Protein AF-0000000072967876 (afdb_homodimer)

Nearest PDB structures (foldseek):
  9b9z-assembly1_R  TM=3.462E-01  e=1.474E+00  Homo sapiens
  6ibb-assembly2_C  TM=2.565E-01  e=5.137E-01  Rattus norvegicus
  6z0c-assembly4_D  TM=2.470E-01  e=6.851E+00  Escherichia coli
  4nqi-assembly2_D  TM=2.272E-01  e=7.480E+00  Dictyostelium discoideum
  9b9z-assembly1_R  TM=3.464E-01  e=8.650E-01  Homo sapiens

Structure (mmCIF, N/CA/C/O backbone):
data_AF-0000000072967876-model_v1
#
loop_
_entity.id
_entity.type
_entity.pdbx_description
1 polymer 'Peroxisomal membrane protein 11B-like Protein'
#
loop_
_atom_site.group_PDB
_atom_site.id
_atom_site.type_symbol
_atom_site.label_atom_id
_atom_site.label_alt_id
_atom_site.label_comp_id
_atom_site.label_asym_id
_atom_site.label_entity_id
_atom_site.label_seq_id
_atom_site.pdbx_PDB_ins_code
_atom_site.Cartn_x
_atom_site.Cartn_y
_atom_site.Cartn_z
_atom_site.occupancy
_atom_site.B_iso_or_equiv
_atom_site.auth_seq_id
_atom_site.auth_comp_id
_atom_site.auth_asym_id
_atom_site.auth_atom_id
_atom_site.pdbx_PDB_model_num
ATOM 1 N N . MET A 1 1 ? 13.227 -6.695 13.023 1 76.62 1 MET A N 1
ATOM 2 C CA . MET A 1 1 ? 12.547 -5.414 12.883 1 76.62 1 MET A CA 1
ATOM 3 C C . MET A 1 1 ? 12.898 -4.742 11.562 1 76.62 1 MET A C 1
ATOM 5 O O . MET A 1 1 ? 12.016 -4.242 10.859 1 76.62 1 MET A O 1
ATOM 9 N N . ASP A 1 2 ? 14.023 -5.027 11.031 1 84.25 2 ASP A N 1
ATOM 10 C CA . ASP A 1 2 ? 14.453 -4.43 9.773 1 84.25 2 ASP A CA 1
ATOM 11 C C . ASP A 1 2 ? 13.719 -5.055 8.594 1 84.25 2 ASP A C 1
ATOM 13 O O . ASP A 1 2 ? 13.289 -4.348 7.676 1 84.25 2 ASP A O 1
ATOM 17 N N . THR A 1 3 ? 13.492 -6.344 8.734 1 85.06 3 THR A N 1
ATOM 18 C CA . THR A 1 3 ? 12.781 -7.031 7.66 1 85.06 3 THR A CA 1
ATOM 19 C C . THR A 1 3 ? 11.328 -6.59 7.602 1 85.06 3 THR A C 1
ATOM 21 O O . THR A 1 3 ? 10.781 -6.367 6.52 1 85.06 3 THR A O 1
ATOM 24 N N . TRP A 1 4 ? 10.812 -6.449 8.766 1 86.5 4 TRP A N 1
ATOM 25 C CA . TRP A 1 4 ? 9.422 -6.02 8.859 1 86.5 4 TRP A CA 1
ATOM 26 C C . TRP A 1 4 ? 9.25 -4.621 8.281 1 86.5 4 TRP A C 1
ATOM 28 O O . TRP A 1 4 ? 8.328 -4.375 7.496 1 86.5 4 TRP A O 1
ATOM 38 N N . VAL A 1 5 ? 10.133 -3.768 8.648 1 86.62 5 VAL A N 1
ATOM 39 C CA . VAL A 1 5 ? 10.078 -2.383 8.188 1 86.62 5 VAL A CA 1
ATOM 40 C C . VAL A 1 5 ? 10.25 -2.332 6.672 1 86.62 5 VAL A C 1
ATOM 42 O O . VAL A 1 5 ? 9.562 -1.567 5.988 1 86.62 5 VAL A O 1
ATOM 45 N N . LYS A 1 6 ? 11.047 -3.168 6.199 1 87.88 6 LYS A N 1
ATOM 46 C CA . LYS A 1 6 ? 11.281 -3.223 4.758 1 87.88 6 LYS A CA 1
ATOM 47 C C . LYS A 1 6 ? 10.047 -3.719 4.016 1 87.88 6 LYS A C 1
ATOM 49 O O . LYS A 1 6 ? 9.617 -3.107 3.035 1 87.88 6 LYS A O 1
ATOM 54 N N . LEU A 1 7 ? 9.477 -4.781 4.539 1 90 7 LEU A N 1
ATOM 55 C CA . LEU A 1 7 ? 8.297 -5.359 3.896 1 90 7 LEU A CA 1
ATOM 56 C C . LEU A 1 7 ? 7.121 -4.391 3.939 1 90 7 LEU A C 1
ATOM 58 O O . LEU A 1 7 ? 6.406 -4.23 2.947 1 90 7 LEU A O 1
ATOM 62 N N . ASN A 1 8 ? 7.066 -3.688 5.004 1 90.31 8 ASN A N 1
ATOM 63 C CA . ASN A 1 8 ? 5.961 -2.752 5.191 1 90.31 8 ASN A CA 1
ATOM 64 C C . ASN A 1 8 ? 6.141 -1.495 4.344 1 90.31 8 ASN A C 1
ATOM 66 O O . ASN A 1 8 ? 5.18 -0.766 4.098 1 90.31 8 ASN A O 1
ATOM 70 N N . GLY A 1 9 ? 7.336 -1.269 3.949 1 92.25 9 GLY A N 1
ATOM 71 C CA . GLY A 1 9 ? 7.621 -0.072 3.174 1 92.25 9 GLY A CA 1
ATOM 72 C C . GLY A 1 9 ? 7.445 -0.273 1.681 1 92.25 9 GLY A C 1
ATOM 73 O O . GLY A 1 9 ? 7.445 0.693 0.915 1 92.25 9 GLY A O 1
ATOM 74 N N . GLN A 1 10 ? 7.141 -1.52 1.328 1 94.19 10 GLN A N 1
ATOM 75 C CA . GLN A 1 10 ? 6.977 -1.86 -0.081 1 94.19 10 GLN A CA 1
ATOM 76 C C . GLN A 1 10 ? 5.539 -2.277 -0.382 1 94.19 10 GLN A C 1
ATOM 78 O O . GLN A 1 10 ? 4.914 -2.984 0.411 1 94.19 10 GLN A O 1
ATOM 83 N N . THR A 1 11 ? 5.07 -1.837 -1.516 1 95.44 11 THR A N 1
ATOM 84 C CA . THR A 1 11 ? 3.721 -2.211 -1.925 1 95.44 11 THR A CA 1
ATOM 85 C C . THR A 1 11 ? 3.613 -3.719 -2.123 1 95.44 11 THR A C 1
ATOM 87 O O . THR A 1 11 ? 2.602 -4.328 -1.77 1 95.44 11 THR A O 1
ATOM 90 N N . ALA A 1 12 ? 4.664 -4.324 -2.668 1 94.56 12 ALA A N 1
ATOM 91 C CA . ALA A 1 12 ? 4.668 -5.77 -2.879 1 94.56 12 ALA A CA 1
ATOM 92 C C . ALA A 1 12 ? 4.594 -6.516 -1.552 1 94.56 12 ALA A C 1
ATOM 94 O O . ALA A 1 12 ? 3.912 -7.539 -1.445 1 94.56 12 ALA A O 1
ATOM 95 N N . GLY A 1 13 ? 5.34 -6.023 -0.625 1 95.19 13 GLY A N 1
ATOM 96 C CA . GLY A 1 13 ? 5.293 -6.637 0.693 1 95.19 13 GLY A CA 1
ATOM 97 C C . GLY A 1 13 ? 3.924 -6.562 1.339 1 95.19 13 GLY A C 1
ATOM 98 O O . GLY A 1 13 ? 3.43 -7.555 1.879 1 95.19 13 GLY A O 1
ATOM 99 N N . ARG A 1 14 ? 3.338 -5.398 1.219 1 96.25 14 ARG A N 1
ATOM 100 C CA . ARG A 1 14 ? 1.995 -5.215 1.76 1 96.25 14 ARG A CA 1
ATOM 101 C C . ARG A 1 14 ? 0.988 -6.109 1.046 1 96.25 14 ARG A C 1
ATOM 103 O O . ARG A 1 14 ? 0.096 -6.676 1.681 1 96.25 14 ARG A O 1
ATOM 110 N N . ASP A 1 15 ? 1.128 -6.203 -0.152 1 96.88 15 ASP A N 1
ATOM 111 C CA . ASP A 1 15 ? 0.212 -7.016 -0.946 1 96.88 15 ASP A CA 1
ATOM 112 C C . ASP A 1 15 ? 0.293 -8.484 -0.544 1 96.88 15 ASP A C 1
ATOM 114 O O . ASP A 1 15 ? -0.734 -9.141 -0.342 1 96.88 15 ASP A O 1
ATOM 118 N N . LYS A 1 16 ? 1.521 -9 -0.387 1 97 16 LYS A N 1
ATOM 119 C CA . LYS A 1 16 ? 1.689 -10.414 -0.061 1 97 16 LYS A CA 1
ATOM 120 C C . LYS A 1 16 ? 1.236 -10.711 1.366 1 97 16 LYS A C 1
ATOM 122 O O . LYS A 1 16 ? 0.712 -11.789 1.648 1 97 16 LYS A O 1
ATOM 127 N N . THR A 1 17 ? 1.464 -9.805 2.215 1 96.69 17 THR A N 1
ATOM 128 C CA . THR A 1 17 ? 0.994 -9.969 3.586 1 96.69 17 THR A CA 1
ATOM 129 C C . THR A 1 17 ? -0.531 -9.977 3.639 1 96.69 17 THR A C 1
ATOM 131 O O . THR A 1 17 ? -1.13 -10.805 4.32 1 96.69 17 THR A O 1
ATOM 134 N N . ALA A 1 18 ? -1.072 -9.039 2.939 1 97.38 18 ALA A N 1
ATOM 135 C CA . ALA A 1 18 ? -2.531 -8.977 2.883 1 97.38 18 ALA A CA 1
ATOM 136 C C . ALA A 1 18 ? -3.105 -10.25 2.266 1 97.38 18 ALA A C 1
ATOM 138 O O . ALA A 1 18 ? -4.145 -10.75 2.705 1 97.38 18 ALA A O 1
ATOM 139 N N . ARG A 1 19 ? -2.426 -10.703 1.256 1 98.31 19 ARG A N 1
ATOM 140 C CA . ARG A 1 19 ? -2.855 -11.938 0.615 1 98.31 19 ARG A CA 1
ATOM 141 C C . ARG A 1 19 ? -2.822 -13.102 1.598 1 98.31 19 ARG A C 1
ATOM 143 O O . ARG A 1 19 ? -3.754 -13.914 1.644 1 98.31 19 ARG A O 1
ATOM 150 N N . LEU A 1 20 ? -1.812 -13.195 2.311 1 98.12 20 LEU A N 1
ATOM 151 C CA . LEU A 1 20 ? -1.681 -14.25 3.311 1 98.12 20 LEU A CA 1
ATOM 152 C C . LEU A 1 20 ? -2.836 -14.203 4.305 1 98.12 20 LEU A C 1
ATOM 154 O O . LEU A 1 20 ? -3.455 -15.234 4.59 1 98.12 20 LEU A O 1
ATOM 158 N N . LEU A 1 21 ? -3.131 -13.047 4.793 1 97.31 21 LEU A N 1
ATOM 159 C CA . LEU A 1 21 ? -4.199 -12.875 5.773 1 97.31 21 LEU A CA 1
ATOM 160 C C . LEU A 1 21 ? -5.562 -13.141 5.145 1 97.31 21 LEU A C 1
ATOM 162 O O . LEU A 1 21 ? -6.465 -13.664 5.801 1 97.31 21 LEU A O 1
ATOM 166 N N . GLN A 1 22 ? -5.691 -12.742 3.934 1 97.94 22 GLN A N 1
ATOM 167 C CA . GLN A 1 22 ? -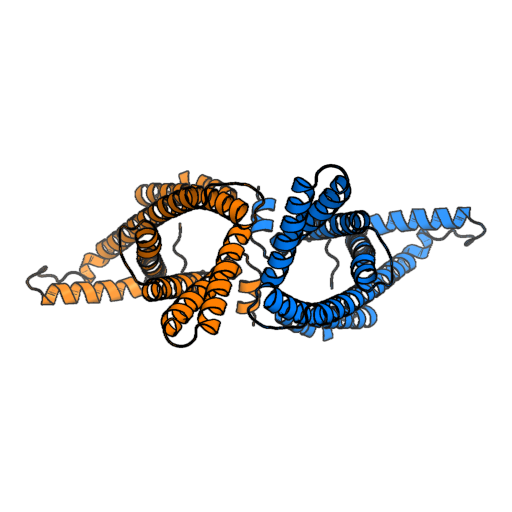6.926 -12.992 3.197 1 97.94 22 GLN A CA 1
ATOM 168 C C . GLN A 1 22 ? -7.234 -14.492 3.137 1 97.94 22 GLN A C 1
ATOM 170 O O . GLN A 1 22 ? -8.344 -14.914 3.465 1 97.94 22 GLN A O 1
ATOM 175 N N . TYR A 1 23 ? -6.266 -15.273 2.77 1 98.56 23 TYR A N 1
ATOM 176 C CA . TYR A 1 23 ? -6.492 -16.703 2.594 1 98.56 23 TYR A CA 1
ATOM 177 C C . TYR A 1 23 ? -6.566 -17.422 3.939 1 98.56 23 TYR A C 1
ATOM 179 O O . TYR A 1 23 ? -7.285 -18.406 4.086 1 98.56 23 TYR A O 1
ATOM 187 N N . LEU A 1 24 ? -5.832 -16.922 4.895 1 98.19 24 LEU A N 1
ATOM 188 C CA . LEU A 1 24 ? -6.008 -17.438 6.246 1 98.19 24 LEU A CA 1
ATOM 189 C C . LEU A 1 24 ? -7.438 -17.219 6.727 1 98.19 24 LEU A C 1
ATOM 191 O O . LEU A 1 24 ? -8.016 -18.109 7.367 1 98.19 24 LEU A O 1
ATOM 195 N N . SER A 1 25 ? -7.973 -16.078 6.441 1 96.81 25 SER A N 1
ATOM 196 C CA . SER A 1 25 ? -9.359 -15.789 6.801 1 96.81 25 SER A CA 1
ATOM 197 C C . SER A 1 25 ? -10.312 -16.766 6.129 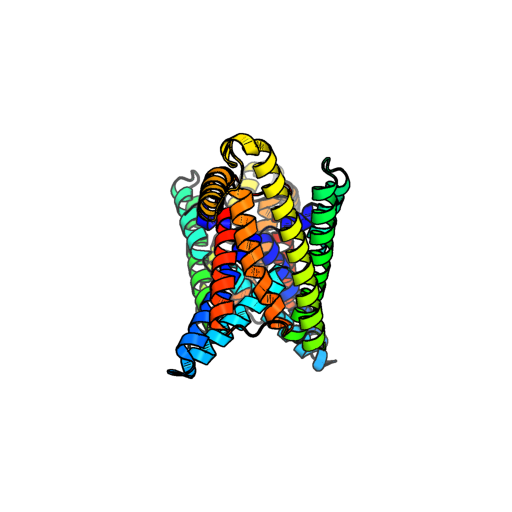1 96.81 25 SER A C 1
ATOM 199 O O . SER A 1 25 ? -11.297 -17.203 6.738 1 96.81 25 SER A O 1
ATOM 201 N N . ARG A 1 26 ? -9.977 -17.094 4.945 1 97.56 26 ARG A N 1
ATOM 202 C CA . ARG A 1 26 ? -10.805 -18.047 4.215 1 97.56 26 ARG A CA 1
ATOM 203 C C . ARG A 1 26 ? -10.781 -19.422 4.879 1 97.56 26 ARG A C 1
ATOM 205 O O . ARG A 1 26 ? -11.812 -20.078 5 1 97.56 26 ARG A O 1
ATOM 212 N N . ILE A 1 27 ? -9.633 -19.859 5.289 1 97.94 27 ILE A N 1
ATOM 213 C CA . ILE A 1 27 ? -9.508 -21.141 5.992 1 97.94 27 ILE A CA 1
ATOM 214 C C . ILE A 1 27 ? -10.344 -21.109 7.27 1 97.94 27 ILE A C 1
ATOM 216 O O . ILE A 1 27 ? -11.07 -22.047 7.566 1 97.94 27 ILE A O 1
ATOM 220 N N . LEU A 1 28 ? -10.305 -19.984 7.926 1 96.19 28 LEU A N 1
ATOM 221 C CA . LEU A 1 28 ? -10.93 -19.875 9.234 1 96.19 28 LEU A CA 1
ATOM 222 C C . LEU A 1 28 ? -12.453 -19.859 9.117 1 96.19 28 LEU A C 1
ATOM 224 O O . LEU A 1 28 ? -13.141 -20.547 9.875 1 96.19 28 LEU A O 1
ATOM 228 N N . TRP A 1 29 ? -12.984 -19.016 8.148 1 95.25 29 TRP A N 1
ATOM 229 C CA . TRP A 1 29 ? -14.445 -19 8.078 1 95.25 29 TRP A CA 1
ATOM 230 C C . TRP A 1 29 ? -14.984 -20.328 7.566 1 95.25 29 TRP A C 1
ATOM 232 O O . TRP A 1 29 ? -16.094 -20.734 7.938 1 95.25 29 TRP A O 1
ATOM 242 N N . HIS A 1 30 ? -14.211 -21.078 6.754 1 96.38 30 HIS A N 1
ATOM 243 C CA . HIS A 1 30 ? -14.633 -22.406 6.32 1 96.38 30 HIS A CA 1
ATOM 244 C C . HIS A 1 30 ? -14.648 -23.391 7.492 1 96.38 30 HIS A C 1
ATOM 246 O O . HIS A 1 30 ? -15.562 -24.203 7.602 1 96.38 30 HIS A O 1
ATOM 252 N N . ARG A 1 31 ? -13.633 -23.297 8.297 1 95.06 31 ARG A N 1
ATOM 253 C CA . ARG A 1 31 ? -13.523 -24.188 9.445 1 95.06 31 ARG A CA 1
ATOM 254 C C . ARG A 1 31 ? -14.648 -23.938 10.445 1 95.06 31 ARG A C 1
ATOM 256 O O . ARG A 1 31 ? -15.133 -24.859 11.102 1 95.06 31 ARG A O 1
ATOM 263 N N . LEU A 1 32 ? -15.094 -22.734 10.555 1 93.94 32 LEU A N 1
ATOM 264 C CA . LEU A 1 32 ? -16.062 -22.344 11.562 1 93.94 32 LEU A CA 1
ATOM 265 C C . LEU A 1 32 ? -17.484 -22.344 10.992 1 93.94 32 LEU A C 1
ATOM 267 O O . LEU A 1 32 ? -18.438 -21.984 11.688 1 93.94 32 LEU A O 1
ATOM 271 N N . GLN A 1 33 ? -17.594 -22.672 9.797 1 89.75 33 GLN A N 1
ATOM 272 C CA . GLN A 1 33 ? -18.844 -22.5 9.055 1 89.75 33 GLN A CA 1
ATOM 273 C C . GLN A 1 33 ? -19.984 -23.234 9.727 1 89.75 33 GLN A C 1
ATOM 275 O O . GLN A 1 33 ? -21.156 -22.844 9.617 1 89.75 33 GLN A O 1
ATOM 280 N N . HIS A 1 34 ? -19.672 -24.266 10.562 1 89.56 34 HIS A N 1
ATOM 281 C CA . HIS A 1 34 ? -20.766 -25.031 11.172 1 89.56 34 HIS A CA 1
ATOM 282 C C . HIS A 1 34 ? -20.844 -24.766 12.672 1 89.56 34 HIS A C 1
ATOM 284 O O . HIS A 1 34 ? -21.719 -25.312 13.352 1 89.56 34 HIS A O 1
ATOM 290 N N . SER A 1 35 ? -20.125 -23.922 13.172 1 87.75 35 SER A N 1
ATOM 291 C CA . SER A 1 35 ? -20.094 -23.781 14.625 1 87.75 35 SER A CA 1
ATOM 292 C C . SER A 1 35 ? -20.562 -22.406 15.062 1 87.75 35 SER A C 1
ATOM 294 O O . SER A 1 35 ? -21.312 -22.281 16.031 1 87.75 35 SER A O 1
ATOM 296 N N . ASN A 1 36 ? -20.031 -21.406 14.461 1 86.12 36 ASN A N 1
ATOM 297 C CA . ASN A 1 36 ? -20.281 -20.031 14.906 1 86.12 36 ASN A CA 1
ATOM 298 C C . ASN A 1 36 ? -20.547 -19.094 13.734 1 86.12 36 ASN A C 1
ATOM 300 O O . ASN A 1 36 ? -19.609 -18.609 13.102 1 86.12 36 ASN A O 1
ATOM 304 N N . LYS A 1 37 ? -21.75 -18.703 13.602 1 86.06 37 LYS A N 1
ATOM 305 C CA . LYS A 1 37 ? -22.172 -17.906 12.461 1 86.06 37 LYS A CA 1
ATOM 306 C C . LYS A 1 37 ? -21.562 -16.5 12.516 1 86.06 37 LYS A C 1
ATOM 308 O O . LYS A 1 37 ? -21.156 -15.961 11.484 1 86.06 37 LYS A O 1
ATOM 313 N N . ASP A 1 38 ? -21.484 -15.953 13.664 1 84.75 38 ASP A N 1
ATOM 314 C CA . ASP A 1 38 ? -20.969 -14.602 13.828 1 84.75 38 ASP A CA 1
ATOM 315 C C . ASP A 1 38 ? -19.484 -14.531 13.438 1 84.75 38 ASP A C 1
ATOM 317 O O . ASP A 1 38 ? -19.062 -13.602 12.734 1 84.75 38 ASP A O 1
ATOM 321 N N . GLN A 1 39 ? -18.828 -15.477 13.828 1 87.81 39 GLN A N 1
ATOM 322 C CA . GLN A 1 39 ? -17.406 -15.516 13.5 1 87.81 39 GLN A CA 1
ATOM 323 C C . GLN A 1 39 ? -17.188 -15.758 12.008 1 87.81 39 GLN A C 1
ATOM 325 O O . GLN A 1 39 ? -16.266 -15.219 11.414 1 87.81 39 GLN A O 1
ATOM 330 N N . VAL A 1 40 ? -18.031 -16.531 11.469 1 92.88 40 VAL A N 1
ATOM 331 C CA . VAL A 1 40 ? -17.953 -16.812 10.039 1 92.88 40 VAL A CA 1
ATOM 332 C C . VAL A 1 40 ? -18.109 -15.523 9.242 1 92.88 40 VAL A C 1
ATOM 334 O O . VAL A 1 40 ? -17.312 -15.227 8.359 1 92.88 40 VAL A O 1
ATOM 337 N N . ASN A 1 41 ? -19.078 -14.727 9.594 1 91.56 41 ASN A N 1
ATOM 338 C CA . ASN A 1 41 ? -19.328 -13.477 8.891 1 91.56 41 ASN A CA 1
ATOM 339 C C . ASN A 1 41 ? -18.172 -12.492 9.078 1 91.56 41 ASN A C 1
ATOM 341 O O . ASN A 1 41 ? -17.812 -11.766 8.148 1 91.56 41 ASN A O 1
ATOM 345 N N . ALA A 1 42 ? -17.594 -12.539 10.227 1 90.31 42 ALA A N 1
ATOM 346 C CA . ALA A 1 42 ? -16.469 -11.648 10.508 1 90.31 42 ALA A CA 1
ATOM 347 C C . ALA A 1 42 ? -15.266 -11.992 9.633 1 90.31 42 ALA A C 1
ATOM 349 O O . ALA A 1 42 ? -14.648 -11.102 9.039 1 90.31 42 ALA A O 1
ATOM 350 N N . PHE A 1 43 ? -15.039 -13.258 9.516 1 94.19 43 PHE A N 1
ATOM 351 C CA . PHE A 1 43 ? -13.875 -13.68 8.734 1 94.19 43 PHE A CA 1
ATOM 352 C C . PHE A 1 43 ? -14.148 -13.539 7.242 1 94.19 43 PHE A C 1
ATOM 354 O O . PHE A 1 43 ? -13.234 -13.242 6.469 1 94.19 43 PHE A O 1
ATOM 361 N N . LYS A 1 44 ? -15.352 -13.695 6.801 1 94.56 44 LYS A N 1
ATOM 362 C CA . LYS A 1 44 ? -15.711 -13.445 5.41 1 94.56 44 LYS A CA 1
ATOM 363 C C . LYS A 1 44 ? -15.547 -11.969 5.051 1 94.56 44 LYS A C 1
ATOM 365 O O . LYS A 1 44 ? -15.062 -11.641 3.973 1 94.56 44 LYS A O 1
ATOM 370 N N . ASN A 1 45 ? -15.953 -11.219 5.988 1 93.06 45 ASN A N 1
ATOM 371 C CA . ASN A 1 45 ? -15.805 -9.781 5.777 1 93.06 45 ASN A CA 1
ATOM 372 C C . ASN A 1 45 ? -14.336 -9.375 5.73 1 93.06 45 ASN A C 1
ATOM 374 O O . ASN A 1 45 ? -13.945 -8.523 4.93 1 93.06 45 ASN A O 1
ATOM 378 N N . LEU A 1 46 ? -13.609 -9.961 6.594 1 94.06 46 LEU A N 1
ATOM 379 C CA . LEU A 1 46 ? -12.172 -9.68 6.594 1 94.06 46 LEU A CA 1
ATOM 380 C C . 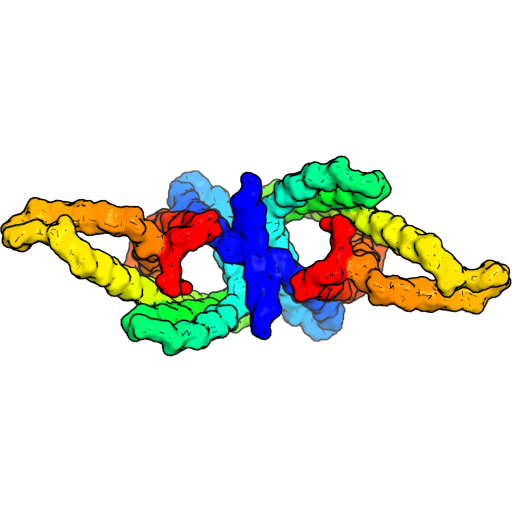LEU A 1 46 ? -11.539 -10.109 5.277 1 94.06 46 LEU A C 1
ATOM 382 O O . LEU A 1 46 ? -10.719 -9.375 4.711 1 94.06 46 LEU A O 1
ATOM 386 N N . GLU A 1 47 ? -11.891 -11.242 4.824 1 96.12 47 GLU A N 1
ATOM 387 C CA . GLU A 1 47 ? -11.406 -11.711 3.531 1 96.12 47 GLU A CA 1
ATOM 388 C C . GLU A 1 47 ? -11.781 -10.742 2.416 1 96.12 47 GLU A C 1
ATOM 390 O O . GLU A 1 47 ? -10.945 -10.406 1.571 1 96.12 47 GLU A O 1
ATOM 395 N N . PHE A 1 48 ? -12.977 -10.281 2.492 1 93.31 48 PHE A N 1
ATOM 396 C CA . PHE A 1 48 ? -13.477 -9.359 1.481 1 93.31 48 PHE A CA 1
ATOM 397 C C . PHE A 1 48 ? -12.719 -8.039 1.533 1 93.31 48 PHE A C 1
ATOM 399 O O . PHE A 1 48 ? -12.32 -7.504 0.496 1 93.31 48 PHE A O 1
ATOM 406 N N . GLN A 1 49 ? -12.484 -7.523 2.707 1 92.88 49 GLN A N 1
ATOM 407 C CA . GLN A 1 49 ? -11.781 -6.258 2.881 1 92.88 49 GLN A CA 1
ATOM 408 C C . GLN A 1 49 ? -10.336 -6.363 2.393 1 92.88 49 GLN A C 1
ATOM 410 O O . GLN A 1 49 ? -9.828 -5.441 1.754 1 92.88 49 GLN A O 1
ATOM 415 N N . LEU A 1 50 ? -9.758 -7.469 2.68 1 96.19 50 LEU A N 1
ATOM 416 C CA . LEU A 1 50 ? -8.367 -7.652 2.291 1 96.19 50 LEU A CA 1
ATOM 417 C C . LEU A 1 50 ? -8.242 -7.828 0.782 1 96.19 50 LEU A C 1
ATOM 419 O O . LEU A 1 50 ? -7.301 -7.32 0.168 1 96.19 50 LEU A O 1
ATOM 423 N N . SER A 1 51 ? -9.156 -8.547 0.186 1 95.88 51 SER A N 1
ATOM 424 C CA . SER A 1 51 ? -9.172 -8.703 -1.266 1 95.88 51 SER A CA 1
ATOM 425 C C . SER A 1 51 ? -9.375 -7.355 -1.958 1 95.88 51 SER A C 1
ATOM 427 O O . SER A 1 51 ? -8.703 -7.055 -2.947 1 95.88 51 SER A O 1
ATOM 429 N N . THR A 1 52 ? -10.281 -6.562 -1.399 1 93.75 52 THR A N 1
ATOM 430 C CA . THR A 1 52 ? -10.547 -5.234 -1.94 1 93.75 52 THR A CA 1
ATOM 431 C C . THR A 1 52 ? -9.328 -4.328 -1.77 1 93.75 52 THR A C 1
ATOM 433 O O . THR A 1 52 ? -8.977 -3.572 -2.678 1 93.75 52 THR A O 1
ATOM 436 N N . PHE A 1 53 ? -8.781 -4.461 -0.639 1 95.94 53 PHE A N 1
ATOM 437 C CA . PHE A 1 53 ? -7.57 -3.705 -0.347 1 95.94 53 PHE A CA 1
ATOM 438 C C . PHE A 1 53 ? -6.488 -4 -1.38 1 95.94 53 PHE A C 1
ATOM 440 O O . PHE A 1 53 ? -5.871 -3.078 -1.921 1 95.94 53 PHE A O 1
ATOM 447 N N . ARG A 1 54 ? -6.246 -5.195 -1.638 1 96.75 54 ARG A N 1
ATOM 448 C CA . ARG A 1 54 ? -5.219 -5.609 -2.588 1 96.75 54 ARG A CA 1
ATOM 449 C C . ARG A 1 54 ? -5.512 -5.062 -3.982 1 96.75 54 ARG A C 1
ATOM 451 O O . ARG A 1 54 ? -4.598 -4.648 -4.695 1 96.75 54 ARG A O 1
ATOM 458 N N . LYS A 1 55 ? -6.727 -5.047 -4.398 1 95.88 55 LYS A N 1
ATOM 459 C CA . LYS A 1 55 ? -7.098 -4.539 -5.715 1 95.88 55 LYS A CA 1
ATOM 460 C C . LYS A 1 55 ? -6.746 -3.059 -5.848 1 95.88 55 LYS A C 1
ATOM 462 O O . LYS A 1 55 ? -6.223 -2.633 -6.879 1 95.88 55 LYS A O 1
ATOM 467 N N . LEU A 1 56 ? -7.02 -2.391 -4.777 1 95 56 LEU A N 1
ATOM 468 C CA . LEU A 1 56 ? -6.695 -0.969 -4.809 1 95 56 LEU A CA 1
ATOM 469 C C . LEU A 1 56 ? -5.188 -0.754 -4.738 1 95 56 LEU A C 1
ATOM 471 O O . LEU A 1 56 ? -4.652 0.146 -5.391 1 95 56 LEU A O 1
ATOM 475 N N . LEU A 1 57 ? -4.582 -1.534 -3.963 1 96.19 57 LEU A N 1
ATOM 476 C CA . LEU A 1 57 ? -3.135 -1.455 -3.814 1 96.19 57 LEU A CA 1
ATOM 477 C C . LEU A 1 57 ? -2.436 -1.684 -5.152 1 96.19 57 LEU A C 1
ATOM 479 O O . LEU A 1 57 ? -1.366 -1.124 -5.402 1 96.19 57 LEU A O 1
ATOM 483 N N . ARG A 1 58 ? -3.047 -2.428 -6.016 1 95.81 58 ARG A N 1
ATOM 484 C CA . ARG A 1 58 ? -2.428 -2.779 -7.289 1 95.81 58 ARG A CA 1
ATOM 485 C C . ARG A 1 58 ? -2.957 -1.9 -8.414 1 95.81 58 ARG A C 1
ATOM 487 O O . ARG A 1 58 ? -2.633 -2.119 -9.586 1 95.81 58 ARG A O 1
ATOM 494 N N . PHE A 1 59 ? -3.729 -0.959 -8.062 1 94.19 59 PHE A N 1
ATOM 495 C CA . PHE A 1 59 ? -4.289 -0.095 -9.094 1 94.19 59 PHE A CA 1
ATOM 496 C C . PHE A 1 59 ? -3.18 0.604 -9.867 1 94.19 59 PHE A C 1
ATOM 498 O O . PHE A 1 59 ? -2.277 1.199 -9.273 1 94.19 59 PHE A O 1
ATOM 505 N N . GLY A 1 60 ? -3.193 0.517 -11.188 1 91.81 60 GLY A N 1
ATOM 506 C CA . GLY A 1 60 ? -2.193 1.134 -12.039 1 91.81 60 GLY A CA 1
ATOM 507 C C . GLY A 1 60 ? -1.009 0.229 -12.32 1 91.81 60 GLY A C 1
ATOM 508 O O . GLY A 1 60 ? -0.191 0.523 -13.195 1 91.81 60 GLY A O 1
ATOM 509 N N . LYS A 1 61 ? -0.911 -0.853 -11.57 1 93.94 61 LYS A N 1
ATOM 510 C CA . LYS A 1 61 ? 0.233 -1.75 -11.711 1 93.94 61 LYS A CA 1
ATOM 511 C C . LYS A 1 61 ? 0.279 -2.373 -13.102 1 93.94 61 LYS A C 1
ATOM 513 O O . LYS A 1 61 ? 1.331 -2.838 -13.547 1 93.94 61 LYS A O 1
ATOM 518 N N . CYS A 1 62 ? -0.884 -2.434 -13.773 1 93.69 62 CYS A N 1
ATOM 519 C CA . CYS A 1 62 ? -0.896 -2.98 -15.125 1 93.69 62 CYS A CA 1
ATOM 520 C C . CYS A 1 62 ? 0.074 -2.227 -16.031 1 93.69 62 CYS A C 1
ATOM 522 O O . CYS A 1 62 ? 0.742 -2.828 -16.875 1 93.69 62 CYS A O 1
ATOM 524 N N . LEU A 1 63 ? 0.217 -0.929 -15.812 1 90.5 63 LEU A N 1
ATOM 525 C CA . LEU A 1 63 ? 1.137 -0.114 -16.594 1 90.5 63 LEU A CA 1
ATOM 526 C C . LEU A 1 63 ? 2.586 -0.447 -16.25 1 90.5 63 LEU A C 1
ATOM 528 O O . LEU A 1 63 ? 3.441 -0.498 -17.141 1 90.5 63 LEU A O 1
ATOM 532 N N . ASP A 1 64 ? 2.787 -0.677 -15.016 1 90.69 64 ASP A N 1
ATOM 533 C CA . ASP A 1 64 ? 4.129 -1.04 -14.57 1 90.69 64 ASP A CA 1
ATOM 534 C C . ASP A 1 64 ? 4.582 -2.354 -15.211 1 90.69 64 ASP A C 1
ATOM 536 O O . ASP A 1 64 ? 5.738 -2.49 -15.609 1 90.69 64 ASP A O 1
ATOM 540 N N . VAL A 1 65 ? 3.674 -3.27 -15.305 1 91.88 65 VAL A N 1
ATOM 541 C CA . VAL A 1 65 ? 3.99 -4.586 -15.844 1 91.88 65 VAL A CA 1
ATOM 542 C C . VAL A 1 65 ? 4.297 -4.477 -17.344 1 91.88 65 VAL A C 1
ATOM 544 O O . VAL A 1 65 ? 5.297 -5.016 -17.812 1 91.88 65 VAL A O 1
ATOM 547 N N . ILE A 1 66 ? 3.523 -3.732 -18.031 1 90.5 66 ILE A N 1
ATOM 548 C CA . ILE A 1 66 ? 3.727 -3.551 -19.453 1 90.5 66 ILE A CA 1
ATOM 549 C C . ILE A 1 66 ? 5.062 -2.854 -19.703 1 90.5 66 ILE A C 1
ATOM 551 O O . ILE A 1 66 ? 5.832 -3.268 -20.578 1 90.5 66 ILE A O 1
ATOM 555 N N . TYR A 1 67 ? 5.309 -1.88 -18.875 1 88.19 67 TYR A N 1
ATOM 556 C CA . TYR A 1 67 ? 6.539 -1.114 -19.031 1 88.19 67 TYR A CA 1
ATOM 557 C C . TYR A 1 67 ? 7.762 -1.998 -18.797 1 88.19 67 TYR A C 1
ATOM 559 O O . TYR A 1 67 ? 8.75 -1.901 -19.531 1 88.19 67 TYR A O 1
ATOM 567 N N . SER A 1 68 ? 7.668 -2.826 -17.859 1 86.88 68 SER A N 1
ATOM 568 C CA . SER A 1 68 ? 8.812 -3.664 -17.516 1 86.88 68 SER A CA 1
ATOM 569 C C . SER A 1 68 ? 8.992 -4.797 -18.516 1 86.88 68 SER A C 1
ATOM 571 O O . SER A 1 68 ? 10.055 -5.406 -18.609 1 86.88 68 SER A O 1
ATOM 573 N N . THR A 1 69 ? 7.918 -5.125 -19.266 1 88.5 69 THR A N 1
ATOM 574 C CA . THR A 1 69 ? 7.965 -6.203 -20.234 1 88.5 69 THR A CA 1
ATOM 575 C C . THR A 1 69 ? 8.773 -5.789 -21.469 1 88.5 69 THR A C 1
ATOM 577 O O . THR A 1 69 ? 9.375 -6.629 -22.141 1 88.5 69 THR A O 1
ATOM 580 N N . VAL A 1 70 ? 8.883 -4.508 -21.703 1 85.56 70 VAL A N 1
ATOM 581 C CA . VAL A 1 70 ? 9.555 -3.988 -22.891 1 85.56 70 VAL A CA 1
ATOM 582 C C . VAL A 1 70 ? 11.039 -4.348 -22.844 1 85.56 70 VAL A C 1
ATOM 584 O O . VAL A 1 70 ? 11.641 -4.676 -23.859 1 85.56 70 VAL A O 1
ATOM 587 N N . ALA A 1 71 ? 11.57 -4.398 -21.688 1 83.19 71 ALA A N 1
ATOM 588 C CA . ALA A 1 71 ? 13 -4.66 -21.516 1 83.19 71 ALA A CA 1
ATOM 589 C C . ALA A 1 71 ? 13.32 -6.137 -21.766 1 83.19 71 ALA A C 1
ATOM 591 O O . ALA A 1 71 ? 14.477 -6.496 -22 1 83.19 71 ALA A O 1
ATOM 592 N N . LEU A 1 72 ? 12.312 -6.941 -21.797 1 84.56 72 LEU A N 1
ATOM 593 C CA . LEU A 1 72 ? 12.539 -8.383 -21.859 1 84.56 72 LEU A CA 1
ATOM 594 C C . LEU A 1 72 ? 12.617 -8.844 -23.312 1 84.56 72 LEU A C 1
ATOM 596 O O . LEU A 1 72 ? 13.039 -9.969 -23.578 1 84.56 72 LEU A O 1
ATOM 600 N N . PHE A 1 73 ? 12.312 -7.973 -24.219 1 85.06 73 PHE A N 1
ATOM 601 C CA . PHE A 1 73 ? 12.289 -8.375 -25.609 1 85.06 73 PHE A CA 1
ATOM 602 C C . PHE A 1 73 ? 13.695 -8.68 -26.109 1 85.06 73 PHE A C 1
ATOM 604 O O . PHE A 1 73 ? 13.867 -9.391 -27.109 1 85.06 73 PHE A O 1
ATOM 611 N N . ASP A 1 74 ? 14.703 -8.32 -25.297 1 82.75 74 ASP A N 1
ATOM 612 C CA . ASP A 1 74 ? 16.078 -8.516 -25.734 1 82.75 74 ASP A CA 1
ATOM 613 C C . ASP A 1 74 ? 16.734 -9.664 -24.969 1 82.75 74 ASP A C 1
ATOM 615 O O . ASP A 1 74 ? 17.953 -9.836 -25.016 1 82.75 74 ASP A O 1
ATOM 619 N N . HIS A 1 75 ? 15.914 -10.422 -24.344 1 79.19 75 HIS A N 1
ATOM 620 C CA . HIS A 1 75 ? 16.5 -11.516 -23.578 1 79.19 75 HIS A CA 1
ATOM 621 C C . HIS A 1 75 ? 17.078 -12.594 -24.484 1 79.19 75 HIS A C 1
ATOM 623 O O . HIS A 1 75 ? 16.516 -12.867 -25.547 1 79.19 75 HIS A O 1
ATOM 629 N N . GLY A 1 76 ? 18.094 -13.18 -24.062 1 80.56 76 GLY A N 1
ATOM 630 C CA . GLY A 1 76 ? 18.875 -14.094 -24.859 1 80.56 76 GLY A CA 1
ATOM 631 C C . GLY A 1 76 ? 18.156 -15.406 -25.141 1 80.56 76 GLY A C 1
ATOM 632 O O . GLY A 1 76 ? 18.078 -15.844 -26.297 1 80.56 76 GLY A O 1
ATOM 633 N N . ASP A 1 77 ? 17.594 -16.062 -24.109 1 87.31 77 ASP A N 1
ATOM 634 C CA . ASP A 1 77 ? 16.922 -17.344 -24.297 1 87.31 77 ASP A CA 1
ATOM 635 C C . ASP A 1 77 ? 15.5 -17.125 -24.844 1 87.31 77 ASP A C 1
ATOM 637 O O . ASP A 1 77 ? 14.648 -16.562 -24.156 1 87.31 77 ASP A O 1
ATOM 641 N N . SER A 1 78 ? 15.25 -17.656 -25.953 1 88.44 78 SER A N 1
ATOM 642 C CA . SER A 1 78 ? 14 -17.406 -26.672 1 88.44 78 SER A CA 1
ATOM 643 C C . SER A 1 78 ? 12.812 -18.016 -25.938 1 88.44 78 SER A C 1
ATOM 645 O O . SER A 1 78 ? 11.75 -17.391 -25.844 1 88.44 78 SER A O 1
ATOM 647 N N . THR A 1 79 ? 12.969 -19.219 -25.453 1 88.75 79 THR A N 1
ATOM 648 C CA . THR A 1 79 ? 11.867 -19.891 -24.75 1 88.75 79 THR A CA 1
ATOM 649 C C . THR A 1 79 ? 11.484 -19.125 -23.484 1 88.75 79 THR A C 1
ATOM 651 O O . THR A 1 79 ? 10.305 -18.875 -23.25 1 88.75 79 THR A O 1
ATOM 654 N N . VAL A 1 80 ? 12.453 -18.719 -22.781 1 89.81 80 VAL A N 1
ATOM 655 C CA . VAL A 1 80 ? 12.227 -17.969 -21.547 1 89.81 80 VAL A CA 1
ATOM 656 C C . VAL A 1 80 ? 11.617 -16.609 -21.891 1 89.81 80 VAL A C 1
ATOM 658 O O . VAL A 1 80 ? 10.641 -16.188 -21.281 1 89.81 80 VAL A O 1
ATOM 661 N N . ARG A 1 81 ? 12.055 -16.047 -22.922 1 92.31 81 ARG A N 1
ATOM 662 C CA . ARG A 1 81 ? 11.586 -14.734 -23.359 1 92.31 81 ARG A CA 1
ATOM 663 C C . ARG A 1 81 ? 10.109 -14.766 -23.719 1 92.31 81 ARG A C 1
ATOM 665 O O . ARG A 1 81 ? 9.32 -13.969 -23.219 1 92.31 81 ARG A O 1
ATOM 672 N N . HIS A 1 82 ? 9.758 -15.75 -24.516 1 93.25 82 HIS A N 1
ATOM 673 C CA . HIS A 1 82 ? 8.383 -15.82 -24.984 1 93.25 82 HIS A CA 1
ATOM 674 C C . HIS A 1 82 ? 7.426 -16.156 -23.844 1 93.25 82 HIS A C 1
ATOM 676 O O . HIS A 1 82 ? 6.34 -15.586 -23.75 1 93.25 82 HIS A O 1
ATOM 682 N N . THR A 1 83 ? 7.828 -17.016 -23 1 94 83 THR A N 1
ATOM 683 C CA . THR A 1 83 ? 6.945 -17.438 -21.906 1 94 83 THR A CA 1
ATOM 684 C C . THR A 1 83 ? 6.758 -16.312 -20.906 1 94 83 THR A C 1
ATOM 686 O O . THR A 1 83 ? 5.637 -16.047 -20.453 1 94 83 THR A O 1
ATOM 689 N N . ILE A 1 84 ? 7.785 -15.594 -20.672 1 93.44 84 ILE A N 1
ATOM 690 C CA . ILE A 1 84 ? 7.711 -14.531 -19.688 1 93.44 84 ILE A CA 1
ATOM 691 C C . ILE A 1 84 ? 6.918 -13.352 -20.234 1 93.44 84 ILE A C 1
ATOM 693 O O . ILE A 1 84 ? 6.109 -12.75 -19.531 1 93.44 84 ILE A O 1
ATOM 697 N N . ILE A 1 85 ? 7.141 -13.07 -21.469 1 94.44 85 ILE A N 1
ATOM 698 C CA . ILE A 1 85 ? 6.43 -11.961 -22.094 1 94.44 85 ILE A CA 1
ATOM 699 C C . ILE A 1 85 ? 4.934 -12.266 -22.125 1 94.44 85 ILE A C 1
ATOM 701 O O . ILE A 1 85 ? 4.113 -11.414 -21.781 1 94.44 85 ILE A O 1
ATOM 705 N N . LEU A 1 86 ? 4.621 -13.477 -22.5 1 95.5 86 LEU A N 1
ATOM 706 C CA . LEU A 1 86 ? 3.217 -13.867 -22.547 1 95.5 86 LEU A CA 1
ATOM 707 C C . LEU A 1 86 ? 2.602 -13.852 -21.156 1 95.5 86 LEU A C 1
ATOM 709 O O . LEU A 1 86 ? 1.454 -13.43 -20.969 1 95.5 86 LEU A O 1
ATOM 713 N N . SER A 1 87 ? 3.338 -14.281 -20.188 1 96.75 87 SER A N 1
ATOM 714 C CA . SER A 1 87 ? 2.865 -14.258 -18.812 1 96.75 87 SER A CA 1
ATOM 715 C C . SER A 1 87 ? 2.594 -12.836 -18.344 1 96.75 87 SER A C 1
ATOM 717 O O . SER A 1 87 ? 1.556 -12.562 -17.734 1 96.75 87 SER A O 1
ATOM 719 N N . ARG A 1 88 ? 3.438 -11.953 -18.672 1 96.19 88 ARG A N 1
ATOM 720 C CA . ARG A 1 88 ? 3.326 -10.57 -18.219 1 96.19 88 ARG A CA 1
ATOM 721 C C . ARG A 1 88 ? 2.168 -9.859 -18.922 1 96.19 88 ARG A C 1
ATOM 723 O O . ARG A 1 88 ? 1.479 -9.047 -18.297 1 96.19 88 ARG A O 1
ATOM 730 N N . ILE A 1 89 ? 1.995 -10.18 -20.156 1 95.81 89 ILE A N 1
ATOM 731 C CA . ILE A 1 89 ? 0.868 -9.602 -20.875 1 95.81 89 ILE A CA 1
ATOM 732 C C . ILE A 1 89 ? -0.443 -10.094 -20.266 1 95.81 89 ILE A C 1
ATOM 734 O O . ILE A 1 89 ? -1.347 -9.297 -20 1 95.81 89 ILE A O 1
ATOM 738 N N . ALA A 1 90 ? -0.477 -11.344 -20.047 1 97.69 90 ALA A N 1
ATOM 739 C CA . ALA A 1 90 ? -1.663 -11.906 -19.422 1 97.69 90 ALA A CA 1
ATOM 740 C C . ALA A 1 90 ? -1.875 -11.312 -18.031 1 97.69 90 ALA A C 1
ATOM 742 O O . ALA A 1 90 ? -3.008 -11.023 -17.641 1 97.69 90 ALA A O 1
ATOM 743 N N . ASN A 1 91 ? -0.838 -11.164 -17.359 1 97.62 91 ASN A N 1
ATOM 744 C CA . ASN A 1 91 ? -0.91 -10.562 -16.031 1 97.62 91 ASN A CA 1
ATOM 745 C C . ASN A 1 91 ? -1.429 -9.133 -16.094 1 97.62 91 ASN A C 1
ATOM 747 O O . ASN A 1 91 ? -2.193 -8.703 -15.219 1 97.62 91 ASN A O 1
ATOM 751 N N . SER A 1 92 ? -0.986 -8.414 -17.094 1 97.12 92 SER A N 1
ATOM 752 C CA . SER A 1 92 ? -1.448 -7.039 -17.25 1 97.12 92 SER A CA 1
ATOM 753 C C . SER A 1 92 ? -2.947 -6.988 -17.531 1 97.12 92 SER A C 1
ATOM 755 O O . SER A 1 92 ? -3.643 -6.102 -17.031 1 97.12 92 SER A O 1
ATOM 757 N N . LEU A 1 93 ? -3.416 -7.902 -18.266 1 97.5 93 LEU A N 1
ATOM 758 C CA . LEU A 1 93 ? -4.844 -7.973 -18.562 1 97.5 93 LEU A CA 1
ATOM 759 C C . LEU A 1 93 ? -5.633 -8.398 -17.328 1 97.5 93 LEU A C 1
ATOM 761 O O . LEU A 1 93 ? -6.734 -7.895 -17.094 1 97.5 93 LEU A O 1
ATOM 765 N N . PHE A 1 94 ? -5.082 -9.281 -16.672 1 98.06 94 PHE A N 1
ATOM 766 C CA . PHE A 1 94 ? -5.66 -9.656 -15.391 1 98.06 94 PHE A CA 1
ATOM 767 C C . PHE A 1 94 ? -5.812 -8.438 -14.484 1 98.06 94 PHE A C 1
ATOM 769 O O . PHE A 1 94 ? -6.887 -8.203 -13.93 1 98.06 94 PHE A O 1
ATOM 776 N N . LEU A 1 95 ? -4.773 -7.684 -14.375 1 97.56 95 LEU A N 1
ATOM 777 C CA . LEU A 1 95 ? -4.773 -6.516 -13.5 1 97.56 95 LEU A CA 1
ATOM 778 C C . LEU A 1 95 ? -5.781 -5.477 -13.984 1 97.56 95 LEU A C 1
ATOM 780 O O . LEU A 1 95 ? -6.449 -4.832 -13.172 1 97.56 95 LEU A O 1
ATOM 784 N N . LEU A 1 96 ? -5.895 -5.332 -15.211 1 96.69 96 LEU A N 1
ATOM 785 C CA . LEU A 1 96 ? -6.871 -4.395 -15.766 1 96.69 96 LEU A CA 1
ATOM 786 C C . LEU A 1 96 ? -8.289 -4.793 -15.367 1 96.69 96 LEU A C 1
ATOM 788 O O . LEU A 1 96 ? -9.086 -3.945 -14.961 1 96.69 96 LEU A O 1
ATOM 792 N N . ALA A 1 97 ? -8.516 -6.059 -15.516 1 97.25 97 ALA A N 1
ATOM 793 C CA . ALA A 1 97 ? -9.828 -6.555 -15.109 1 97.25 97 ALA A CA 1
ATOM 794 C C . ALA A 1 97 ? -10.039 -6.367 -13.609 1 97.25 97 ALA A C 1
ATOM 796 O O . ALA A 1 97 ? -11.148 -6.059 -13.164 1 97.25 97 ALA A O 1
ATOM 797 N N . ASP A 1 98 ? -9.016 -6.547 -12.938 1 95.94 98 ASP A N 1
ATOM 798 C CA . ASP A 1 98 ? -9.062 -6.387 -11.492 1 95.94 98 ASP A CA 1
ATOM 799 C C . ASP A 1 98 ? -9.375 -4.941 -11.109 1 95.94 98 ASP A C 1
ATOM 801 O O . ASP A 1 98 ? -10.047 -4.688 -10.109 1 95.94 98 ASP A O 1
ATOM 805 N N . HIS A 1 99 ? -8.867 -3.959 -11.828 1 95.81 99 HIS A N 1
ATOM 806 C CA . HIS A 1 99 ? -9.188 -2.555 -11.609 1 95.81 99 HIS A CA 1
ATOM 807 C C . HIS A 1 99 ? -10.68 -2.297 -11.781 1 95.81 99 HIS A C 1
ATOM 809 O O . HIS A 1 99 ? -11.297 -1.596 -10.969 1 95.81 99 HIS A O 1
ATOM 815 N N . LEU A 1 100 ? -11.227 -2.896 -12.766 1 95.31 100 LEU A N 1
ATOM 816 C CA . LEU A 1 100 ? -12.648 -2.723 -13.023 1 95.31 100 LEU A CA 1
ATOM 817 C C . LEU A 1 100 ? -13.484 -3.354 -11.914 1 95.31 100 LEU A C 1
ATOM 819 O O . LEU A 1 100 ? -14.5 -2.793 -11.508 1 95.31 100 LEU A O 1
ATOM 823 N N . LEU A 1 101 ? -12.992 -4.449 -11.484 1 95.06 101 LEU A N 1
ATOM 824 C CA . LEU A 1 101 ? -13.688 -5.117 -10.391 1 95.06 101 LEU A CA 1
ATOM 825 C C . LEU A 1 101 ? -13.711 -4.242 -9.141 1 95.06 101 LEU A C 1
ATOM 827 O O . LEU A 1 101 ? -14.719 -4.18 -8.438 1 95.06 101 LEU A O 1
ATOM 831 N N . TRP A 1 102 ? -12.617 -3.605 -8.875 1 94.56 102 TRP A N 1
ATOM 832 C CA . TRP A 1 102 ? -12.578 -2.725 -7.711 1 94.56 102 TRP A CA 1
ATOM 833 C C . TRP A 1 102 ? -13.555 -1.562 -7.871 1 94.56 102 TRP A C 1
ATOM 835 O O . TRP A 1 102 ? -14.25 -1.189 -6.926 1 94.56 102 TRP A O 1
ATOM 845 N N . LEU A 1 103 ? -13.609 -1.003 -9.055 1 91.69 103 LEU A N 1
ATOM 846 C CA . LEU A 1 103 ? -14.508 0.117 -9.312 1 91.69 103 LEU A CA 1
ATOM 847 C C . LEU A 1 103 ? -15.953 -0.276 -9.039 1 91.69 103 LEU A C 1
ATOM 849 O O . LEU A 1 103 ? -16.75 0.543 -8.562 1 91.69 103 LEU A O 1
ATOM 853 N N . GLY A 1 104 ? -16.266 -1.498 -9.312 1 89.88 104 GLY A N 1
ATOM 854 C CA . GLY A 1 104 ? -17.594 -2.01 -9.023 1 89.88 104 GLY A CA 1
ATOM 855 C C . GLY A 1 104 ? -17.844 -2.221 -7.539 1 89.88 104 GLY A C 1
ATOM 856 O O . GLY A 1 104 ? -18.875 -1.802 -7.012 1 89.88 104 GLY A O 1
ATOM 857 N N . ARG A 1 105 ? -16.875 -2.805 -6.883 1 85.62 105 ARG A N 1
ATOM 858 C CA . ARG A 1 105 ? -17 -3.096 -5.461 1 85.62 105 ARG A CA 1
ATOM 859 C C . ARG A 1 105 ? -17.078 -1.811 -4.645 1 85.62 105 ARG A C 1
ATOM 861 O O . ARG A 1 105 ? -17.75 -1.767 -3.605 1 85.62 105 ARG A O 1
ATOM 868 N N . ALA A 1 106 ? -16.406 -0.803 -5.152 1 82.62 106 ALA A N 1
ATOM 869 C CA . ALA A 1 106 ? -16.406 0.493 -4.48 1 82.62 106 ALA A CA 1
ATOM 870 C C . ALA A 1 106 ? -17.625 1.32 -4.879 1 82.62 106 ALA A C 1
ATOM 872 O O . ALA A 1 106 ? -17.812 2.434 -4.387 1 82.62 106 ALA A O 1
ATOM 873 N N . ASP A 1 107 ? -18.469 0.8 -5.758 1 83.25 107 ASP A N 1
ATOM 874 C CA . ASP A 1 107 ? -19.688 1.446 -6.223 1 83.25 107 ASP A CA 1
ATOM 875 C C . ASP A 1 107 ? -19.375 2.762 -6.934 1 83.25 107 ASP A C 1
ATOM 877 O O . ASP A 1 107 ? -20.109 3.742 -6.785 1 83.25 107 ASP A O 1
ATOM 881 N N . VAL A 1 108 ? -18.281 2.859 -7.465 1 82 108 VAL A N 1
ATOM 882 C CA . VAL A 1 108 ? -17.906 4.031 -8.25 1 82 108 VAL A CA 1
ATOM 883 C C . VAL A 1 108 ? -18.547 3.941 -9.641 1 82 108 VAL A C 1
ATOM 885 O O . VAL A 1 108 ? -19 4.949 -10.188 1 82 108 VAL A O 1
ATOM 888 N N . CYS A 1 109 ? -18.562 2.691 -10.172 1 85.69 109 CYS A N 1
ATOM 889 C CA . CYS A 1 109 ? -19.188 2.412 -11.461 1 85.69 109 CYS A CA 1
ATOM 890 C C . CYS A 1 109 ? -20.031 1.155 -11.398 1 85.69 109 CYS A C 1
ATOM 892 O O . CYS A 1 109 ? -19.781 0.269 -10.578 1 85.69 109 CYS A O 1
ATOM 894 N N . ASN A 1 110 ? -21 1.235 -12.234 1 89.19 110 ASN A N 1
ATOM 895 C CA . ASN A 1 110 ? -21.828 0.038 -12.367 1 89.19 110 ASN A CA 1
ATOM 896 C C . ASN A 1 110 ? -21.234 -0.94 -13.375 1 89.19 110 ASN A C 1
ATOM 898 O O . ASN A 1 110 ? -21.234 -0.678 -14.578 1 89.19 110 ASN A O 1
ATOM 902 N N . ILE A 1 111 ? -20.672 -1.923 -12.859 1 92.75 111 ILE A N 1
ATOM 903 C CA . ILE A 1 111 ? -20.078 -2.904 -13.766 1 92.75 111 ILE A CA 1
ATOM 904 C C . ILE A 1 111 ? -20.641 -4.293 -13.453 1 92.75 111 ILE A C 1
ATOM 906 O O . ILE A 1 111 ? -21.141 -4.539 -12.352 1 92.75 111 ILE A O 1
ATOM 910 N N . ASP A 1 112 ? -20.594 -5.168 -14.414 1 94.94 112 ASP A N 1
ATOM 911 C CA . ASP A 1 112 ? -20.938 -6.574 -14.234 1 94.94 112 ASP A CA 1
ATOM 912 C C . ASP A 1 112 ? -19.812 -7.324 -13.523 1 94.94 112 ASP A C 1
ATOM 914 O O . ASP A 1 112 ? -18.906 -7.859 -14.172 1 94.94 112 ASP A O 1
ATOM 918 N N . THR A 1 113 ? -19.906 -7.41 -12.242 1 92.69 113 THR A N 1
ATOM 919 C CA . THR A 1 113 ? -18.828 -7.961 -11.43 1 92.69 113 THR A CA 1
ATOM 920 C C . THR A 1 113 ? -18.594 -9.43 -11.766 1 92.69 113 THR A C 1
ATOM 922 O O . THR A 1 113 ? -17.469 -9.922 -11.664 1 92.69 113 THR A O 1
ATOM 925 N N . GLN A 1 114 ? -19.578 -10.164 -12.156 1 94.56 114 GLN A N 1
ATOM 926 C CA . GLN A 1 114 ? -19.422 -11.57 -12.508 1 94.56 114 GLN A CA 1
ATOM 927 C C . GLN A 1 114 ? -18.609 -11.727 -13.789 1 94.56 114 GLN A C 1
ATOM 929 O O . GLN A 1 114 ? -17.703 -12.562 -13.852 1 94.56 114 GLN A O 1
ATOM 934 N N . LYS A 1 115 ? -18.953 -10.914 -14.711 1 95.94 115 LYS A N 1
ATOM 935 C CA . LYS A 1 115 ? -18.25 -10.961 -15.984 1 95.94 115 LYS A CA 1
ATOM 936 C C . LYS A 1 115 ? -16.766 -10.625 -15.797 1 95.94 115 LYS A C 1
ATOM 938 O O . LYS A 1 115 ? -15.898 -11.359 -16.266 1 95.94 115 LYS A O 1
ATOM 943 N N . TRP A 1 116 ? -16.547 -9.586 -15.117 1 96.25 116 TRP A N 1
ATOM 944 C CA . TRP A 1 116 ? -15.172 -9.117 -14.977 1 96.25 116 TRP A CA 1
ATOM 945 C C . TRP A 1 116 ? -14.383 -10.023 -14.047 1 96.25 116 TRP A C 1
ATOM 947 O O . TRP A 1 116 ? -13.164 -10.172 -14.195 1 96.25 116 TRP A O 1
ATOM 957 N N . SER A 1 117 ? -15.055 -10.648 -13.07 1 96.69 117 SER A N 1
ATOM 958 C CA . SER A 1 117 ? -14.398 -11.656 -12.242 1 96.69 117 SER A CA 1
ATOM 959 C C . SER A 1 117 ? -13.938 -12.844 -13.078 1 96.69 117 SER A C 1
ATOM 961 O O . SER A 1 117 ? -12.836 -13.359 -12.883 1 96.69 117 SER A O 1
ATOM 963 N N . ARG A 1 118 ? -14.727 -13.234 -14.008 1 97.56 118 ARG A N 1
ATOM 964 C CA . ARG A 1 118 ? -14.375 -14.344 -14.891 1 97.56 118 ARG A CA 1
ATOM 965 C C . ARG A 1 118 ? -13.195 -13.977 -15.789 1 97.56 118 ARG A C 1
ATOM 967 O O . ARG A 1 118 ? -12.258 -14.766 -15.945 1 97.56 118 ARG A O 1
ATOM 974 N N . ILE A 1 119 ? -13.281 -12.789 -16.328 1 98 119 ILE A N 1
ATOM 975 C CA . ILE A 1 119 ? -12.203 -12.32 -17.203 1 98 119 ILE A CA 1
ATOM 976 C C . ILE A 1 119 ? -10.898 -12.242 -16.406 1 98 119 ILE A C 1
ATOM 978 O O . ILE A 1 119 ? -9.852 -12.688 -16.875 1 98 119 ILE A O 1
ATOM 982 N N . SER A 1 120 ? -11 -11.688 -15.234 1 97.94 120 SER A N 1
ATOM 983 C CA . SER A 1 120 ? -9.836 -11.57 -14.367 1 97.94 120 SER A CA 1
ATOM 984 C C . SER A 1 120 ? -9.219 -12.93 -14.078 1 97.94 120 SER A C 1
ATOM 986 O O . SER A 1 120 ? -8.016 -13.125 -14.258 1 97.94 120 SER A O 1
ATOM 988 N N . ASN A 1 121 ? -10.031 -13.922 -13.734 1 98.12 121 ASN A N 1
ATOM 989 C CA . ASN A 1 121 ? -9.539 -15.25 -13.391 1 98.12 121 ASN A CA 1
ATOM 990 C C . ASN A 1 121 ? -8.969 -15.969 -14.617 1 98.12 121 ASN A C 1
ATOM 992 O O . ASN A 1 121 ? -8.008 -16.734 -14.508 1 98.12 121 ASN A O 1
ATOM 996 N N . LYS A 1 122 ? -9.562 -15.719 -15.727 1 98.44 122 LYS A N 1
ATOM 997 C CA . LYS A 1 122 ? -9.086 -16.328 -16.969 1 98.44 122 LYS A CA 1
ATOM 998 C C . LYS A 1 122 ? -7.66 -15.883 -17.281 1 98.44 122 LYS A C 1
ATOM 1000 O O . LYS A 1 122 ? -6.789 -16.719 -17.562 1 98.44 122 LYS A O 1
ATOM 1005 N N . TYR A 1 123 ? -7.48 -14.648 -17.219 1 98.56 123 TYR A N 1
ATOM 1006 C CA . TYR A 1 123 ? -6.168 -14.133 -17.594 1 98.56 123 TYR A CA 1
ATOM 1007 C C . TYR A 1 123 ? -5.148 -14.406 -16.484 1 98.56 123 TYR A C 1
ATOM 1009 O O . TYR A 1 123 ? -3.963 -14.586 -16.766 1 98.56 123 TYR A O 1
ATOM 1017 N N . TRP A 1 124 ? -5.645 -14.383 -15.289 1 98.38 124 TRP A N 1
ATOM 1018 C CA . TRP A 1 124 ? -4.762 -14.82 -14.211 1 98.38 124 TRP A CA 1
ATOM 1019 C C . TRP A 1 124 ? -4.281 -16.25 -14.445 1 98.38 124 TRP A C 1
ATOM 1021 O O . TRP A 1 124 ? -3.09 -16.531 -14.305 1 98.38 124 TRP A O 1
ATOM 1031 N N . LEU A 1 125 ? -5.18 -17.109 -14.836 1 98.44 125 LEU A N 1
ATOM 1032 C CA . LEU A 1 125 ? -4.844 -18.5 -15.117 1 98.44 125 LEU A CA 1
ATOM 1033 C C . LEU A 1 125 ? -3.84 -18.594 -16.266 1 98.44 125 LEU A C 1
ATOM 1035 O O . LEU A 1 125 ? -2.887 -19.375 -16.188 1 98.44 125 LEU A O 1
ATOM 1039 N N . TYR A 1 126 ? -4.043 -17.781 -17.266 1 98.31 126 TYR A N 1
ATOM 1040 C CA . TYR A 1 126 ? -3.117 -17.781 -18.391 1 98.31 126 TYR A CA 1
ATOM 1041 C C . TYR A 1 126 ? -1.723 -17.359 -17.953 1 98.31 126 TYR A C 1
ATOM 1043 O O . TYR A 1 126 ? -0.725 -17.938 -18.375 1 98.31 126 TYR A O 1
ATOM 1051 N N . SER A 1 127 ? -1.68 -16.359 -17.156 1 98.12 127 SER A N 1
ATOM 1052 C CA . SER A 1 127 ? -0.396 -15.867 -16.672 1 98.12 127 SER A CA 1
ATOM 1053 C C . SER A 1 127 ? 0.342 -16.938 -15.875 1 98.12 127 SER A C 1
ATOM 1055 O O . SER A 1 127 ? 1.527 -17.188 -16.109 1 98.12 127 SER A O 1
ATOM 1057 N N . ILE A 1 128 ? -0.374 -17.594 -15.055 1 98.25 128 ILE A N 1
ATOM 1058 C CA . ILE A 1 128 ? 0.217 -18.609 -14.203 1 98.25 128 ILE A CA 1
ATOM 1059 C C . ILE A 1 128 ? 0.677 -19.797 -15.062 1 98.25 128 ILE A C 1
ATOM 1061 O O . ILE A 1 128 ? 1.739 -20.375 -14.812 1 98.25 128 ILE A O 1
ATOM 1065 N N . THR A 1 129 ? -0.119 -20.141 -15.984 1 98.12 129 THR A N 1
ATOM 1066 C CA . THR A 1 129 ? 0.213 -21.266 -16.859 1 98.12 129 THR A CA 1
ATOM 1067 C C . THR A 1 129 ? 1.53 -21 -17.594 1 98.12 129 THR A C 1
ATOM 1069 O O . THR A 1 129 ? 2.381 -21.891 -17.672 1 98.12 129 THR A O 1
ATOM 1072 N N . MET A 1 130 ? 1.679 -19.828 -18.062 1 97.62 130 MET A N 1
ATOM 1073 C CA . MET A 1 130 ? 2.912 -19.5 -18.766 1 97.62 130 MET A CA 1
ATOM 1074 C C . MET A 1 130 ? 4.105 -19.516 -17.812 1 97.62 130 MET A C 1
ATOM 1076 O O . MET A 1 130 ? 5.207 -19.906 -18.188 1 97.62 130 MET A O 1
ATOM 1080 N N . ASN A 1 131 ? 3.896 -19.109 -16.625 1 97.19 131 ASN A N 1
ATOM 1081 C CA . ASN A 1 131 ? 4.957 -19.188 -15.625 1 97.19 131 ASN A CA 1
ATOM 1082 C C . ASN A 1 131 ? 5.344 -20.625 -15.336 1 97.19 131 ASN A C 1
ATOM 1084 O O . ASN A 1 131 ? 6.527 -20.938 -15.172 1 97.19 131 ASN A O 1
ATOM 1088 N N . LEU A 1 132 ? 4.336 -21.438 -15.281 1 97.5 132 LEU A N 1
ATOM 1089 C CA . LEU A 1 132 ? 4.598 -22.859 -15.016 1 97.5 132 LEU A CA 1
ATOM 1090 C C . LEU A 1 132 ? 5.363 -23.484 -16.172 1 97.5 132 LEU A C 1
ATOM 1092 O O . LEU A 1 132 ? 6.262 -24.297 -15.961 1 97.5 132 LEU A O 1
ATOM 1096 N N . VAL A 1 133 ? 5 -23.125 -17.359 1 97.06 133 VAL A N 1
ATOM 1097 C CA . VAL A 1 133 ? 5.719 -23.609 -18.531 1 97.06 133 VAL A CA 1
ATOM 1098 C C . VAL A 1 133 ? 7.188 -23.203 -18.453 1 97.06 133 VAL A C 1
ATOM 1100 O O . VAL A 1 133 ? 8.078 -24.016 -18.703 1 97.06 133 VAL A O 1
ATOM 1103 N N . ARG A 1 134 ? 7.402 -21.984 -18.109 1 95.25 134 ARG A N 1
ATOM 1104 C CA . ARG A 1 134 ? 8.766 -21.484 -17.969 1 95.25 134 ARG A CA 1
ATOM 1105 C C . ARG A 1 134 ? 9.508 -22.25 -16.859 1 95.25 134 ARG A C 1
ATOM 1107 O O . ARG A 1 134 ? 10.672 -22.594 -17.031 1 95.25 134 ARG A O 1
ATOM 1114 N N . ASP A 1 135 ? 8.852 -22.5 -15.758 1 95.19 135 ASP A N 1
ATOM 1115 C CA . ASP A 1 135 ? 9.453 -23.234 -14.656 1 95.19 135 ASP A CA 1
ATOM 1116 C C . ASP A 1 135 ? 9.836 -24.656 -15.086 1 95.19 135 ASP A C 1
ATOM 1118 O O . ASP A 1 135 ? 10.922 -25.125 -14.773 1 95.19 135 ASP A O 1
ATOM 1122 N N . PHE A 1 136 ? 8.953 -25.297 -15.789 1 94.88 136 PHE A N 1
ATOM 1123 C CA . PHE A 1 136 ? 9.227 -26.641 -16.266 1 94.88 136 PHE A CA 1
ATOM 1124 C C . PHE A 1 136 ? 10.398 -26.656 -17.234 1 94.88 136 PHE A C 1
ATOM 1126 O O . PHE A 1 136 ? 11.219 -27.578 -17.219 1 94.88 136 PHE A O 1
ATOM 1133 N N . TYR A 1 137 ? 10.406 -25.641 -18.078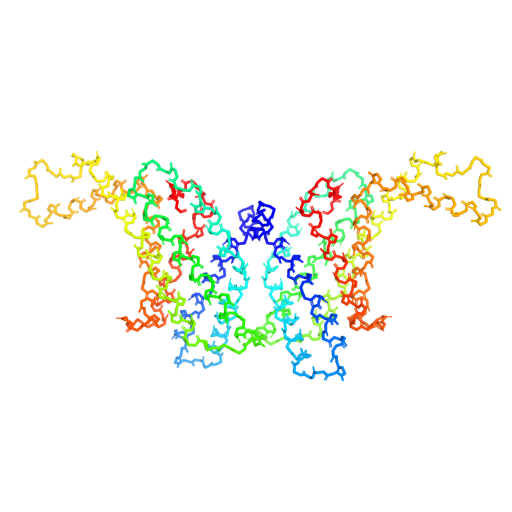 1 94.25 137 TYR A N 1
ATOM 1134 C CA . TYR A 1 137 ? 11.539 -25.516 -19 1 94.25 137 TYR A CA 1
ATOM 1135 C C . TYR A 1 137 ? 12.844 -25.375 -18.234 1 94.25 137 TYR A C 1
ATOM 1137 O O . TYR A 1 137 ? 13.828 -26.062 -18.547 1 94.25 137 TYR A O 1
ATOM 1145 N N . GLU A 1 138 ? 12.844 -24.531 -17.234 1 92.19 138 GLU A N 1
ATOM 1146 C CA . GLU A 1 138 ? 14.039 -24.312 -16.422 1 92.19 138 GLU A CA 1
ATOM 1147 C C . GLU A 1 138 ? 14.445 -25.594 -15.703 1 92.19 138 GLU A C 1
ATOM 1149 O O . GLU A 1 138 ? 15.633 -25.938 -15.633 1 92.19 138 GLU A O 1
ATOM 1154 N N . ILE A 1 139 ? 13.562 -26.297 -15.195 1 92.12 139 ILE A N 1
ATOM 1155 C CA . ILE A 1 139 ? 13.82 -27.547 -14.492 1 92.12 139 ILE A CA 1
ATOM 1156 C C . ILE A 1 139 ? 14.391 -28.578 -15.469 1 92.12 139 ILE A C 1
ATOM 1158 O O . ILE A 1 139 ? 15.352 -29.281 -15.141 1 92.12 139 ILE A O 1
ATOM 1162 N N . SER A 1 140 ? 13.836 -28.625 -16.641 1 92.69 140 SER A N 1
ATOM 1163 C CA . SER A 1 140 ? 14.336 -29.531 -17.641 1 92.69 140 SER A CA 1
ATOM 1164 C C . SER A 1 140 ? 15.789 -29.219 -18.016 1 92.69 140 SER A C 1
ATOM 1166 O O . SER A 1 140 ? 16.594 -30.125 -18.234 1 92.69 140 SER A O 1
ATOM 1168 N N . CYS A 1 141 ? 16.047 -27.922 -18.094 1 91.88 141 CYS A N 1
ATOM 1169 C CA . CYS A 1 141 ? 17.422 -27.5 -18.391 1 91.88 141 CYS A CA 1
ATOM 1170 C C . CYS A 1 141 ? 18.375 -27.922 -17.281 1 91.88 141 CYS A C 1
ATOM 1172 O O . CYS A 1 141 ? 19.484 -28.375 -17.547 1 91.88 141 CYS A O 1
ATOM 1174 N N . ILE A 1 142 ? 17.922 -27.859 -16.078 1 90.06 142 ILE A N 1
ATOM 1175 C CA . ILE A 1 142 ? 18.734 -28.219 -14.914 1 90.06 142 ILE A CA 1
ATOM 1176 C C . ILE A 1 142 ? 18.969 -29.719 -14.898 1 90.06 142 ILE A C 1
ATOM 1178 O O . ILE A 1 142 ? 20.078 -30.188 -14.648 1 90.06 142 ILE A O 1
ATOM 1182 N N . ILE A 1 143 ? 17.938 -30.484 -15.203 1 88.62 143 ILE A N 1
ATOM 1183 C CA . ILE A 1 143 ? 18.031 -31.938 -15.219 1 88.62 143 ILE A CA 1
ATOM 1184 C C . ILE A 1 143 ? 18.969 -32.375 -16.344 1 88.62 143 ILE A C 1
ATOM 1186 O O . ILE A 1 143 ? 19.781 -33.281 -16.156 1 88.62 143 ILE A O 1
ATOM 1190 N N . LYS A 1 144 ? 18.812 -31.734 -17.484 1 90.56 144 LYS A N 1
ATOM 1191 C CA . LYS A 1 144 ? 19.672 -32.062 -18.609 1 90.56 144 LYS A CA 1
ATOM 1192 C C . LYS A 1 144 ? 21.141 -31.797 -18.281 1 90.56 144 LYS A C 1
ATOM 1194 O O . LYS A 1 144 ? 22.016 -32.562 -18.656 1 90.56 144 LYS A O 1
ATOM 1199 N N . ALA A 1 145 ? 21.312 -30.703 -17.641 1 90.5 145 ALA A N 1
ATOM 1200 C CA . ALA A 1 145 ? 22.688 -30.328 -17.281 1 90.5 145 ALA A CA 1
ATOM 1201 C C . ALA A 1 145 ? 23.266 -31.312 -16.266 1 90.5 145 ALA A C 1
ATOM 1203 O O . ALA A 1 145 ? 24.484 -31.531 -16.234 1 90.5 145 ALA A O 1
ATOM 1204 N N . GLN A 1 146 ? 22.469 -31.953 -15.461 1 90.31 146 GLN A N 1
ATOM 1205 C CA . GLN A 1 146 ? 22.938 -32.875 -14.422 1 90.31 146 GLN A CA 1
ATOM 1206 C C . GLN A 1 146 ? 22.5 -34.312 -14.703 1 90.31 146 GLN A C 1
ATOM 1208 O O . GLN A 1 146 ? 22.266 -35.062 -13.781 1 90.31 146 GLN A O 1
ATOM 1213 N N . LYS A 1 147 ? 22.266 -34.531 -15.891 1 87.12 147 LYS A N 1
ATOM 1214 C CA . LYS A 1 147 ? 21.719 -35.812 -16.312 1 87.12 147 LYS A CA 1
ATOM 1215 C C . LYS A 1 147 ? 22.562 -36.969 -15.766 1 87.12 147 LYS A C 1
ATOM 1217 O O . LYS A 1 147 ? 22.031 -38 -15.336 1 87.12 147 LYS A O 1
ATOM 1222 N N . ARG A 1 148 ? 23.875 -36.844 -15.773 1 86.5 148 ARG A N 1
ATOM 1223 C CA . ARG A 1 148 ? 24.797 -37.875 -15.352 1 86.5 148 ARG A CA 1
ATOM 1224 C C . ARG A 1 148 ? 24.641 -38.188 -13.859 1 86.5 148 ARG A C 1
ATOM 1226 O O . ARG A 1 148 ? 24.812 -39.312 -13.43 1 86.5 148 ARG A O 1
ATOM 1233 N N . THR A 1 149 ? 24.219 -37.094 -13.164 1 84.81 149 THR A N 1
ATOM 1234 C CA . THR A 1 149 ? 24.062 -37.25 -11.719 1 84.81 149 THR A CA 1
ATOM 1235 C C . THR A 1 149 ? 22.688 -37.812 -11.375 1 84.81 149 THR A C 1
ATOM 1237 O O . THR A 1 149 ? 22.531 -38.562 -10.414 1 84.81 149 THR A O 1
ATOM 1240 N N . ILE A 1 150 ? 21.75 -37.594 -12.148 1 86.62 150 ILE A N 1
ATOM 1241 C CA . ILE A 1 150 ? 20.359 -37.875 -11.805 1 86.62 150 ILE A CA 1
ATOM 1242 C C . ILE A 1 150 ? 19.953 -39.219 -12.352 1 86.62 150 ILE A C 1
ATOM 1244 O O . ILE A 1 150 ? 19.297 -40 -11.656 1 86.62 150 ILE A O 1
ATOM 1248 N N . VAL A 1 151 ? 20.359 -39.531 -13.594 1 84.81 151 VAL A N 1
ATOM 1249 C CA . VAL A 1 151 ? 19.922 -40.75 -14.258 1 84.81 151 VAL A CA 1
ATOM 1250 C C . VAL A 1 151 ? 20.969 -41.844 -14.047 1 84.81 151 VAL A C 1
ATOM 1252 O O . VAL A 1 151 ? 22.156 -41.625 -14.281 1 84.81 151 VAL A O 1
ATOM 1255 N N . PRO A 1 152 ? 20.438 -42.969 -13.609 1 81.56 152 PRO A N 1
ATOM 1256 C CA . PRO A 1 152 ? 21.375 -44.094 -13.445 1 81.56 152 PRO A CA 1
ATOM 1257 C C . PRO A 1 152 ? 22.047 -44.5 -14.75 1 81.56 152 PRO A C 1
ATOM 1259 O O . PRO A 1 152 ? 21.469 -44.312 -15.828 1 81.56 152 PRO A O 1
ATOM 1262 N N . ASP A 1 153 ? 23.25 -45 -14.625 1 78.81 153 ASP A N 1
ATOM 1263 C CA . ASP A 1 153 ? 24.062 -45.406 -15.773 1 78.81 153 ASP A CA 1
ATOM 1264 C C . ASP A 1 153 ? 23.312 -46.438 -16.641 1 78.81 153 ASP A C 1
ATOM 1266 O O . ASP A 1 153 ? 23.422 -46.406 -17.859 1 78.81 153 ASP A O 1
ATOM 1270 N N . CYS A 1 154 ? 22.5 -47.281 -15.969 1 80.56 154 CYS A N 1
ATOM 1271 C CA . CYS A 1 154 ? 21.828 -48.344 -16.688 1 80.56 154 CYS A CA 1
ATOM 1272 C C . CYS A 1 154 ? 20.469 -47.875 -17.203 1 80.56 154 CYS A C 1
ATOM 1274 O O . CYS A 1 154 ? 19.719 -48.656 -17.797 1 80.56 154 CYS A O 1
ATOM 1276 N N . GLY A 1 155 ? 20.188 -46.625 -17.094 1 78.81 155 GLY A N 1
ATOM 1277 C CA . GLY A 1 155 ? 18.891 -46.094 -17.5 1 78.81 155 GLY A CA 1
ATOM 1278 C C . GLY A 1 155 ? 17.781 -46.438 -16.516 1 78.81 155 GLY A C 1
ATOM 1279 O O . GLY A 1 155 ? 18.062 -46.812 -15.367 1 78.81 155 GLY A O 1
ATOM 1280 N N . VAL A 1 156 ? 16.5 -46.188 -16.891 1 81.88 156 VAL A N 1
ATOM 1281 C CA . VAL A 1 156 ? 15.359 -46.469 -16.031 1 81.88 156 VAL A CA 1
ATOM 1282 C C . VAL A 1 156 ? 14.891 -47.906 -16.266 1 81.88 156 VAL A C 1
ATOM 1284 O O . VAL A 1 156 ? 14.438 -48.25 -17.344 1 81.88 156 VAL A O 1
ATOM 1287 N N . GLN A 1 157 ? 15.078 -48.781 -15.312 1 84.94 157 GLN A N 1
ATOM 1288 C CA . GLN A 1 157 ? 14.766 -50.188 -15.477 1 84.94 157 GLN A CA 1
ATOM 1289 C C . GLN A 1 157 ? 13.516 -50.562 -14.695 1 84.94 157 GLN A C 1
ATOM 1291 O O . GLN A 1 157 ? 12.797 -51.5 -15.07 1 84.94 157 GLN A O 1
ATOM 1296 N N . ASN A 1 158 ? 13.242 -49.969 -13.625 1 87 158 ASN A N 1
ATOM 1297 C CA . ASN A 1 158 ? 12.117 -50.281 -12.758 1 87 158 ASN A CA 1
ATOM 1298 C C . ASN A 1 158 ? 11.594 -49.031 -12.039 1 87 158 ASN A C 1
ATOM 1300 O O . ASN A 1 158 ? 12.062 -47.938 -12.281 1 87 158 ASN A O 1
ATOM 1304 N N . VAL A 1 159 ? 10.555 -49.219 -11.242 1 88.88 159 VAL A N 1
ATOM 1305 C CA . VAL A 1 159 ? 9.891 -48.156 -10.523 1 88.88 159 VAL A CA 1
ATOM 1306 C C . VAL A 1 159 ? 10.836 -47.562 -9.477 1 88.88 159 VAL A C 1
ATOM 1308 O O . VAL A 1 159 ? 10.773 -46.375 -9.156 1 88.88 159 VAL A O 1
ATOM 1311 N N . ASN A 1 160 ? 11.617 -48.406 -8.992 1 87.31 160 ASN A N 1
ATOM 1312 C CA . ASN A 1 160 ? 12.586 -47.938 -8.008 1 87.31 160 ASN A CA 1
ATOM 1313 C C . ASN A 1 160 ? 13.555 -46.906 -8.602 1 87.31 160 ASN A C 1
ATOM 1315 O O . ASN A 1 160 ? 13.984 -46 -7.91 1 87.31 160 ASN A O 1
ATOM 1319 N N . ASP A 1 161 ? 13.906 -47.125 -9.844 1 87.56 161 ASP A N 1
ATOM 1320 C CA . ASP A 1 161 ? 14.789 -46.156 -10.531 1 87.56 161 ASP A CA 1
ATOM 1321 C C . ASP A 1 161 ? 14.117 -44.812 -10.695 1 87.56 161 ASP A C 1
ATOM 1323 O O . ASP A 1 161 ? 14.773 -43.781 -10.602 1 87.56 161 ASP A O 1
ATOM 1327 N N . LEU A 1 162 ? 12.844 -44.875 -10.852 1 86.88 162 LEU A N 1
ATOM 1328 C CA . LEU A 1 162 ? 12.078 -43.625 -10.984 1 86.88 162 LEU A CA 1
ATOM 1329 C C . LEU A 1 162 ? 12.094 -42.844 -9.672 1 86.88 162 LEU A C 1
ATOM 1331 O O . LEU A 1 162 ? 12.227 -41.625 -9.672 1 86.88 162 LEU A O 1
ATOM 1335 N N . TYR A 1 163 ? 11.938 -43.562 -8.656 1 88.62 163 TYR A N 1
ATOM 1336 C CA . TYR A 1 163 ? 11.969 -42.938 -7.344 1 88.62 163 TYR A CA 1
ATOM 1337 C C . TYR A 1 163 ? 13.344 -42.312 -7.066 1 88.62 163 TYR A C 1
ATOM 1339 O O . TYR A 1 163 ? 13.445 -41.25 -6.469 1 88.62 163 TYR A O 1
ATOM 1347 N N . LYS A 1 164 ? 14.305 -43.031 -7.484 1 86.75 164 LYS A N 1
ATOM 1348 C CA . LYS A 1 164 ? 15.664 -42.531 -7.305 1 86.75 164 LYS A CA 1
ATOM 1349 C C . LYS A 1 164 ? 15.898 -41.25 -8.117 1 86.75 164 LYS A C 1
ATOM 1351 O O . LYS A 1 164 ? 16.516 -40.312 -7.645 1 86.75 164 LYS A O 1
ATOM 1356 N N . ILE A 1 165 ? 15.43 -41.281 -9.312 1 86.62 165 ILE A N 1
ATOM 1357 C CA . ILE A 1 165 ? 15.555 -40.125 -10.188 1 86.62 165 ILE A CA 1
ATOM 1358 C C . ILE A 1 165 ? 14.836 -38.938 -9.57 1 86.62 165 ILE A C 1
ATOM 1360 O O . ILE A 1 165 ? 15.383 -37.844 -9.531 1 86.62 165 ILE A O 1
ATOM 1364 N N . LEU A 1 166 ? 13.688 -39.219 -9.07 1 85.69 166 LEU A N 1
ATOM 1365 C CA . LEU A 1 166 ? 12.914 -38.156 -8.445 1 85.69 166 LEU A CA 1
ATOM 1366 C C . LEU A 1 166 ? 13.633 -37.594 -7.223 1 85.69 166 LEU A C 1
ATOM 1368 O O . LEU A 1 166 ? 13.711 -36.375 -7.035 1 85.69 166 LEU A O 1
ATOM 1372 N N . SER A 1 167 ? 14.094 -38.438 -6.473 1 88.44 167 SER A N 1
ATOM 1373 C CA . SER A 1 167 ? 14.82 -38.031 -5.27 1 88.44 167 SER A CA 1
ATOM 1374 C C . SER A 1 167 ? 16.062 -37.219 -5.617 1 88.44 167 SER A C 1
ATOM 1376 O O . SER A 1 167 ? 16.359 -36.219 -4.984 1 88.44 167 SER A O 1
ATOM 1378 N N . ARG A 1 168 ? 16.781 -37.719 -6.582 1 88.25 168 ARG A N 1
ATOM 1379 C CA . ARG A 1 168 ? 18 -37.031 -7 1 88.25 168 ARG A CA 1
ATOM 1380 C C . ARG A 1 168 ? 17.688 -35.688 -7.609 1 88.25 168 ARG A C 1
ATOM 1382 O O . ARG A 1 168 ? 18.406 -34.719 -7.398 1 88.25 168 ARG A O 1
ATOM 1389 N N . THR A 1 169 ? 16.625 -35.688 -8.391 1 86.25 169 THR A N 1
ATOM 1390 C CA . THR A 1 169 ? 16.188 -34.438 -8.977 1 86.25 169 THR A CA 1
ATOM 1391 C C . THR A 1 169 ? 15.859 -33.406 -7.891 1 86.25 169 THR A C 1
ATOM 1393 O O . THR A 1 169 ? 16.281 -32.25 -7.977 1 86.25 169 THR A O 1
ATOM 1396 N N . LEU A 1 170 ? 15.18 -33.812 -6.91 1 86.88 170 LEU A N 1
ATOM 1397 C CA . LEU A 1 170 ? 14.812 -32.938 -5.805 1 86.88 170 LEU A CA 1
ATOM 1398 C C . LEU A 1 170 ? 16.062 -32.438 -5.066 1 86.88 170 LEU A C 1
ATOM 1400 O O . LEU A 1 170 ? 16.109 -31.281 -4.625 1 86.88 170 LEU A O 1
ATOM 1404 N N . THR A 1 171 ? 16.953 -33.312 -5 1 86.75 171 THR A N 1
ATOM 1405 C CA . THR A 1 171 ? 18.219 -32.938 -4.355 1 86.75 171 THR A CA 1
ATOM 1406 C C . THR A 1 171 ? 18.938 -31.844 -5.16 1 86.75 171 THR A C 1
ATOM 1408 O O . THR A 1 171 ? 19.453 -30.891 -4.594 1 86.75 171 THR A O 1
ATOM 1411 N N . VAL A 1 172 ? 18.922 -32.062 -6.414 1 87.94 172 VAL A N 1
ATOM 1412 C CA . VAL A 1 172 ? 19.562 -31.078 -7.289 1 87.94 172 VAL A CA 1
ATOM 1413 C C . VAL A 1 172 ? 18.812 -29.75 -7.246 1 87.94 172 VAL A C 1
ATOM 1415 O O . VAL A 1 172 ? 19.438 -28.688 -7.219 1 87.94 172 VAL A O 1
ATOM 1418 N N . LEU A 1 173 ? 17.562 -29.875 -7.199 1 87.69 173 LEU A N 1
ATOM 1419 C CA . LEU A 1 173 ? 16.719 -28.688 -7.246 1 87.69 173 LEU A CA 1
ATOM 1420 C C . LEU A 1 173 ? 16.828 -27.891 -5.945 1 87.69 173 LEU A C 1
ATOM 1422 O O . LEU A 1 173 ? 16.547 -26.703 -5.918 1 87.69 173 LEU A O 1
ATOM 1426 N N . GLN A 1 174 ? 17.266 -28.547 -4.922 1 86.19 174 GLN A N 1
ATOM 1427 C CA . GLN A 1 174 ? 17.484 -27.844 -3.658 1 86.19 174 GLN A CA 1
ATOM 1428 C C . GLN A 1 174 ? 18.578 -26.781 -3.797 1 86.19 174 GLN A C 1
ATOM 1430 O O . GLN A 1 174 ? 18.609 -25.812 -3.035 1 86.19 174 GLN A O 1
ATOM 1435 N N . CYS A 1 175 ? 19.297 -27 -4.832 1 86.56 175 CYS A N 1
ATOM 1436 C CA . CYS A 1 175 ? 20.359 -26.031 -5.102 1 86.56 175 CYS A CA 1
ATOM 1437 C C . CYS A 1 175 ? 19.828 -24.875 -5.961 1 86.56 175 CYS A C 1
ATOM 1439 O O . CYS A 1 175 ? 20.5 -23.859 -6.117 1 86.56 175 CYS A O 1
ATOM 1441 N N . HIS A 1 176 ? 18.688 -25.125 -6.418 1 89.88 176 HIS A N 1
ATOM 1442 C CA . HIS A 1 176 ? 18.031 -24.109 -7.227 1 89.88 176 HIS A CA 1
ATOM 1443 C C . HIS A 1 176 ? 16.734 -23.656 -6.574 1 89.88 176 HIS A C 1
ATOM 1445 O O . HIS A 1 176 ? 15.648 -23.812 -7.152 1 89.88 176 HIS A O 1
ATOM 1451 N N . LYS A 1 177 ? 16.812 -23.016 -5.5 1 89.25 177 LYS A N 1
ATOM 1452 C CA . LYS A 1 177 ? 15.695 -22.641 -4.648 1 89.25 177 LYS A CA 1
ATOM 1453 C C . LYS A 1 177 ? 14.734 -21.719 -5.383 1 89.25 177 LYS A C 1
ATOM 1455 O O . LYS A 1 177 ? 13.516 -21.797 -5.188 1 89.25 177 LYS A O 1
ATOM 1460 N N . GLY A 1 178 ? 15.242 -20.922 -6.258 1 92.31 178 GLY A N 1
ATOM 1461 C CA . GLY A 1 178 ? 14.414 -19.984 -7 1 92.31 178 GLY A CA 1
ATOM 1462 C C . GLY A 1 178 ? 13.359 -20.672 -7.855 1 92.31 178 GLY A C 1
ATOM 1463 O O . GLY A 1 178 ? 12.172 -20.328 -7.777 1 92.31 178 GLY A O 1
ATOM 1464 N N . VAL A 1 179 ? 13.859 -21.594 -8.562 1 92.62 179 VAL A N 1
ATOM 1465 C CA . VAL A 1 179 ? 12.953 -22.297 -9.461 1 92.62 179 VAL A CA 1
ATOM 1466 C C . VAL A 1 179 ? 11.961 -23.125 -8.648 1 92.62 179 VAL A C 1
ATOM 1468 O O . VAL A 1 179 ? 10.781 -23.188 -8.977 1 92.62 179 VAL A O 1
ATOM 1471 N N . MET A 1 180 ? 12.383 -23.734 -7.625 1 92.69 180 MET A N 1
ATOM 1472 C CA . MET A 1 180 ? 11.523 -24.562 -6.785 1 92.69 180 MET A CA 1
ATOM 1473 C C . MET A 1 180 ? 10.43 -23.734 -6.133 1 92.69 180 MET A C 1
ATOM 1475 O O . MET A 1 180 ? 9.258 -24.109 -6.164 1 92.69 180 MET A O 1
ATOM 1479 N N . ILE A 1 181 ? 10.812 -22.656 -5.613 1 94.75 181 ILE A N 1
ATOM 1480 C CA . ILE A 1 181 ? 9.859 -21.797 -4.918 1 94.75 181 ILE A CA 1
ATOM 1481 C C . ILE A 1 181 ? 8.844 -21.234 -5.914 1 94.75 181 ILE A C 1
ATOM 1483 O O . ILE A 1 181 ? 7.645 -21.219 -5.641 1 94.75 181 ILE A O 1
ATOM 1487 N N . ASP A 1 182 ? 9.336 -20.844 -7.008 1 96.25 182 ASP A N 1
ATOM 1488 C CA . ASP A 1 182 ? 8.445 -20.312 -8.031 1 96.25 182 ASP A CA 1
ATOM 1489 C C . ASP A 1 182 ? 7.473 -21.391 -8.531 1 96.25 182 ASP A C 1
ATOM 1491 O O . ASP A 1 182 ? 6.301 -21.109 -8.781 1 96.25 182 ASP A O 1
ATOM 1495 N N . THR A 1 183 ? 7.984 -22.562 -8.672 1 95.94 183 THR A N 1
ATOM 1496 C CA . THR A 1 183 ? 7.156 -23.672 -9.133 1 95.94 183 THR A CA 1
ATOM 1497 C C . THR A 1 183 ? 6.074 -24 -8.109 1 95.94 183 THR A C 1
ATOM 1499 O O . THR A 1 183 ? 4.906 -24.188 -8.469 1 95.94 183 THR A O 1
ATOM 1502 N N . VAL A 1 184 ? 6.438 -24.094 -6.879 1 95.75 184 VAL A N 1
ATOM 1503 C CA . VAL A 1 184 ? 5.473 -24.375 -5.82 1 95.75 184 VAL A CA 1
ATOM 1504 C C . VAL A 1 184 ? 4.418 -23.266 -5.781 1 95.75 184 VAL A C 1
ATOM 1506 O O . VAL A 1 184 ? 3.221 -23.547 -5.719 1 95.75 184 VAL A O 1
ATOM 1509 N N . LYS A 1 185 ? 4.828 -22.078 -5.805 1 97.56 185 LYS A N 1
ATOM 1510 C CA . LYS A 1 185 ? 3.934 -20.922 -5.785 1 97.56 185 LYS A CA 1
ATOM 1511 C C . LYS A 1 185 ? 2.936 -20.984 -6.938 1 97.56 185 LYS A C 1
ATOM 1513 O O . LYS A 1 185 ? 1.726 -20.891 -6.723 1 97.56 185 LYS A O 1
ATOM 1518 N N . ASN A 1 186 ? 3.447 -21.156 -8.125 1 98 186 ASN A N 1
ATOM 1519 C CA . ASN A 1 186 ? 2.598 -21.172 -9.312 1 98 186 ASN A CA 1
ATOM 1520 C C . ASN A 1 186 ? 1.69 -22.406 -9.336 1 98 186 ASN A C 1
ATOM 1522 O O . ASN A 1 186 ? 0.54 -22.328 -9.773 1 98 186 ASN A O 1
ATOM 1526 N N . ALA A 1 187 ? 2.207 -23.516 -8.891 1 97.69 187 ALA A N 1
ATOM 1527 C CA . ALA A 1 187 ? 1.397 -24.734 -8.852 1 97.69 187 ALA A CA 1
ATOM 1528 C C . ALA A 1 187 ? 0.215 -24.578 -7.898 1 97.69 187 ALA A C 1
ATOM 1530 O O . ALA A 1 187 ? -0.91 -24.969 -8.227 1 97.69 187 ALA A O 1
ATOM 1531 N N . CYS A 1 188 ? 0.472 -24.016 -6.812 1 98.12 188 CYS A N 1
ATOM 1532 C CA . CYS A 1 188 ? -0.603 -23.766 -5.855 1 98.12 188 CYS A CA 1
ATOM 1533 C C . CYS A 1 188 ? -1.581 -22.734 -6.395 1 98.12 188 CYS A C 1
ATOM 1535 O O . CYS A 1 188 ? -2.797 -22.906 -6.305 1 98.12 188 CYS A O 1
ATOM 1537 N N . ASP A 1 189 ? -1.075 -21.719 -6.957 1 98.38 189 ASP A N 1
ATOM 1538 C CA . ASP A 1 189 ? -1.923 -20.641 -7.469 1 98.38 189 ASP A CA 1
ATOM 1539 C C . ASP A 1 189 ? -2.775 -21.125 -8.641 1 98.38 189 ASP A C 1
ATOM 1541 O O . ASP A 1 189 ? -3.861 -20.594 -8.883 1 98.38 189 ASP A O 1
ATOM 1545 N N . PHE A 1 190 ? -2.273 -22.125 -9.344 1 98.44 190 PHE A N 1
ATOM 1546 C CA . PHE A 1 190 ? -2.922 -22.625 -10.547 1 98.44 190 PHE A CA 1
ATOM 1547 C C . PHE A 1 190 ? -4.344 -23.078 -10.25 1 98.44 190 PHE A C 1
ATOM 1549 O O . PHE A 1 190 ? -5.258 -22.844 -11.039 1 98.44 190 PHE A O 1
ATOM 1556 N N . PHE A 1 191 ? -4.551 -23.578 -9.102 1 98.19 191 PHE A N 1
ATOM 1557 C CA . PHE A 1 191 ? -5.832 -24.188 -8.773 1 98.19 191 PHE A CA 1
ATOM 1558 C C . PHE A 1 191 ? -6.824 -23.141 -8.281 1 98.19 191 PHE A C 1
ATOM 1560 O O . PHE A 1 191 ? -8.031 -23.406 -8.227 1 98.19 191 PHE A O 1
ATOM 1567 N N . ILE A 1 192 ? -6.395 -22.031 -7.973 1 98.19 192 ILE A N 1
ATOM 1568 C CA . ILE A 1 192 ? -7.281 -21.031 -7.402 1 98.19 192 ILE A CA 1
ATOM 1569 C C . ILE A 1 192 ? -8.172 -20.453 -8.5 1 98.19 192 ILE A C 1
ATOM 1571 O O . ILE A 1 192 ? -9.398 -20.594 -8.445 1 98.19 192 ILE A O 1
ATOM 1575 N N . PRO A 1 193 ? -7.543 -19.891 -9.562 1 97.94 193 PRO A N 1
ATOM 1576 C CA . PRO A 1 193 ? -8.43 -19.422 -10.633 1 97.94 193 PRO A CA 1
ATOM 1577 C C . PRO A 1 193 ? -9.148 -20.562 -11.344 1 97.94 193 PRO A C 1
ATOM 1579 O O . PRO A 1 193 ? -10.266 -20.375 -11.836 1 97.94 193 PRO A O 1
ATOM 1582 N N . LEU A 1 194 ? -8.547 -21.719 -11.398 1 97.81 194 LEU A N 1
ATOM 1583 C CA . LEU A 1 194 ? -9.195 -22.875 -12.008 1 97.81 194 LEU A CA 1
ATOM 1584 C C . LEU A 1 194 ? -10.492 -23.219 -11.281 1 97.81 194 LEU A C 1
ATOM 1586 O O . LEU A 1 194 ? -11.492 -23.562 -11.914 1 97.81 194 LEU A O 1
ATOM 1590 N N . THR A 1 195 ? -10.438 -23.141 -10 1 97.75 195 THR A N 1
ATOM 1591 C CA . THR A 1 195 ? -11.633 -23.375 -9.188 1 97.75 195 THR A CA 1
ATOM 1592 C C . THR A 1 195 ? -12.625 -22.234 -9.336 1 97.75 195 THR A C 1
ATOM 1594 O O . THR A 1 195 ? -13.836 -22.469 -9.414 1 97.75 195 THR A O 1
ATOM 1597 N N . ALA A 1 196 ? -12.164 -21.031 -9.367 1 96.75 196 ALA A N 1
ATOM 1598 C CA . ALA A 1 196 ? -13.039 -19.875 -9.516 1 96.75 196 ALA A CA 1
ATOM 1599 C C . ALA A 1 196 ? -13.797 -19.922 -10.836 1 96.75 196 ALA A C 1
ATOM 1601 O O . ALA A 1 196 ? -14.938 -19.453 -10.922 1 96.75 196 ALA A O 1
ATOM 1602 N N . LEU A 1 197 ? -13.195 -20.516 -11.867 1 97.25 197 LEU A N 1
ATOM 1603 C CA . LEU A 1 197 ? -13.797 -20.609 -13.188 1 97.25 197 LEU A CA 1
ATOM 1604 C C . LEU A 1 197 ? -14.719 -21.812 -13.289 1 97.25 197 LEU A C 1
ATOM 1606 O O . LEU A 1 197 ? -15.445 -21.969 -14.273 1 97.25 197 LEU A O 1
ATOM 1610 N N . GLY A 1 198 ? -14.633 -22.656 -12.273 1 96 198 GLY A N 1
ATOM 1611 C CA . GLY A 1 198 ? -15.555 -23.781 -12.211 1 96 198 GLY A CA 1
ATOM 1612 C C . GLY A 1 198 ? -14.992 -25.047 -12.836 1 96 198 GLY A C 1
ATOM 1613 O O . GLY A 1 198 ? -15.711 -26.031 -13.008 1 96 198 GLY A O 1
ATOM 1614 N N . HIS A 1 199 ? -13.758 -25 -13.156 1 96.5 199 HIS A N 1
ATOM 1615 C CA . HIS A 1 199 ? -13.156 -26.172 -13.781 1 96.5 199 HIS A CA 1
ATOM 1616 C C . HIS A 1 199 ? -12.789 -27.219 -12.734 1 96.5 199 HIS A C 1
ATOM 1618 O O . HIS A 1 199 ? -12.648 -28.406 -13.062 1 96.5 199 HIS A O 1
ATOM 1624 N N . THR A 1 200 ? -12.531 -26.766 -11.484 1 95.56 200 THR A N 1
ATOM 1625 C CA . THR A 1 200 ? -12.312 -27.641 -10.336 1 95.56 200 THR A CA 1
ATOM 1626 C C . THR A 1 200 ? -13.234 -27.266 -9.18 1 95.56 200 THR A C 1
ATOM 1628 O O . THR A 1 200 ? -13.719 -26.125 -9.117 1 95.56 200 THR A O 1
ATOM 1631 N N . LYS A 1 201 ? -13.523 -28.188 -8.258 1 95.94 201 LYS A N 1
ATOM 1632 C CA . LYS A 1 201 ? -14.461 -27.953 -7.164 1 95.94 201 LYS A CA 1
ATOM 1633 C C . LYS A 1 201 ? -13.781 -28.094 -5.809 1 95.94 201 LYS A C 1
ATOM 1635 O O . LYS A 1 201 ? -14.258 -28.828 -4.941 1 95.94 201 LYS A O 1
ATOM 1640 N N . LEU A 1 202 ? -12.766 -27.328 -5.637 1 97.25 202 LEU A N 1
ATOM 1641 C CA . LEU A 1 202 ? -12.094 -27.344 -4.344 1 97.25 202 LEU A CA 1
ATOM 1642 C C . LEU A 1 202 ? -12.898 -26.578 -3.303 1 97.25 202 LEU A C 1
ATOM 1644 O O . LEU A 1 202 ? -13.562 -25.594 -3.635 1 97.25 202 LEU A O 1
ATOM 1648 N N . SER A 1 203 ? -12.875 -27.062 -2.102 1 96.94 203 SER A N 1
ATOM 1649 C CA . SER A 1 203 ? -13.547 -26.359 -1.014 1 96.94 203 SER A CA 1
ATOM 1650 C C . SER A 1 203 ? -12.867 -25.031 -0.709 1 96.94 203 SER A C 1
ATOM 1652 O O . SER A 1 203 ? -11.688 -24.844 -1.032 1 96.94 203 SER A O 1
ATOM 1654 N N . PRO A 1 204 ? -13.562 -24.109 -0.117 1 96.69 204 PRO A N 1
ATOM 1655 C CA . PRO A 1 204 ? -12.938 -22.844 0.279 1 96.69 204 PRO A CA 1
ATOM 1656 C C . PRO A 1 204 ? -11.727 -23.047 1.187 1 96.69 204 PRO A C 1
ATOM 1658 O O . PRO A 1 204 ? -10.75 -22.297 1.09 1 96.69 204 PRO A O 1
ATOM 1661 N N . GLY A 1 205 ? -11.805 -24 2.021 1 97.44 205 GLY A N 1
ATOM 1662 C CA . GLY A 1 205 ? -10.664 -24.312 2.871 1 97.44 205 GLY A CA 1
ATOM 1663 C C . GLY A 1 205 ? -9.43 -24.734 2.088 1 97.44 205 GLY A C 1
ATOM 1664 O O . GLY A 1 205 ? -8.32 -24.281 2.385 1 97.44 205 GLY A O 1
ATOM 1665 N N . ALA A 1 206 ? -9.633 -25.578 1.135 1 98.06 206 ALA A N 1
ATOM 1666 C CA . ALA A 1 206 ? -8.531 -26.031 0.292 1 98.06 206 ALA A CA 1
ATOM 1667 C C . ALA A 1 206 ? -7.926 -24.875 -0.495 1 98.06 206 ALA A C 1
ATOM 1669 O O . ALA A 1 206 ? -6.703 -24.75 -0.589 1 98.06 206 ALA A O 1
ATOM 1670 N N . VAL A 1 207 ? -8.773 -24.031 -1.014 1 98.25 207 VAL A N 1
ATOM 1671 C CA . VAL A 1 207 ? -8.32 -22.844 -1.733 1 98.25 207 VAL A CA 1
ATOM 1672 C C . VAL A 1 207 ? -7.52 -21.938 -0.794 1 98.25 207 VAL A C 1
ATOM 1674 O O . VAL A 1 207 ? -6.488 -21.391 -1.183 1 98.25 207 VAL A O 1
ATOM 1677 N N . GLY A 1 208 ? -8.039 -21.828 0.423 1 98.5 208 GLY A N 1
ATOM 1678 C CA . GLY A 1 208 ? -7.328 -21.062 1.431 1 98.5 208 GLY A CA 1
ATOM 1679 C C . GLY A 1 208 ? -5.918 -21.562 1.682 1 98.5 208 GLY A C 1
ATOM 1680 O O . GLY A 1 208 ? -4.973 -20.781 1.728 1 98.5 208 GLY A O 1
ATOM 1681 N N . TRP A 1 209 ? -5.766 -22.828 1.75 1 98.56 209 TRP A N 1
ATOM 1682 C CA . TRP A 1 209 ? -4.461 -23.422 2.01 1 98.56 209 TRP A CA 1
ATOM 1683 C C . TRP A 1 209 ? -3.518 -23.188 0.833 1 98.56 209 TRP A C 1
ATOM 1685 O O . TRP A 1 209 ? -2.336 -22.891 1.023 1 98.56 209 TRP A O 1
ATOM 1695 N N . LEU A 1 210 ? -4.055 -23.406 -0.338 1 98.5 210 LEU A N 1
ATOM 1696 C CA . LEU A 1 210 ? -3.254 -23.141 -1.528 1 98.5 210 LEU A CA 1
ATOM 1697 C C . LEU A 1 210 ? -2.766 -21.703 -1.542 1 98.5 210 LEU A C 1
ATOM 1699 O O . LEU A 1 210 ? -1.592 -21.438 -1.817 1 98.5 210 LEU A O 1
ATOM 1703 N N . GLY A 1 211 ? -3.652 -20.781 -1.167 1 98.5 211 GLY A N 1
ATOM 1704 C CA . GLY A 1 211 ? -3.303 -19.375 -1.125 1 98.5 211 GLY A CA 1
ATOM 1705 C C . GLY A 1 211 ? -2.275 -19.047 -0.058 1 98.5 211 GLY A C 1
ATOM 1706 O O . GLY A 1 211 ? -1.379 -18.234 -0.283 1 98.5 211 GLY A O 1
ATOM 1707 N N . VAL A 1 212 ? -2.393 -19.703 1.043 1 98.62 212 VAL A N 1
ATOM 1708 C CA . VAL A 1 212 ? -1.462 -19.469 2.143 1 98.62 212 VAL A CA 1
ATOM 1709 C C . VAL A 1 212 ? -0.06 -19.922 1.739 1 98.62 212 VAL A C 1
ATOM 1711 O O . VAL A 1 212 ? 0.913 -19.188 1.916 1 98.62 212 VAL A O 1
ATOM 1714 N N . VAL A 1 213 ? 0.026 -21.047 1.142 1 98.25 213 VAL A N 1
ATOM 1715 C CA . VAL A 1 213 ? 1.321 -21.594 0.756 1 98.25 213 VAL A CA 1
ATOM 1716 C C . VAL A 1 213 ? 1.963 -20.703 -0.31 1 98.25 213 VAL A C 1
ATOM 1718 O O . VAL A 1 213 ? 3.141 -20.359 -0.206 1 98.25 213 VAL A O 1
ATOM 1721 N N . SER A 1 214 ? 1.18 -20.344 -1.276 1 98.06 214 SER A N 1
ATOM 1722 C CA . SER A 1 214 ? 1.732 -19.531 -2.348 1 98.06 214 SER A CA 1
ATOM 1723 C C . SER A 1 214 ? 2.113 -18.141 -1.837 1 98.06 214 SER A C 1
ATOM 1725 O O . SER A 1 214 ? 3.105 -17.562 -2.283 1 98.06 214 SER A O 1
ATOM 1727 N N . SER A 1 215 ? 1.36 -17.609 -0.869 1 98.12 215 SER A N 1
ATOM 1728 C CA . SER A 1 215 ? 1.681 -16.312 -0.297 1 98.12 215 SER A CA 1
ATOM 1729 C C . SER A 1 215 ? 2.975 -16.359 0.507 1 98.12 215 SER A C 1
ATOM 1731 O O . SER A 1 215 ? 3.789 -15.445 0.442 1 98.12 215 SER A O 1
ATOM 1733 N N . LEU A 1 216 ? 3.129 -17.422 1.202 1 97.44 216 LEU A N 1
ATOM 1734 C CA . LEU A 1 216 ? 4.355 -17.594 1.973 1 97.44 216 LEU A CA 1
ATOM 1735 C C . LEU A 1 216 ? 5.566 -17.703 1.05 1 97.44 216 LEU A C 1
ATOM 1737 O O . LEU A 1 216 ? 6.621 -17.141 1.328 1 97.44 216 LEU A O 1
ATOM 1741 N N . ALA A 1 217 ? 5.383 -18.422 -0.006 1 95.88 217 ALA A N 1
ATOM 1742 C CA . ALA A 1 217 ? 6.449 -18.531 -0.999 1 95.88 217 ALA A CA 1
ATOM 1743 C C . ALA A 1 217 ? 6.809 -17.172 -1.57 1 95.88 217 ALA A C 1
ATOM 1745 O O . ALA A 1 217 ? 7.988 -16.844 -1.737 1 95.88 217 ALA A O 1
ATOM 1746 N N . GLY A 1 218 ? 5.789 -16.391 -1.817 1 94.75 218 GLY A N 1
ATOM 1747 C CA . GLY A 1 218 ? 6.023 -15.039 -2.322 1 94.75 218 GLY A CA 1
ATOM 1748 C C . GLY A 1 218 ? 6.73 -14.141 -1.325 1 94.75 218 GLY A C 1
ATOM 1749 O O . GLY A 1 218 ? 7.594 -13.352 -1.701 1 94.75 218 GLY A O 1
ATOM 1750 N N . LEU A 1 219 ? 6.387 -14.273 -0.104 1 95.19 219 LEU A N 1
ATOM 1751 C CA . LEU A 1 219 ? 7.004 -13.469 0.946 1 95.19 219 LEU A CA 1
ATOM 1752 C C . LEU A 1 219 ? 8.461 -13.859 1.142 1 95.19 219 LEU A C 1
ATOM 1754 O O . LEU A 1 219 ? 9.312 -13 1.405 1 95.19 219 LEU A O 1
ATOM 1758 N N . LEU A 1 220 ? 8.734 -15.133 0.983 1 93.69 220 LEU A N 1
ATOM 1759 C CA . LEU A 1 220 ? 10.102 -15.617 1.129 1 93.69 220 LEU A CA 1
ATOM 1760 C C . LEU A 1 220 ? 11.016 -14.969 0.098 1 93.69 220 LEU A C 1
ATOM 1762 O O . LEU A 1 220 ? 12.141 -14.578 0.42 1 93.69 220 LEU A O 1
ATOM 1766 N N . VAL A 1 221 ? 10.5 -14.828 -1.05 1 92.56 221 VAL A N 1
ATOM 1767 C CA . VAL A 1 221 ? 11.273 -14.242 -2.133 1 92.56 221 VAL A CA 1
ATOM 1768 C C . VAL A 1 221 ? 11.523 -12.758 -1.843 1 92.56 221 VAL A C 1
ATOM 1770 O O . VAL A 1 221 ? 12.586 -12.227 -2.164 1 92.56 221 VAL A O 1
ATOM 1773 N N . LEU A 1 222 ? 10.609 -12.109 -1.207 1 92 222 LEU A N 1
ATOM 1774 C CA . LEU A 1 222 ? 10.75 -10.688 -0.892 1 92 222 LEU A CA 1
ATOM 1775 C C . LEU A 1 222 ? 11.75 -10.477 0.243 1 92 222 LEU A C 1
ATOM 1777 O O . LEU A 1 222 ? 12.484 -9.484 0.254 1 92 222 LEU A O 1
ATOM 1781 N N . VAL A 1 223 ? 11.711 -11.383 1.146 1 92.06 223 VAL A N 1
ATOM 1782 C CA . VAL A 1 223 ? 12.594 -11.281 2.301 1 92.06 223 VAL A CA 1
ATOM 1783 C C . VAL A 1 223 ? 14.023 -11.625 1.885 1 92.06 223 VAL A C 1
ATOM 1785 O O . VAL A 1 223 ? 14.984 -11.008 2.361 1 92.06 223 VAL A O 1
ATOM 1788 N N . ASP A 1 224 ? 14.156 -12.602 0.98 1 90.69 224 ASP A N 1
ATOM 1789 C CA . ASP A 1 224 ? 15.461 -13.008 0.454 1 90.69 224 ASP A CA 1
ATOM 1790 C C . ASP A 1 224 ? 15.477 -12.945 -1.071 1 90.69 224 ASP A C 1
ATOM 1792 O O . ASP A 1 224 ? 15.312 -13.969 -1.739 1 90.69 224 ASP A O 1
ATOM 1796 N N . PRO A 1 225 ? 15.828 -11.789 -1.504 1 85.12 225 PRO A N 1
ATOM 1797 C CA . PRO A 1 225 ? 15.766 -11.602 -2.955 1 85.12 225 PRO A CA 1
ATOM 1798 C C . PRO A 1 225 ? 16.781 -12.469 -3.703 1 85.12 225 PRO A C 1
ATOM 1800 O O . PRO A 1 225 ? 16.688 -12.609 -4.926 1 85.12 225 PRO A O 1
ATOM 1803 N N . LYS A 1 226 ? 17.75 -13.133 -3.014 1 82.75 226 LYS A N 1
ATOM 1804 C CA . LYS A 1 226 ? 18.734 -13.992 -3.646 1 82.75 226 LYS A CA 1
ATOM 1805 C C . LYS A 1 226 ? 18.094 -15.258 -4.203 1 82.75 226 LYS A C 1
ATOM 1807 O O . LYS A 1 226 ? 18.641 -15.898 -5.105 1 82.75 226 LYS A O 1
ATOM 1812 N N . ILE A 1 227 ? 16.969 -15.492 -3.719 1 82.25 227 ILE A N 1
ATOM 1813 C CA . ILE A 1 227 ? 16.344 -16.734 -4.152 1 82.25 227 ILE A CA 1
ATOM 1814 C C . ILE A 1 227 ? 15.312 -16.438 -5.246 1 82.25 227 ILE A C 1
ATOM 1816 O O . ILE A 1 227 ? 14.578 -17.328 -5.672 1 82.25 227 ILE A O 1
ATOM 1820 N N . LYS A 1 228 ? 15.344 -15.281 -5.676 1 82.81 228 LYS A N 1
ATOM 1821 C CA . LYS A 1 228 ? 14.414 -14.914 -6.738 1 82.81 228 LYS A CA 1
ATOM 1822 C C . LYS A 1 228 ? 14.891 -15.438 -8.094 1 82.81 228 LYS A C 1
ATOM 1824 O O . LYS A 1 228 ? 16.078 -15.312 -8.43 1 82.81 228 LYS A O 1
ATOM 1829 N N . LEU A 1 229 ? 13.852 -15.992 -8.766 1 79.38 229 LEU A N 1
ATOM 1830 C CA . LEU A 1 229 ? 14.141 -16.469 -10.117 1 79.38 229 LEU A CA 1
ATOM 1831 C C . LEU A 1 229 ? 14.211 -15.297 -11.094 1 79.38 229 LEU A C 1
ATOM 1833 O O . LEU A 1 229 ? 13.352 -14.414 -11.078 1 79.38 229 LEU A O 1
ATOM 1837 N N . SER A 1 230 ? 15.383 -15.219 -11.891 1 73 230 SER A N 1
ATOM 1838 C CA . SER A 1 230 ? 15.555 -14.141 -12.852 1 73 230 SER A CA 1
ATOM 1839 C C . SER A 1 230 ? 15.867 -14.688 -14.242 1 73 230 SER A C 1
ATOM 1841 O O . SER A 1 230 ? 16.719 -15.555 -14.398 1 73 230 SER A O 1
ATOM 1843 N N . PRO A 1 231 ? 15.102 -14.141 -15.219 1 71.12 231 PRO A N 1
ATOM 1844 C CA . PRO A 1 231 ? 14.023 -13.156 -15.133 1 71.12 231 PRO A CA 1
ATOM 1845 C C . PRO A 1 231 ? 12.688 -13.781 -14.75 1 71.12 231 PRO A C 1
ATOM 1847 O O . PRO A 1 231 ? 12.461 -14.969 -14.984 1 71.12 231 PRO A O 1
ATOM 1850 N N . ALA A 1 232 ? 11.977 -13.148 -13.953 1 64.94 232 ALA A N 1
ATOM 1851 C CA . ALA A 1 232 ? 10.641 -13.617 -13.578 1 64.94 232 ALA A CA 1
ATOM 1852 C C . ALA A 1 232 ? 9.617 -12.492 -13.648 1 64.94 232 ALA A C 1
ATOM 1854 O O . ALA A 1 232 ? 9.961 -11.32 -13.453 1 64.94 232 ALA A O 1
ATOM 1855 N N . MET B 1 1 ? 7.758 7.836 -16.422 1 76.94 1 MET B N 1
ATOM 1856 C CA . MET B 1 1 ? 7.344 6.465 -16.125 1 76.94 1 MET B CA 1
ATOM 1857 C C . MET B 1 1 ? 8.156 5.887 -14.969 1 76.94 1 MET B C 1
ATOM 1859 O O . MET B 1 1 ? 7.594 5.273 -14.055 1 76.94 1 MET B O 1
ATOM 1863 N N . ASP B 1 2 ? 9.32 6.344 -14.773 1 84.31 2 ASP B N 1
ATOM 1864 C CA . ASP B 1 2 ? 10.172 5.84 -13.703 1 84.31 2 ASP B CA 1
ATOM 1865 C C . ASP B 1 2 ? 9.727 6.375 -12.344 1 84.31 2 ASP B C 1
ATOM 1867 O O . ASP B 1 2 ? 9.688 5.637 -11.359 1 84.31 2 ASP B O 1
ATOM 1871 N N . THR B 1 3 ? 9.289 7.625 -12.391 1 84.94 3 THR B N 1
ATOM 1872 C CA . THR B 1 3 ? 8.828 8.227 -11.148 1 84.94 3 THR B CA 1
ATOM 1873 C C . THR B 1 3 ? 7.531 7.566 -10.68 1 84.94 3 THR B C 1
ATOM 1875 O O . THR B 1 3 ? 7.363 7.293 -9.492 1 84.94 3 THR B O 1
ATOM 1878 N N . TRP B 1 4 ? 6.734 7.316 -11.656 1 86.5 4 TRP B N 1
ATOM 1879 C CA . TRP B 1 4 ? 5.457 6.68 -11.352 1 86.5 4 TRP B CA 1
ATOM 1880 C C . TRP B 1 4 ? 5.668 5.285 -10.773 1 86.5 4 TRP B C 1
ATOM 1882 O O . TRP B 1 4 ? 5.059 4.922 -9.766 1 86.5 4 TRP B O 1
ATOM 1892 N N . VAL B 1 5 ? 6.523 4.574 -11.406 1 86.44 5 VAL B N 1
ATOM 1893 C CA . VAL B 1 5 ? 6.805 3.205 -10.977 1 86.44 5 VAL B CA 1
ATOM 1894 C C . VAL B 1 5 ? 7.41 3.213 -9.578 1 86.44 5 VAL B C 1
ATOM 1896 O O . VAL B 1 5 ? 7.074 2.371 -8.742 1 86.44 5 VAL B O 1
ATOM 1899 N N . LYS B 1 6 ? 8.18 4.172 -9.336 1 87.69 6 LYS B N 1
ATOM 1900 C CA . LYS B 1 6 ? 8.805 4.293 -8.023 1 87.69 6 LYS B CA 1
ATOM 1901 C C . LYS B 1 6 ? 7.777 4.617 -6.945 1 87.69 6 LYS B C 1
ATOM 1903 O O . LYS B 1 6 ? 7.742 3.973 -5.898 1 87.69 6 LYS B O 1
ATOM 1908 N N . LEU B 1 7 ? 6.938 5.574 -7.258 1 89.88 7 LEU B N 1
ATOM 1909 C CA . LEU B 1 7 ? 5.926 5.988 -6.293 1 89.88 7 LEU B CA 1
ATOM 1910 C C . LEU B 1 7 ? 4.941 4.852 -6.016 1 89.88 7 LEU B C 1
ATOM 1912 O O . LEU B 1 7 ? 4.578 4.609 -4.863 1 89.88 7 LEU B O 1
ATOM 1916 N N . ASN B 1 8 ? 4.688 4.133 -7.031 1 90.31 8 ASN B N 1
ATOM 1917 C CA . ASN B 1 8 ? 3.725 3.043 -6.914 1 90.31 8 ASN B CA 1
ATOM 1918 C C . ASN B 1 8 ? 4.324 1.844 -6.184 1 90.31 8 ASN B C 1
ATOM 1920 O O . ASN B 1 8 ? 3.59 0.985 -5.688 1 90.31 8 ASN B O 1
ATOM 1924 N N . GLY B 1 9 ? 5.594 1.802 -6.152 1 92.19 9 GLY B N 1
ATOM 1925 C CA . GLY B 1 9 ? 6.266 0.679 -5.516 1 92.19 9 GLY B CA 1
ATOM 1926 C C . GLY B 1 9 ? 6.5 0.888 -4.031 1 92.19 9 GLY B C 1
ATOM 1927 O O . GLY B 1 9 ? 6.863 -0.049 -3.318 1 92.19 9 GLY B O 1
ATOM 1928 N N . GLN B 1 10 ? 6.133 2.086 -3.59 1 94.12 10 GLN B N 1
ATOM 1929 C CA . GLN B 1 10 ? 6.332 2.43 -2.186 1 94.12 10 GLN B CA 1
ATOM 1930 C C . GLN B 1 10 ? 4.996 2.629 -1.474 1 94.12 10 GLN B C 1
ATOM 1932 O O . GLN B 1 10 ? 4.07 3.219 -2.033 1 94.12 10 GLN B O 1
ATOM 1937 N N . THR B 1 11 ? 4.949 2.141 -0.259 1 95.38 11 THR B N 1
ATOM 1938 C CA . THR B 1 11 ? 3.738 2.312 0.535 1 95.38 11 THR B CA 1
ATOM 1939 C C . THR B 1 11 ? 3.463 3.793 0.787 1 95.38 11 THR B C 1
ATOM 1941 O O . THR B 1 11 ? 2.311 4.23 0.744 1 95.38 11 THR B O 1
ATOM 1944 N N . ALA B 1 12 ? 4.52 4.566 1.026 1 94.5 12 ALA B N 1
ATOM 1945 C CA . ALA B 1 12 ? 4.363 5.996 1.263 1 94.5 12 ALA B CA 1
ATOM 1946 C C . ALA B 1 12 ? 3.801 6.699 0.03 1 94.5 12 ALA B C 1
ATOM 1948 O O . ALA B 1 12 ? 2.973 7.605 0.148 1 94.5 12 ALA B O 1
ATOM 1949 N N . GLY B 1 13 ? 4.316 6.301 -1.094 1 95.12 13 GLY B N 1
ATOM 1950 C CA . GLY B 1 13 ? 3.803 6.871 -2.328 1 95.12 13 GLY B CA 1
ATOM 1951 C C . GLY B 1 13 ? 2.332 6.578 -2.557 1 95.12 13 GLY B C 1
ATOM 1952 O O . GLY B 1 13 ? 1.562 7.473 -2.908 1 95.12 13 GLY B O 1
ATOM 1953 N N . ARG B 1 14 ? 1.984 5.348 -2.297 1 96.25 14 ARG B N 1
ATOM 1954 C CA . ARG B 1 14 ? 0.587 4.949 -2.436 1 96.25 14 ARG B CA 1
ATOM 1955 C C . ARG B 1 14 ? -0.296 5.695 -1.442 1 96.25 14 ARG B C 1
ATOM 1957 O O . ARG B 1 14 ? -1.408 6.109 -1.78 1 96.25 14 ARG B O 1
ATOM 1964 N N . ASP B 1 15 ? 0.167 5.836 -0.337 1 96.88 15 ASP B N 1
ATOM 1965 C CA . ASP B 1 15 ? -0.592 6.52 0.707 1 96.88 15 ASP B CA 1
ATOM 1966 C C . ASP B 1 15 ? -0.856 7.977 0.332 1 96.88 15 ASP B C 1
ATOM 1968 O O . ASP B 1 15 ? -1.985 8.453 0.444 1 96.88 15 ASP B O 1
ATOM 1972 N N . LYS B 1 16 ? 0.181 8.672 -0.164 1 97 16 LYS B N 1
ATOM 1973 C CA . LYS B 1 16 ? 0.034 10.086 -0.493 1 97 16 LYS B CA 1
ATOM 1974 C C . LYS B 1 16 ? -0.849 10.273 -1.723 1 97 16 LYS B C 1
ATOM 1976 O O . LYS B 1 16 ? -1.588 11.258 -1.818 1 97 16 LYS B O 1
ATOM 1981 N N . THR B 1 17 ? -0.745 9.391 -2.617 1 96.69 17 THR B N 1
ATOM 1982 C CA . THR B 1 17 ? -1.605 9.453 -3.793 1 96.69 17 THR B CA 1
ATOM 1983 C C . THR B 1 17 ? -3.064 9.227 -3.408 1 96.69 17 THR B C 1
ATOM 1985 O O . THR B 1 17 ? -3.953 9.938 -3.875 1 96.69 17 THR B O 1
ATOM 1988 N N . ALA B 1 18 ? -3.238 8.234 -2.605 1 97.38 18 ALA B N 1
ATOM 1989 C CA . ALA B 1 18 ? -4.594 7.957 -2.135 1 97.38 18 ALA B CA 1
ATOM 1990 C C . ALA B 1 18 ? -5.156 9.141 -1.35 1 97.38 18 ALA B C 1
ATOM 1992 O O . ALA B 1 18 ? -6.34 9.461 -1.465 1 97.38 18 ALA B O 1
ATOM 1993 N N . ARG B 1 19 ? -4.281 9.711 -0.562 1 98.31 19 ARG B N 1
ATOM 1994 C CA . ARG B 1 19 ? -4.695 10.883 0.203 1 98.31 19 ARG B CA 1
ATOM 1995 C C . ARG B 1 19 ? -5.117 12.016 -0.722 1 98.31 19 ARG B C 1
ATOM 1997 O O . ARG B 1 19 ? -6.133 12.672 -0.483 1 98.31 19 ARG B O 1
ATOM 2004 N N . LEU B 1 20 ? -4.387 12.25 -1.702 1 98.12 20 LEU B N 1
ATOM 2005 C CA . LEU B 1 20 ? -4.703 13.289 -2.674 1 98.12 20 LEU B CA 1
ATOM 2006 C C . LEU B 1 20 ? -6.074 13.047 -3.299 1 98.12 20 LEU B C 1
ATOM 2008 O O . LEU B 1 20 ? -6.895 13.961 -3.375 1 98.12 20 LEU B O 1
ATOM 2012 N N . LEU B 1 21 ? -6.316 11.836 -3.707 1 97.25 21 LEU B N 1
ATOM 2013 C CA . LEU B 1 21 ? -7.582 11.492 -4.344 1 97.25 21 LEU B CA 1
ATOM 2014 C C . LEU B 1 21 ? -8.734 11.562 -3.344 1 97.25 21 LEU B C 1
ATOM 2016 O O . LEU B 1 21 ? -9.852 11.922 -3.705 1 97.25 21 LEU B O 1
ATOM 2020 N N . GLN B 1 22 ? -8.453 11.18 -2.158 1 98 22 GLN B N 1
ATOM 2021 C CA . GLN B 1 22 ? -9.445 11.258 -1.094 1 98 22 GLN B CA 1
ATOM 2022 C C . GLN B 1 22 ? -9.945 12.688 -0.914 1 98 22 GLN B C 1
ATOM 2024 O O . GLN B 1 22 ? -11.156 12.93 -0.902 1 98 22 GLN B O 1
ATOM 2029 N N . TYR B 1 23 ? -9.039 13.617 -0.824 1 98.56 23 TYR B N 1
ATOM 2030 C CA . TYR B 1 23 ? -9.422 15 -0.558 1 98.56 23 TYR B CA 1
ATOM 2031 C C . TYR B 1 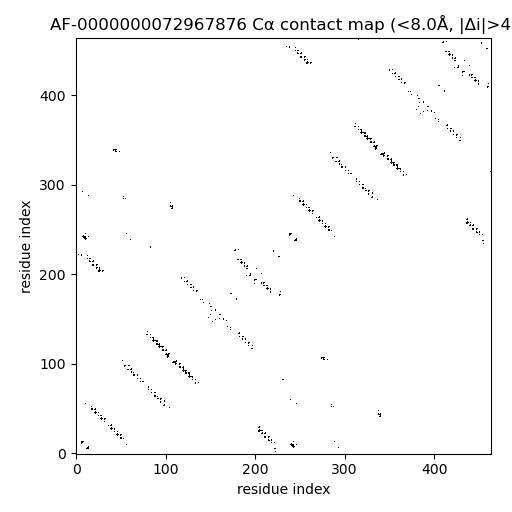23 ? -9.984 15.664 -1.812 1 98.56 23 TYR B C 1
ATOM 2033 O O . TYR B 1 23 ? -10.852 16.531 -1.726 1 98.56 23 TYR B O 1
ATOM 2041 N N . LEU B 1 24 ? -9.484 15.266 -2.947 1 98.12 24 LEU B N 1
ATOM 2042 C CA . LEU B 1 24 ? -10.117 15.719 -4.184 1 98.12 24 LEU B CA 1
ATOM 2043 C C . LEU B 1 24 ? -11.578 15.289 -4.238 1 98.12 24 LEU B C 1
ATOM 2045 O O . LEU B 1 24 ? -12.438 16.062 -4.668 1 98.12 24 LEU B O 1
ATOM 2049 N N . SER B 1 25 ? -11.828 14.07 -3.834 1 96.81 25 SER B N 1
ATOM 2050 C CA . SER B 1 25 ? -13.203 13.578 -3.787 1 96.81 25 SER B CA 1
ATOM 2051 C C . SER B 1 25 ? -14.062 14.422 -2.854 1 96.81 25 SER B C 1
ATOM 2053 O O . SER B 1 25 ? -15.227 14.68 -3.143 1 96.81 25 SER B O 1
ATOM 2055 N N . ARG B 1 26 ? -13.453 14.82 -1.809 1 97.56 26 ARG B N 1
ATOM 2056 C CA . ARG B 1 26 ? -14.172 15.656 -0.851 1 97.56 26 ARG B CA 1
ATOM 2057 C C . ARG B 1 26 ? -14.539 17 -1.466 1 97.56 26 ARG B C 1
ATOM 2059 O O . ARG B 1 26 ? -15.648 17.5 -1.272 1 97.56 26 ARG B O 1
ATOM 2066 N N . ILE B 1 27 ? -13.633 17.594 -2.18 1 97.94 27 ILE B N 1
ATOM 2067 C CA . ILE B 1 27 ? -13.906 18.859 -2.859 1 97.94 27 ILE B CA 1
ATOM 2068 C C . ILE B 1 27 ? -15.055 18.672 -3.85 1 97.94 27 ILE B C 1
ATOM 2070 O O . ILE B 1 27 ? -15.969 19.5 -3.906 1 97.94 27 ILE B O 1
ATOM 2074 N N . LEU B 1 28 ? -15.039 17.562 -4.512 1 96.19 28 LEU B N 1
ATOM 2075 C CA . LEU B 1 28 ? -15.992 17.312 -5.59 1 96.19 28 LEU B CA 1
ATOM 2076 C C . LEU B 1 28 ? -17.391 17.078 -5.039 1 96.19 28 LEU B C 1
ATOM 2078 O O . LEU B 1 28 ? -18.375 17.641 -5.555 1 96.19 28 LEU B O 1
ATOM 2082 N N . TRP B 1 29 ? -17.5 16.203 -3.971 1 95.25 29 TRP B N 1
ATOM 2083 C CA . TRP B 1 29 ? -18.859 15.961 -3.492 1 95.25 29 TRP B CA 1
ATOM 2084 C C . TRP B 1 29 ? -19.422 17.203 -2.818 1 95.25 29 TRP B C 1
ATOM 2086 O O . TRP B 1 29 ? -20.641 17.438 -2.836 1 95.25 29 TRP B O 1
ATOM 2096 N N . HIS B 1 30 ? -18.562 18.078 -2.246 1 96.38 30 HIS B N 1
ATOM 2097 C CA . HIS B 1 30 ? -19.031 19.344 -1.682 1 96.38 30 HIS B CA 1
ATOM 2098 C C . HIS B 1 30 ? -19.531 20.281 -2.773 1 96.38 30 HIS B C 1
ATOM 2100 O O . HIS B 1 30 ? -20.547 20.953 -2.6 1 96.38 30 HIS B O 1
ATOM 2106 N N . ARG B 1 31 ? -18.797 20.328 -3.85 1 95 31 ARG B N 1
ATOM 2107 C CA . ARG B 1 31 ? -19.156 21.203 -4.965 1 95 31 ARG B CA 1
ATOM 2108 C C . ARG B 1 31 ? -20.469 20.75 -5.605 1 95 31 ARG B C 1
ATOM 2110 O O . ARG B 1 31 ? -21.25 21.578 -6.074 1 95 31 ARG B O 1
ATOM 2117 N N . LEU B 1 32 ? -20.75 19.5 -5.598 1 93.94 32 LEU B N 1
ATOM 2118 C CA . LEU B 1 32 ? -21.891 18.938 -6.297 1 93.94 32 LEU B CA 1
ATOM 2119 C C . LEU B 1 32 ? -23.078 18.75 -5.344 1 93.94 32 LEU B C 1
ATOM 2121 O O . LEU B 1 32 ? -24.125 18.25 -5.742 1 93.94 32 LEU B O 1
ATOM 2125 N N . GLN B 1 33 ? -22.891 19.062 -4.145 1 89.62 33 GLN B N 1
ATOM 2126 C CA . GLN B 1 33 ? -23.828 18.719 -3.086 1 89.62 33 GLN B CA 1
ATOM 2127 C C . GLN B 1 33 ? -25.219 19.281 -3.381 1 89.62 33 GLN B C 1
ATOM 2129 O O . GLN B 1 33 ? -26.219 18.703 -2.947 1 89.62 33 GLN B O 1
ATOM 2134 N N . HIS B 1 34 ? -25.328 20.312 -4.277 1 89.31 34 HIS B N 1
ATOM 2135 C CA . HIS B 1 34 ? -26.641 20.891 -4.535 1 89.31 34 HIS B CA 1
ATOM 2136 C C . HIS B 1 34 ? -27.125 20.578 -5.945 1 89.31 34 HIS B C 1
ATOM 2138 O O . HIS B 1 34 ? -28.234 20.953 -6.336 1 89.31 34 HIS B O 1
ATOM 2144 N N . SER B 1 35 ? -26.453 19.812 -6.68 1 87.56 35 SER B N 1
ATOM 2145 C CA . SER B 1 35 ? -26.812 19.641 -8.086 1 87.56 35 SER B CA 1
ATOM 2146 C C . SER B 1 35 ? -27.172 18.203 -8.391 1 87.56 35 SER B C 1
ATOM 2148 O O . SER B 1 35 ? -28.141 17.938 -9.109 1 87.56 35 SER B O 1
ATOM 2150 N N . ASN B 1 36 ? -26.344 17.297 -7.949 1 86 36 ASN B N 1
ATOM 2151 C CA . ASN B 1 36 ? -26.5 15.898 -8.336 1 86 36 ASN B CA 1
ATOM 2152 C C . ASN B 1 36 ? -26.266 14.969 -7.152 1 86 36 ASN B C 1
ATOM 2154 O O . ASN B 1 36 ? -25.125 14.617 -6.848 1 86 36 ASN B O 1
ATOM 2158 N N . LYS B 1 37 ? -27.312 14.43 -6.703 1 87.56 37 LYS B N 1
ATOM 2159 C CA . LYS B 1 37 ? -27.266 13.594 -5.508 1 87.56 37 LYS B CA 1
ATOM 2160 C C . LYS B 1 37 ? -26.5 12.305 -5.77 1 87.56 37 LYS B C 1
ATOM 2162 O O . LYS B 1 37 ? -25.734 11.844 -4.914 1 87.56 37 LYS B O 1
ATOM 2167 N N . ASP B 1 38 ? -26.656 11.734 -6.879 1 84.56 38 ASP B N 1
ATOM 2168 C CA . ASP B 1 38 ? -26 10.469 -7.211 1 84.56 38 ASP B CA 1
ATOM 2169 C C . ASP B 1 38 ? -24.484 10.633 -7.262 1 84.56 38 ASP B C 1
ATOM 2171 O O . ASP B 1 38 ? -23.75 9.805 -6.73 1 84.56 38 ASP B O 1
ATOM 2175 N N . GLN B 1 39 ? -24.125 11.664 -7.82 1 87.75 39 GLN B N 1
ATOM 2176 C CA . GLN B 1 39 ? -22.688 11.93 -7.914 1 87.75 39 GLN B CA 1
ATOM 2177 C C . GLN B 1 39 ? -22.094 12.242 -6.547 1 87.75 39 GLN B C 1
ATOM 2179 O O . GLN B 1 39 ? -20.953 11.867 -6.254 1 87.75 39 GLN B O 1
ATOM 2184 N N . VAL B 1 40 ? -22.859 12.891 -5.762 1 92.88 40 VAL B N 1
ATOM 2185 C CA . VAL B 1 40 ? -22.406 13.219 -4.41 1 92.88 40 VAL B CA 1
ATOM 2186 C C . VAL B 1 40 ? -22.141 11.938 -3.629 1 92.88 40 VAL B C 1
ATOM 2188 O O . VAL B 1 40 ? -21.078 11.789 -3.014 1 92.88 40 VAL B O 1
ATOM 2191 N N . ASN B 1 41 ? -23.031 11.008 -3.703 1 91.38 41 ASN B N 1
ATOM 2192 C CA . ASN B 1 41 ? -22.875 9.742 -2.986 1 91.38 41 ASN B CA 1
ATOM 2193 C C . ASN B 1 41 ? -21.688 8.945 -3.518 1 91.38 41 ASN B C 1
ATOM 2195 O O . ASN B 1 41 ? -20.969 8.297 -2.746 1 91.38 41 ASN B O 1
ATOM 2199 N N . ALA B 1 42 ? -21.484 9.047 -4.785 1 90.19 42 ALA B N 1
ATOM 2200 C CA . ALA B 1 42 ? -20.359 8.336 -5.398 1 90.19 42 ALA B CA 1
ATOM 2201 C C . ALA B 1 42 ? -19.031 8.875 -4.895 1 90.19 42 ALA B C 1
ATOM 2203 O O . ALA B 1 42 ? -18.141 8.109 -4.52 1 90.19 42 ALA B O 1
ATOM 2204 N N . PHE B 1 43 ? -18.953 10.172 -4.82 1 94 43 PHE B N 1
ATOM 2205 C CA . PHE B 1 43 ? -17.703 10.773 -4.398 1 94 43 PHE B CA 1
ATOM 2206 C C . PHE B 1 43 ? -17.516 10.633 -2.895 1 94 43 PHE B C 1
ATOM 2208 O O . PHE B 1 43 ? -16.391 10.492 -2.418 1 94 43 PHE B O 1
ATOM 2215 N N . LYS B 1 44 ? -18.547 10.609 -2.125 1 94.44 44 LYS B N 1
ATOM 2216 C CA . LYS B 1 44 ? -18.453 10.336 -0.693 1 94.44 44 LYS B CA 1
ATOM 2217 C C . LYS B 1 44 ? -17.969 8.914 -0.432 1 94.44 44 LYS B C 1
ATOM 2219 O O . LYS B 1 44 ? -17.141 8.688 0.452 1 94.44 44 LYS B O 1
ATOM 2224 N N . ASN B 1 45 ? -18.516 8.094 -1.225 1 92.94 45 ASN B N 1
ATOM 2225 C CA . ASN B 1 45 ? -18.094 6.703 -1.103 1 92.94 45 ASN B CA 1
ATOM 2226 C C . ASN B 1 45 ? -16.625 6.52 -1.486 1 92.94 45 ASN B C 1
ATOM 2228 O O . ASN B 1 45 ? -15.898 5.754 -0.847 1 92.94 45 ASN B O 1
ATOM 2232 N N . LEU B 1 46 ? -16.281 7.188 -2.508 1 94 46 LEU B N 1
ATOM 2233 C CA . LEU B 1 46 ? -14.875 7.129 -2.924 1 94 46 LEU B CA 1
ATOM 2234 C C . LEU B 1 46 ? -13.961 7.672 -1.832 1 94 46 LEU B C 1
ATOM 2236 O O . LEU B 1 46 ? -12.922 7.082 -1.539 1 94 46 LEU B O 1
ATOM 2240 N N . GLU B 1 47 ? -14.344 8.75 -1.265 1 96.19 47 GLU B N 1
ATOM 2241 C CA . GLU B 1 47 ? -13.586 9.312 -0.153 1 96.19 47 GLU B CA 1
ATOM 2242 C C . GLU B 1 47 ? -13.469 8.32 0.999 1 96.19 47 GLU B C 1
ATOM 2244 O O . GLU B 1 47 ? -12.391 8.133 1.562 1 96.19 47 GLU B O 1
ATOM 2249 N N . PHE B 1 48 ? -14.562 7.691 1.25 1 93.44 48 PHE B N 1
ATOM 2250 C CA . PHE B 1 48 ? -14.609 6.727 2.342 1 93.44 48 PHE B CA 1
ATOM 2251 C C . PHE B 1 48 ? -13.703 5.531 2.047 1 93.44 48 PHE B C 1
ATOM 2253 O O . PHE B 1 48 ? -12.953 5.082 2.916 1 93.44 48 PHE B O 1
ATOM 2260 N N . GLN B 1 49 ? -13.75 5.035 0.843 1 92.94 49 GLN B N 1
ATOM 2261 C CA . GLN B 1 49 ? -12.938 3.887 0.448 1 92.94 49 GLN B CA 1
ATOM 2262 C C . GLN B 1 49 ? -11.453 4.219 0.505 1 92.94 49 GLN B C 1
ATOM 2264 O O . GLN B 1 49 ? -10.641 3.398 0.947 1 92.94 49 GLN B O 1
ATOM 2269 N N . LEU B 1 50 ? -11.141 5.383 0.081 1 96.25 50 LEU B N 1
ATOM 2270 C CA . LEU B 1 50 ? -9.742 5.785 0.059 1 96.25 50 LEU B CA 1
ATOM 2271 C C . LEU B 1 50 ? -9.219 6.008 1.475 1 96.25 50 LEU B C 1
ATOM 2273 O O . LEU B 1 50 ? -8.078 5.656 1.782 1 96.25 50 LEU B O 1
ATOM 2277 N N . SER B 1 51 ? -10.023 6.605 2.324 1 96 51 SER B N 1
ATOM 2278 C CA . SER B 1 51 ? -9.648 6.781 3.723 1 96 51 SER B CA 1
ATOM 2279 C C . SER B 1 51 ? -9.438 5.438 4.414 1 96 51 SER B C 1
ATOM 2281 O O . SER B 1 51 ? -8.477 5.258 5.16 1 96 51 SER B O 1
ATOM 2283 N N . THR B 1 52 ? -10.328 4.504 4.121 1 93.81 52 THR B N 1
ATOM 2284 C CA . THR B 1 52 ? -10.234 3.162 4.688 1 93.81 52 THR B CA 1
ATOM 2285 C C . THR B 1 52 ? -8.992 2.443 4.156 1 93.81 52 THR B C 1
ATOM 2287 O O . THR B 1 52 ? -8.289 1.768 4.91 1 93.81 52 THR B O 1
ATOM 2290 N N . PHE B 1 53 ? -8.82 2.619 2.916 1 95.94 53 PHE B N 1
ATOM 2291 C CA . PHE B 1 53 ? -7.645 2.051 2.273 1 95.94 53 PHE B CA 1
ATOM 2292 C C . PHE B 1 53 ? -6.367 2.525 2.963 1 95.94 53 PHE B C 1
ATOM 2294 O O . PHE B 1 53 ? -5.492 1.72 3.283 1 95.94 53 PHE B O 1
ATOM 2301 N N . ARG B 1 54 ? -6.246 3.748 3.168 1 96.81 54 ARG B N 1
ATOM 2302 C CA . ARG B 1 54 ? -5.062 4.332 3.795 1 96.81 54 ARG B CA 1
ATOM 2303 C C . ARG B 1 54 ? -4.863 3.777 5.203 1 96.81 54 ARG B C 1
ATOM 2305 O O . ARG B 1 54 ? -3.729 3.521 5.617 1 96.81 54 ARG B O 1
ATOM 2312 N N . LYS B 1 55 ? -5.887 3.59 5.945 1 95.94 55 LYS B N 1
ATOM 2313 C CA . LYS B 1 55 ? -5.785 3.057 7.301 1 95.94 55 LYS B CA 1
ATOM 2314 C C . LYS B 1 55 ? -5.191 1.651 7.293 1 95.94 55 LYS B C 1
ATOM 2316 O O . LYS B 1 55 ? -4.34 1.33 8.125 1 95.94 55 LYS B O 1
ATOM 2321 N N . LEU B 1 56 ? -5.648 0.934 6.336 1 95.06 56 LEU B N 1
ATOM 2322 C CA . LEU B 1 56 ? -5.117 -0.42 6.242 1 95.06 56 LEU B CA 1
ATOM 2323 C C . LEU B 1 56 ? -3.676 -0.404 5.738 1 95.06 56 LEU B C 1
ATOM 2325 O O . LEU B 1 56 ? -2.846 -1.194 6.195 1 95.06 56 LEU B O 1
ATOM 2329 N N . LEU B 1 57 ? -3.451 0.432 4.832 1 96.25 57 LEU B N 1
ATOM 2330 C CA . LEU B 1 57 ? -2.109 0.574 4.273 1 96.25 57 LEU B CA 1
ATOM 2331 C C . LEU B 1 57 ? -1.104 0.933 5.359 1 96.25 57 LEU B C 1
ATOM 2333 O O . LEU B 1 57 ? 0.065 0.544 5.285 1 96.25 57 LEU B O 1
ATOM 2337 N N . ARG B 1 58 ? -1.549 1.598 6.383 1 95.88 58 ARG B N 1
ATOM 2338 C CA . ARG B 1 58 ? -0.652 2.068 7.434 1 95.88 58 ARG B CA 1
ATOM 2339 C C . ARG B 1 58 ? -0.692 1.14 8.641 1 95.88 58 ARG B C 1
ATOM 2341 O O . ARG B 1 58 ? -0.065 1.418 9.664 1 95.88 58 ARG B O 1
ATOM 2348 N N . PHE B 1 59 ? -1.385 0.082 8.5 1 94.25 59 PHE B N 1
ATOM 2349 C CA . PHE B 1 59 ? -1.484 -0.834 9.633 1 94.25 59 PHE B CA 1
ATOM 2350 C C . PHE B 1 59 ? -0.107 -1.346 10.039 1 94.25 59 PHE B C 1
ATOM 2352 O O . PHE B 1 59 ? 0.661 -1.813 9.195 1 94.25 59 PHE B O 1
ATOM 2359 N N . GLY B 1 60 ? 0.246 -1.215 11.305 1 91.88 60 GLY B N 1
ATOM 2360 C CA . GLY B 1 60 ? 1.532 -1.657 11.82 1 91.88 60 GLY B CA 1
ATOM 2361 C C . GLY B 1 60 ? 2.598 -0.579 11.773 1 91.88 60 GLY B C 1
ATOM 2362 O O . GLY B 1 60 ? 3.668 -0.729 12.367 1 91.88 60 GLY B O 1
ATOM 2363 N N . LYS B 1 61 ? 2.312 0.481 11.047 1 93.88 61 LYS B N 1
ATOM 2364 C CA . LYS B 1 61 ? 3.295 1.546 10.867 1 93.88 61 LYS B CA 1
ATOM 2365 C C . LYS B 1 61 ? 3.643 2.199 12.203 1 93.88 61 LYS B C 1
ATOM 2367 O O . LYS B 1 61 ? 4.695 2.826 12.336 1 93.88 61 LYS B O 1
ATOM 2372 N N . CYS B 1 62 ? 2.73 2.096 13.188 1 93.69 62 CYS B N 1
ATOM 2373 C CA . CYS B 1 62 ? 3.025 2.664 14.5 1 93.69 62 CYS B CA 1
ATOM 2374 C C . CYS B 1 62 ? 4.316 2.086 15.07 1 93.69 62 CYS B C 1
ATOM 2376 O O . CYS B 1 62 ? 5.098 2.801 15.695 1 93.69 62 CYS B O 1
ATOM 2378 N N . LEU B 1 63 ? 4.582 0.828 14.781 1 90.62 63 LEU B N 1
ATOM 2379 C CA . LEU B 1 63 ? 5.797 0.178 15.258 1 90.62 63 LEU B CA 1
ATOM 2380 C C . LEU B 1 63 ? 7.02 0.715 14.516 1 90.62 63 LEU B C 1
ATOM 2382 O O . LEU B 1 63 ? 8.078 0.917 15.125 1 90.62 63 LEU B O 1
ATOM 2386 N N . ASP B 1 64 ? 6.816 0.938 13.281 1 90.81 64 ASP B N 1
ATOM 2387 C CA . ASP B 1 64 ? 7.902 1.488 12.477 1 90.81 64 ASP B CA 1
ATOM 2388 C C . ASP B 1 64 ? 8.32 2.869 12.984 1 90.81 64 ASP B C 1
ATOM 2390 O O . ASP B 1 64 ? 9.508 3.186 13.039 1 90.81 64 ASP B O 1
ATOM 2394 N N . VAL B 1 65 ? 7.359 3.643 13.375 1 91.81 65 VAL B N 1
ATOM 2395 C CA . VAL B 1 65 ? 7.617 5.004 13.828 1 91.81 65 VAL B CA 1
ATOM 2396 C C . VAL B 1 65 ? 8.352 4.973 15.164 1 91.81 65 VAL B C 1
ATOM 2398 O O . VAL B 1 65 ? 9.352 5.672 15.344 1 91.81 65 VAL B O 1
ATOM 2401 N N . ILE B 1 66 ? 7.93 4.137 16.031 1 90.44 66 ILE B N 1
ATOM 2402 C CA . ILE B 1 66 ? 8.562 4.023 17.344 1 90.44 66 ILE B CA 1
ATOM 2403 C C . ILE B 1 66 ? 10 3.535 17.172 1 90.44 66 ILE B C 1
ATOM 2405 O O . ILE B 1 66 ? 10.914 4.078 17.797 1 90.44 66 ILE B O 1
ATOM 2409 N N . TYR B 1 67 ? 10.141 2.59 16.281 1 88.19 67 TYR B N 1
ATOM 2410 C CA . TYR B 1 67 ? 11.469 2.021 16.062 1 88.19 67 TYR B CA 1
ATOM 2411 C C . TYR B 1 67 ? 12.422 3.072 15.516 1 88.19 67 TYR B C 1
ATOM 2413 O O . TYR B 1 67 ? 13.586 3.141 15.93 1 88.19 67 TYR B O 1
ATOM 2421 N N . SER B 1 68 ? 11.938 3.857 14.656 1 86.81 68 SER B N 1
ATOM 2422 C CA . SER B 1 68 ? 12.797 4.848 14.016 1 86.81 68 SER B CA 1
ATOM 2423 C C . SER B 1 68 ? 13.078 6.02 14.953 1 86.81 68 SER B C 1
ATOM 2425 O O . SER B 1 68 ? 14.016 6.789 14.727 1 86.81 68 SER B O 1
ATOM 2427 N N . THR B 1 69 ? 12.242 6.195 15.984 1 88.38 69 THR B N 1
ATOM 2428 C CA . THR B 1 69 ? 12.406 7.293 16.938 1 88.38 69 THR B CA 1
ATOM 2429 C C . THR B 1 69 ? 13.578 7.027 17.875 1 88.38 69 THR B C 1
ATOM 2431 O O . THR B 1 69 ? 14.219 7.965 18.359 1 88.38 69 THR B O 1
ATOM 2434 N N . VAL B 1 70 ? 13.945 5.789 18.016 1 85.19 70 VAL B N 1
ATOM 2435 C CA . VAL B 1 70 ? 15 5.402 18.953 1 85.19 70 VAL B CA 1
ATOM 2436 C C . VAL B 1 70 ? 16.328 5.98 18.5 1 85.19 70 VAL B C 1
ATOM 2438 O O . VAL B 1 70 ? 17.141 6.414 19.328 1 85.19 70 VAL B O 1
ATOM 2441 N N . ALA B 1 71 ? 16.516 6.082 17.234 1 82.88 71 ALA B N 1
ATOM 2442 C CA . ALA B 1 71 ? 17.781 6.559 16.688 1 82.88 71 ALA B CA 1
ATOM 2443 C C . ALA B 1 71 ? 17.922 8.07 16.859 1 82.88 71 ALA B C 1
ATOM 2445 O O . ALA B 1 71 ? 19.031 8.609 16.766 1 82.88 71 ALA B O 1
ATOM 2446 N N . LEU B 1 72 ? 16.859 8.703 17.188 1 84.19 72 LEU B N 1
ATOM 2447 C CA . LEU B 1 72 ? 16.875 10.164 17.234 1 84.19 72 LEU B CA 1
ATOM 2448 C C . LEU B 1 72 ? 17.297 10.672 18.609 1 84.19 72 LEU B C 1
ATOM 2450 O O . LEU B 1 72 ? 17.609 11.852 18.766 1 84.19 72 LEU B O 1
ATOM 2454 N N . PHE B 1 73 ? 17.375 9.789 19.531 1 84.94 73 PHE B N 1
ATOM 2455 C CA . PHE B 1 73 ? 17.703 10.211 20.891 1 84.94 73 PHE B CA 1
ATOM 2456 C C . PHE B 1 73 ? 19.125 10.734 20.984 1 84.94 73 PHE B C 1
ATOM 2458 O O . PHE B 1 73 ? 19.469 11.477 21.906 1 84.94 73 PHE B O 1
ATOM 2465 N N . ASP B 1 74 ? 19.891 10.508 19.906 1 82.38 74 ASP B N 1
ATOM 2466 C CA . ASP B 1 74 ? 21.297 10.922 19.922 1 82.38 74 ASP B CA 1
ATOM 2467 C C . ASP B 1 74 ? 21.516 12.141 19.031 1 82.38 74 ASP B C 1
ATOM 2469 O O . ASP B 1 74 ? 22.672 12.492 18.734 1 82.38 74 ASP B O 1
ATOM 2473 N N . HIS B 1 75 ? 20.453 12.758 18.688 1 78.81 75 HIS B N 1
ATOM 2474 C CA . HIS B 1 75 ? 20.625 13.906 17.812 1 78.81 75 HIS B CA 1
ATOM 2475 C C . HIS B 1 75 ? 21.266 15.078 18.562 1 78.81 75 HIS B C 1
ATOM 2477 O O . HIS B 1 75 ? 21 15.281 19.734 1 78.81 75 HIS B O 1
ATOM 2483 N N . GLY B 1 76 ? 22 15.812 17.875 1 80.31 76 GLY B N 1
ATOM 2484 C CA . GLY B 1 76 ? 22.828 16.859 18.438 1 80.31 76 GLY B CA 1
ATOM 2485 C C . GLY B 1 76 ? 22.047 18.047 18.953 1 80.31 76 GLY B C 1
ATOM 2486 O O . GLY B 1 76 ? 22.203 18.469 20.094 1 80.31 76 GLY B O 1
ATOM 2487 N N . ASP B 1 77 ? 21.125 18.594 18.125 1 87.19 77 ASP B N 1
ATOM 2488 C CA . ASP B 1 77 ? 20.328 19.766 18.531 1 87.19 77 ASP B CA 1
ATOM 2489 C C . ASP B 1 77 ? 19.188 19.344 19.453 1 87.19 77 ASP B C 1
ATOM 2491 O O . ASP B 1 77 ? 18.266 18.641 19.031 1 87.19 77 ASP B O 1
ATOM 2495 N N . SER B 1 78 ? 19.188 19.859 20.594 1 88.5 78 SER B N 1
ATOM 2496 C CA . SER B 1 78 ? 18.25 19.422 21.641 1 88.5 78 SER B CA 1
ATOM 2497 C C . SER B 1 78 ? 16.812 19.828 21.281 1 88.5 78 SER B C 1
ATOM 2499 O O . SER B 1 78 ? 15.883 19.047 21.484 1 88.5 78 SER B O 1
ATOM 2501 N N . THR B 1 79 ? 16.641 21.031 20.812 1 88.69 79 THR B N 1
ATOM 2502 C CA . THR B 1 79 ? 15.297 21.516 20.484 1 88.69 79 THR B CA 1
ATOM 2503 C C . THR B 1 79 ? 14.688 20.672 19.359 1 88.69 79 THR B C 1
ATOM 2505 O O . THR B 1 79 ? 13.539 20.25 19.453 1 88.69 79 THR B O 1
ATOM 2508 N N . VAL B 1 80 ? 15.469 20.406 18.391 1 89.81 80 VAL B N 1
ATOM 2509 C CA . VAL B 1 80 ? 15.016 19.594 17.25 1 89.81 80 VAL B CA 1
ATOM 2510 C C . VAL B 1 80 ? 14.742 18.172 17.719 1 89.81 80 VAL B C 1
ATOM 2512 O O . VAL B 1 80 ? 13.703 17.594 17.406 1 89.81 80 VAL B O 1
ATOM 2515 N N . ARG B 1 81 ? 15.539 17.703 18.562 1 92.44 81 ARG B N 1
ATOM 2516 C CA . ARG B 1 81 ? 15.422 16.344 19.078 1 92.44 81 ARG B CA 1
ATOM 2517 C C . ARG B 1 81 ? 14.117 16.172 19.859 1 92.44 81 ARG B C 1
ATOM 2519 O O . ARG B 1 81 ? 13.352 15.242 19.578 1 92.44 81 ARG B O 1
ATOM 2526 N N . HIS B 1 82 ? 13.875 17.094 20.75 1 93.12 82 HIS B N 1
ATOM 2527 C CA . HIS B 1 82 ? 12.695 16.953 21.594 1 93.12 82 HIS B CA 1
ATOM 2528 C C . HIS B 1 82 ? 11.414 17.109 20.781 1 93.12 82 HIS B C 1
ATOM 2530 O O . HIS B 1 82 ? 10.445 16.375 20.984 1 93.12 82 HIS B O 1
ATOM 2536 N N . THR B 1 83 ? 11.422 18.016 19.859 1 93.88 83 THR B N 1
ATOM 2537 C CA . THR B 1 83 ? 10.219 18.266 19.094 1 93.88 83 THR B CA 1
ATOM 2538 C C . THR B 1 83 ? 9.922 17.109 18.156 1 93.88 83 THR B C 1
ATOM 2540 O O . THR B 1 83 ? 8.766 16.672 18.031 1 93.88 83 THR B O 1
ATOM 2543 N N . ILE B 1 84 ? 10.93 16.562 17.625 1 93.44 84 ILE B N 1
ATOM 2544 C CA . ILE B 1 84 ? 10.742 15.469 16.672 1 93.44 84 ILE B CA 1
ATOM 2545 C C . ILE B 1 84 ? 10.32 14.203 17.406 1 93.44 84 ILE B C 1
ATOM 2547 O O . ILE B 1 84 ? 9.445 13.469 16.938 1 93.44 84 ILE B O 1
ATOM 2551 N N . ILE B 1 85 ? 10.93 13.992 18.516 1 94.44 85 ILE B N 1
ATOM 2552 C CA . ILE B 1 85 ? 10.594 12.797 19.281 1 94.44 85 ILE B CA 1
ATOM 2553 C C . ILE B 1 85 ? 9.141 12.875 19.75 1 94.44 85 ILE B C 1
ATOM 2555 O O . ILE B 1 85 ? 8.391 11.906 19.625 1 94.44 85 ILE B O 1
ATOM 2559 N N . LEU B 1 86 ? 8.773 14.023 20.219 1 95.44 86 LEU B N 1
ATOM 2560 C CA . LEU B 1 86 ? 7.398 14.203 20.672 1 95.44 86 LEU B CA 1
ATOM 2561 C C . LEU B 1 86 ? 6.422 14.062 19.516 1 95.44 86 LEU B C 1
ATOM 2563 O O . LEU B 1 86 ? 5.352 13.469 19.672 1 95.44 86 LEU B O 1
ATOM 2567 N N . SER B 1 87 ? 6.781 14.578 18.391 1 96.75 87 SER B N 1
ATOM 2568 C CA . SER B 1 87 ? 5.941 14.453 17.203 1 96.75 87 SER B CA 1
ATOM 2569 C C . SER B 1 87 ? 5.766 12.992 16.797 1 96.75 87 SER B C 1
ATOM 2571 O O . SER B 1 87 ? 4.652 12.555 16.516 1 96.75 87 SER B O 1
ATOM 2573 N N . ARG B 1 88 ? 6.785 12.273 16.859 1 96.19 88 ARG B N 1
ATOM 2574 C CA . ARG B 1 88 ? 6.766 10.875 16.422 1 96.19 88 ARG B CA 1
ATOM 2575 C C . ARG B 1 88 ? 5.973 10.016 17.406 1 96.19 88 ARG B C 1
ATOM 2577 O O . ARG B 1 88 ? 5.27 9.086 17 1 96.19 88 ARG B O 1
ATOM 2584 N N . ILE B 1 89 ? 6.121 10.328 18.656 1 95.88 89 ILE B N 1
ATOM 2585 C CA . ILE B 1 89 ? 5.348 9.602 19.656 1 95.88 89 ILE B CA 1
ATOM 2586 C C . ILE B 1 89 ? 3.857 9.867 19.453 1 95.88 89 ILE B C 1
ATOM 2588 O O . ILE B 1 89 ? 3.047 8.938 19.438 1 95.88 89 ILE B O 1
ATOM 2592 N N . ALA B 1 90 ? 3.572 11.102 19.297 1 97.69 90 ALA B N 1
ATOM 2593 C CA . ALA B 1 90 ? 2.184 11.469 19.031 1 97.69 90 ALA B CA 1
ATOM 2594 C C . ALA B 1 90 ? 1.674 10.812 17.75 1 97.69 90 ALA B C 1
ATOM 2596 O O . ALA B 1 90 ? 0.535 10.344 17.688 1 97.69 90 ALA B O 1
ATOM 2597 N N . ASN B 1 91 ? 2.48 10.82 16.797 1 97.62 91 ASN B N 1
ATOM 2598 C CA . ASN B 1 91 ? 2.123 10.18 15.539 1 97.62 91 ASN B CA 1
ATOM 2599 C C . ASN B 1 91 ? 1.866 8.688 15.711 1 97.62 91 ASN B C 1
ATOM 2601 O O . ASN B 1 91 ? 0.959 8.133 15.094 1 97.62 91 ASN B O 1
ATOM 2605 N N . SER B 1 92 ? 2.678 8.07 16.531 1 97.12 92 SER B N 1
ATOM 2606 C CA . SER B 1 92 ? 2.492 6.645 16.781 1 97.12 92 SER B CA 1
ATOM 2607 C C . SER B 1 92 ? 1.158 6.375 17.469 1 97.12 92 SER B C 1
ATOM 2609 O O . SER B 1 92 ? 0.489 5.383 17.172 1 97.12 92 SER B O 1
ATOM 2611 N N . LEU B 1 93 ? 0.798 7.215 18.344 1 97.5 93 LEU B N 1
ATOM 2612 C CA . LEU B 1 93 ? -0.478 7.074 19.031 1 97.5 93 LEU B CA 1
ATOM 2613 C C . LEU B 1 93 ? -1.644 7.348 18.094 1 97.5 93 LEU B C 1
ATOM 2615 O O . LEU B 1 93 ? -2.676 6.68 18.172 1 97.5 93 LEU B O 1
ATOM 2619 N N . PHE B 1 94 ? -1.437 8.289 17.312 1 98.06 94 PHE B N 1
ATOM 2620 C CA . PHE B 1 94 ? -2.406 8.547 16.266 1 98.06 94 PHE B CA 1
ATOM 2621 C C . PHE B 1 94 ? -2.627 7.305 15.414 1 98.06 94 PHE B C 1
ATOM 2623 O O . PHE B 1 94 ? -3.768 6.895 15.188 1 98.06 94 PHE B O 1
ATOM 2630 N N . LEU B 1 95 ? -1.567 6.707 14.992 1 97.56 95 LEU B N 1
ATOM 2631 C CA . LEU B 1 95 ? -1.641 5.531 14.125 1 97.56 95 LEU B CA 1
ATOM 2632 C C . LEU B 1 95 ? -2.297 4.363 14.859 1 97.56 95 LEU B C 1
ATOM 2634 O O . LEU B 1 95 ? -3.064 3.605 14.258 1 97.56 95 LEU B O 1
ATOM 2638 N N . LEU B 1 96 ? -2.037 4.238 16.062 1 96.69 96 LEU B N 1
ATOM 2639 C CA . LEU B 1 96 ? -2.658 3.18 16.859 1 96.69 96 LEU B CA 1
ATOM 2640 C C . LEU B 1 96 ? -4.176 3.348 16.891 1 96.69 96 LEU B C 1
ATOM 2642 O O . LEU B 1 96 ? -4.914 2.381 16.703 1 96.69 96 LEU B O 1
ATOM 2646 N N . ALA B 1 97 ? -4.531 4.555 17.125 1 97.25 97 ALA B N 1
ATOM 2647 C CA . ALA B 1 97 ? -5.965 4.836 17.125 1 97.25 97 ALA B CA 1
ATOM 2648 C C . ALA B 1 97 ? -6.57 4.586 15.742 1 97.25 97 ALA B C 1
ATOM 2650 O O . ALA B 1 97 ? -7.699 4.102 15.625 1 97.25 97 ALA B O 1
ATOM 2651 N N . ASP B 1 98 ? -5.824 4.918 14.812 1 95.94 98 ASP B N 1
ATOM 2652 C CA . ASP B 1 98 ? -6.258 4.715 13.43 1 95.94 98 ASP B CA 1
ATOM 2653 C C . ASP B 1 98 ? -6.441 3.232 13.125 1 95.94 98 ASP B C 1
ATOM 2655 O O . ASP B 1 98 ? -7.328 2.857 12.352 1 95.94 98 ASP B O 1
ATOM 2659 N N . HIS B 1 99 ? -5.609 2.355 13.648 1 95.88 99 HIS B N 1
ATOM 2660 C CA . HIS B 1 99 ? -5.766 0.913 13.492 1 95.88 99 HIS B CA 1
ATOM 2661 C C . HIS B 1 99 ? -7.086 0.436 14.086 1 95.88 99 HIS B C 1
ATOM 2663 O O . HIS B 1 99 ? -7.793 -0.368 13.469 1 95.88 99 HIS B O 1
ATOM 2669 N N . LEU B 1 100 ? -7.402 0.967 15.203 1 95.38 100 LEU B N 1
ATOM 2670 C CA . LEU B 1 100 ? -8.648 0.585 15.859 1 95.38 100 LEU B CA 1
ATOM 2671 C C . LEU B 1 100 ? -9.852 1.057 15.055 1 95.38 100 LEU B C 1
ATOM 2673 O O . LEU B 1 100 ? -10.844 0.336 14.938 1 95.38 100 LEU B O 1
ATOM 2677 N N . LEU B 1 101 ? -9.672 2.209 14.523 1 95.12 101 LEU B N 1
ATOM 2678 C CA . LEU B 1 101 ? -10.75 2.74 13.695 1 95.12 101 LEU B CA 1
ATOM 2679 C C . LEU B 1 101 ? -11 1.845 12.484 1 95.12 101 LEU B C 1
ATOM 2681 O O . LEU B 1 101 ? -12.148 1.611 12.109 1 95.12 101 LEU B O 1
ATOM 2685 N N . TRP B 1 102 ? -9.953 1.378 11.891 1 94.62 102 TRP B N 1
ATOM 2686 C CA . TRP B 1 102 ? -10.125 0.49 10.742 1 94.62 102 TRP B CA 1
ATOM 2687 C C . TRP B 1 102 ? -10.812 -0.805 11.156 1 94.62 102 TRP B C 1
ATOM 2689 O O . TRP B 1 102 ? -11.688 -1.302 10.438 1 94.62 102 TRP B O 1
ATOM 2699 N N . LEU B 1 103 ? -10.438 -1.346 12.289 1 92.06 103 LEU B N 1
ATOM 2700 C CA . LEU B 1 103 ? -11.039 -2.584 12.766 1 92.06 103 LEU B CA 1
ATOM 2701 C C . LEU B 1 103 ? -12.547 -2.426 12.938 1 92.06 103 LEU B C 1
ATOM 2703 O O . LEU B 1 103 ? -13.305 -3.365 12.688 1 92.06 103 LEU B O 1
ATOM 2707 N N . GLY B 1 104 ? -12.945 -1.253 13.336 1 90.31 104 GLY B N 1
ATOM 2708 C CA . GLY B 1 104 ? -14.359 -0.957 13.453 1 90.31 104 GLY B CA 1
ATOM 2709 C C . GLY B 1 104 ? -15.062 -0.822 12.117 1 90.31 104 GLY B C 1
ATOM 2710 O O . GLY B 1 104 ? -16.125 -1.406 11.906 1 90.31 104 GLY B O 1
ATOM 2711 N N . ARG B 1 105 ? -14.438 -0.106 11.211 1 86.25 105 ARG B N 1
ATOM 2712 C CA . ARG B 1 105 ? -15.016 0.124 9.891 1 86.25 105 ARG B CA 1
ATOM 2713 C C . ARG B 1 105 ? -15.133 -1.18 9.109 1 86.25 105 ARG B C 1
ATOM 2715 O O . ARG B 1 105 ? -16.062 -1.351 8.312 1 86.25 105 ARG B O 1
ATOM 2722 N N . ALA B 1 106 ? -14.188 -2.057 9.375 1 83.5 106 ALA B N 1
ATOM 2723 C CA . ALA B 1 106 ? -14.18 -3.352 8.703 1 83.5 106 ALA B CA 1
ATOM 2724 C C . ALA B 1 106 ? -15.086 -4.348 9.422 1 83.5 106 ALA B C 1
ATOM 2726 O O . ALA B 1 106 ? -15.234 -5.492 8.984 1 83.5 106 ALA B O 1
ATOM 2727 N N . ASP B 1 107 ? -15.688 -3.943 10.523 1 83.75 107 ASP B N 1
ATOM 2728 C CA . ASP B 1 107 ? -16.609 -4.758 11.305 1 83.75 107 ASP B CA 1
ATOM 2729 C C . ASP B 1 107 ? -15.898 -5.992 11.867 1 83.75 107 ASP B C 1
ATOM 2731 O O . ASP B 1 107 ? -16.484 -7.078 11.914 1 83.75 107 ASP B O 1
ATOM 2735 N N . VAL B 1 108 ? -14.695 -5.914 12.055 1 82.62 108 VAL B N 1
ATOM 2736 C CA . VAL B 1 108 ? -13.938 -7 12.672 1 82.62 108 VAL B CA 1
ATOM 2737 C C . VAL B 1 108 ? -14.156 -6.98 14.18 1 82.62 108 VAL B C 1
ATOM 2739 O O . VAL B 1 108 ? -14.258 -8.031 14.812 1 82.62 108 VAL B O 1
ATOM 2742 N N . CYS B 1 109 ? -14.219 -5.73 14.734 1 86.12 109 CYS B N 1
ATOM 2743 C CA . CYS B 1 109 ? -14.469 -5.523 16.156 1 86.12 109 CYS B CA 1
ATOM 2744 C C . CYS B 1 109 ? -15.5 -4.422 16.375 1 86.12 109 CYS B C 1
ATOM 2746 O O . CYS B 1 109 ? -15.641 -3.523 15.531 1 86.12 109 CYS B O 1
ATOM 2748 N N . ASN B 1 110 ? -16.156 -4.633 17.438 1 89.31 110 ASN B N 1
ATOM 2749 C CA . ASN B 1 110 ? -17.078 -3.576 17.828 1 89.31 110 ASN B CA 1
ATOM 2750 C C . ASN B 1 110 ? -16.391 -2.49 18.641 1 89.31 110 ASN B C 1
ATOM 2752 O O . ASN B 1 110 ? -16 -2.717 19.797 1 89.31 110 ASN B O 1
ATOM 2756 N N . ILE B 1 111 ? -16.172 -1.44 18.016 1 92.88 111 ILE B N 1
ATOM 2757 C CA . ILE B 1 111 ? -15.508 -0.357 18.734 1 92.88 111 ILE B CA 1
ATOM 2758 C C . ILE B 1 111 ? -16.328 0.922 18.609 1 92.88 111 ILE B C 1
ATOM 2760 O O . ILE B 1 111 ? -17.141 1.062 17.703 1 92.88 111 ILE B O 1
ATOM 2764 N N . ASP B 1 112 ? -16.141 1.832 19.531 1 95 112 ASP B N 1
ATOM 2765 C CA . ASP B 1 112 ? -16.734 3.166 19.469 1 95 112 ASP B CA 1
ATOM 2766 C C . ASP B 1 112 ? -15.984 4.055 18.484 1 95 112 ASP B C 1
ATOM 2768 O O . ASP B 1 112 ? -15.031 4.742 18.859 1 95 112 ASP B O 1
ATOM 2772 N N . THR B 1 113 ? -16.438 4.094 17.281 1 93 113 THR B N 1
ATOM 2773 C CA . THR B 1 113 ? -15.742 4.781 16.203 1 93 113 THR B CA 1
ATOM 2774 C C . THR B 1 113 ? -15.648 6.277 16.484 1 93 113 THR B C 1
ATOM 2776 O O . THR B 1 113 ? -14.688 6.93 16.062 1 93 113 THR B O 1
ATOM 2779 N N . GLN B 1 114 ? -16.578 6.859 17.156 1 94.69 114 GLN B N 1
ATOM 2780 C CA . GLN B 1 114 ? -16.547 8.281 17.469 1 94.69 114 GLN B CA 1
ATOM 2781 C C . GLN B 1 114 ? -15.43 8.594 18.469 1 94.69 114 GLN B C 1
ATOM 2783 O O . GLN B 1 114 ? -14.68 9.555 18.281 1 94.69 114 GLN B O 1
ATOM 2788 N N . LYS B 1 115 ? -15.375 7.758 19.438 1 95.94 115 LYS B N 1
ATOM 2789 C CA . LYS B 1 115 ? -14.344 7.945 20.453 1 95.94 115 LYS B CA 1
ATOM 2790 C C . LYS B 1 115 ? -12.945 7.84 19.844 1 95.94 115 LYS B C 1
ATOM 2792 O O . LYS B 1 115 ? -12.102 8.703 20.078 1 95.94 115 LYS B O 1
ATOM 2797 N N . TRP B 1 116 ? -12.781 6.828 19.109 1 96.31 116 TRP B N 1
ATOM 2798 C CA . TRP B 1 116 ? -11.453 6.574 18.562 1 96.31 116 TRP B CA 1
ATOM 2799 C C . TRP B 1 116 ? -11.109 7.57 17.469 1 96.31 116 TRP B C 1
ATOM 2801 O O . TRP B 1 116 ? -9.938 7.906 17.266 1 96.31 116 TRP B O 1
ATOM 2811 N N . SER B 1 117 ? -12.125 8.047 16.734 1 96.75 117 SER B N 1
ATOM 2812 C CA . SER B 1 117 ? -11.891 9.125 15.781 1 96.75 117 SER B CA 1
ATOM 2813 C C . SER B 1 117 ? -11.398 10.391 16.484 1 96.75 117 SER B C 1
ATOM 2815 O O . SER B 1 117 ? -10.492 11.062 15.992 1 96.75 117 SER B O 1
ATOM 2817 N N . ARG B 1 118 ? -11.914 10.688 17.609 1 97.56 118 ARG B N 1
ATOM 2818 C CA . ARG B 1 118 ? -11.5 11.852 18.391 1 97.56 118 ARG B CA 1
ATOM 2819 C C . ARG B 1 118 ? -10.07 11.695 18.891 1 97.56 118 ARG B C 1
ATOM 2821 O O . ARG B 1 118 ? -9.266 12.617 18.797 1 97.56 118 ARG B O 1
ATOM 2828 N N . ILE B 1 119 ? -9.828 10.508 19.406 1 98 119 ILE B N 1
ATOM 2829 C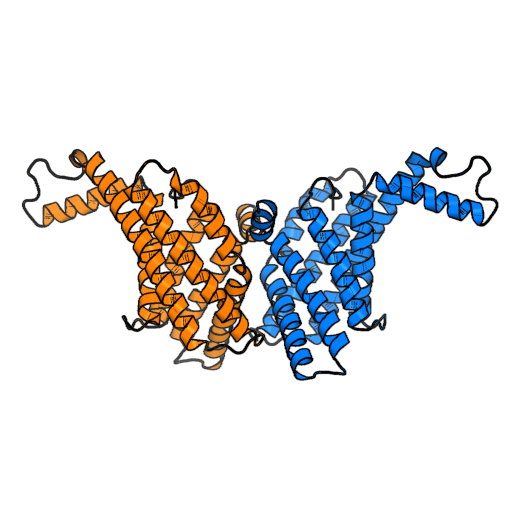 CA . ILE B 1 119 ? -8.492 10.234 19.922 1 98 119 ILE B CA 1
ATOM 2830 C C . ILE B 1 119 ? -7.477 10.336 18.781 1 98 119 ILE B C 1
ATOM 2832 O O . ILE B 1 119 ? -6.418 10.945 18.953 1 98 119 ILE B O 1
ATOM 2836 N N . SER B 1 120 ? -7.828 9.75 17.672 1 97.94 120 SER B N 1
ATOM 2837 C CA . SER B 1 120 ? -6.953 9.789 16.516 1 97.94 120 SER B CA 1
ATOM 2838 C C . SER B 1 120 ? -6.656 11.227 16.094 1 97.94 120 SER B C 1
ATOM 2840 O O . SER B 1 120 ? -5.496 11.602 15.922 1 97.94 120 SER B O 1
ATOM 2842 N N . ASN B 1 121 ? -7.672 12.062 16.016 1 98.19 121 ASN B N 1
ATOM 2843 C CA . ASN B 1 121 ? -7.5 13.445 15.586 1 98.19 121 ASN B CA 1
ATOM 2844 C C . ASN B 1 121 ? -6.727 14.266 16.609 1 98.19 121 ASN B C 1
ATOM 2846 O O . ASN B 1 121 ? -5.961 15.164 16.25 1 98.19 121 ASN B O 1
ATOM 2850 N N . LYS B 1 122 ? -6.926 13.961 17.844 1 98.44 122 LYS B N 1
ATOM 2851 C CA . LYS B 1 122 ? -6.211 14.672 18.891 1 98.44 122 LYS B CA 1
ATOM 2852 C C . LYS B 1 122 ? -4.707 14.453 18.781 1 98.44 122 LYS B C 1
ATOM 2854 O O . LYS B 1 122 ? -3.93 15.406 18.812 1 98.44 122 LYS B O 1
ATOM 2859 N N . TYR B 1 123 ? -4.367 13.242 18.656 1 98.56 123 TYR B N 1
ATOM 2860 C CA . TYR B 1 123 ? -2.943 12.938 18.609 1 98.56 123 TYR B CA 1
ATOM 2861 C C . TYR B 1 123 ? -2.336 13.344 17.266 1 98.56 123 TYR B C 1
ATOM 2863 O O . TYR B 1 123 ? -1.161 13.711 17.203 1 98.56 123 TYR B O 1
ATOM 2871 N N . TRP B 1 124 ? -3.148 13.227 16.266 1 98.38 124 TRP B N 1
ATOM 2872 C CA . TRP B 1 124 ? -2.686 13.766 14.992 1 98.38 124 TRP B CA 1
ATOM 2873 C C . TRP B 1 124 ? -2.377 15.258 15.117 1 98.38 124 TRP B C 1
ATOM 2875 O O . TRP B 1 124 ? -1.333 15.719 14.648 1 98.38 124 TRP B O 1
ATOM 2885 N N . LEU B 1 125 ? -3.242 15.969 15.766 1 98.38 125 LEU B N 1
ATOM 2886 C CA . LEU B 1 125 ? -3.055 17.406 15.977 1 98.38 125 LEU B CA 1
ATOM 2887 C C . LEU B 1 125 ? -1.793 17.672 16.797 1 98.38 125 LEU B C 1
ATOM 2889 O O . LEU B 1 125 ? -1.027 18.578 16.469 1 98.38 125 LEU B O 1
ATOM 2893 N N . TYR B 1 126 ? -1.583 16.859 17.781 1 98.31 126 TYR B N 1
ATOM 2894 C CA . TYR B 1 126 ? -0.383 17.016 18.594 1 98.31 126 TYR B CA 1
ATOM 2895 C C . TYR B 1 126 ? 0.874 16.797 17.766 1 98.31 126 TYR B C 1
ATOM 2897 O O . TYR B 1 126 ? 1.85 17.547 17.906 1 98.31 126 TYR B O 1
ATOM 2905 N N . SER B 1 127 ? 0.844 15.812 16.969 1 98.12 127 SER B N 1
ATOM 2906 C CA . SER B 1 127 ? 1.995 15.508 16.125 1 98.12 127 SER B CA 1
ATOM 2907 C C . SER B 1 127 ? 2.305 16.672 15.18 1 98.12 127 SER B C 1
ATOM 2909 O O . SER B 1 127 ? 3.457 17.094 15.07 1 98.12 127 SER B O 1
ATOM 2911 N N . ILE B 1 128 ? 1.293 17.188 14.625 1 98.25 128 ILE B N 1
ATOM 2912 C CA . ILE B 1 128 ? 1.453 18.266 13.664 1 98.25 128 ILE B CA 1
ATOM 2913 C C . ILE B 1 128 ? 1.957 19.516 14.375 1 98.25 128 ILE B C 1
ATOM 2915 O O . ILE B 1 128 ? 2.803 20.25 13.852 1 98.25 128 ILE B O 1
ATOM 2919 N N . THR B 1 129 ? 1.414 19.766 15.5 1 98.12 129 THR B N 1
ATOM 2920 C CA . THR B 1 129 ? 1.81 20.938 16.266 1 98.12 129 THR B CA 1
ATOM 2921 C C . THR B 1 129 ? 3.303 20.906 16.578 1 98.12 129 THR B C 1
ATOM 2923 O O . THR B 1 129 ? 3.998 21.906 16.438 1 98.12 129 THR B O 1
ATOM 2926 N N . MET B 1 130 ? 3.75 19.781 16.953 1 97.62 130 MET B N 1
ATOM 2927 C CA . MET B 1 130 ? 5.172 19.65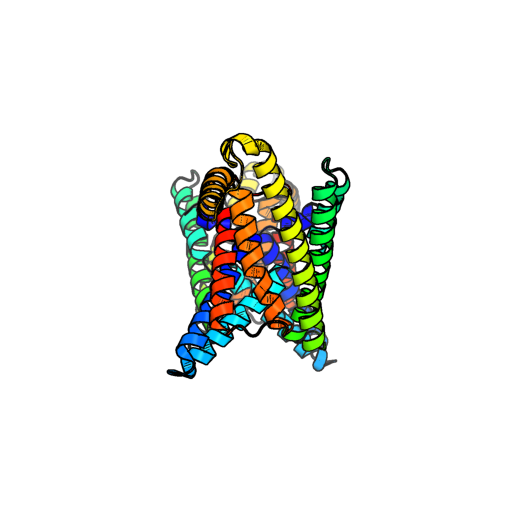6 17.281 1 97.62 130 MET B CA 1
ATOM 2928 C C . MET B 1 130 ? 6.023 19.828 16.016 1 97.62 130 MET B C 1
ATOM 2930 O O . MET B 1 130 ? 7.113 20.391 16.078 1 97.62 130 MET B O 1
ATOM 2934 N N . ASN B 1 131 ? 5.547 19.359 14.945 1 97.19 131 ASN B N 1
ATOM 2935 C CA . ASN B 1 131 ? 6.25 19.578 13.68 1 97.19 131 ASN B CA 1
ATOM 2936 C C . ASN B 1 131 ? 6.32 21.062 13.32 1 97.19 131 ASN B C 1
ATOM 2938 O O . ASN B 1 131 ? 7.344 21.547 12.836 1 97.19 131 ASN B O 1
ATOM 2942 N N . LEU B 1 132 ? 5.23 21.703 13.578 1 97.44 132 LEU B N 1
ATOM 2943 C CA . LEU B 1 132 ? 5.191 23.141 13.289 1 97.44 132 LEU B CA 1
ATOM 2944 C C . LEU B 1 132 ? 6.152 23.906 14.195 1 97.44 132 LEU B C 1
ATOM 2946 O O . LEU B 1 132 ? 6.82 24.844 13.75 1 97.44 132 LEU B O 1
ATOM 2950 N N . VAL B 1 133 ? 6.211 23.5 15.422 1 97 133 VAL B N 1
ATOM 2951 C CA . VAL B 1 133 ? 7.156 24.125 16.359 1 97 133 VAL B CA 1
ATOM 2952 C C . VAL B 1 133 ? 8.578 23.938 15.836 1 97 133 VAL B C 1
ATOM 2954 O O . VAL B 1 133 ? 9.375 24.875 15.844 1 97 133 VAL B O 1
ATOM 2957 N N . ARG B 1 134 ? 8.867 22.766 15.43 1 95.19 134 ARG B N 1
ATOM 2958 C CA . ARG B 1 134 ? 10.188 22.469 14.883 1 95.19 134 ARG B CA 1
ATOM 2959 C C . ARG B 1 134 ? 10.461 23.312 13.641 1 95.19 134 ARG B C 1
ATOM 2961 O O . ARG B 1 134 ? 11.555 23.844 13.469 1 95.19 134 ARG B O 1
ATOM 2968 N N . ASP B 1 135 ? 9.484 23.438 12.773 1 95.19 135 ASP B N 1
ATOM 2969 C CA . ASP B 1 135 ? 9.625 24.234 11.555 1 95.19 135 ASP B CA 1
ATOM 2970 C C . ASP B 1 135 ? 9.898 25.703 11.898 1 95.19 135 ASP B C 1
ATOM 2972 O O . ASP B 1 135 ? 10.773 26.328 11.289 1 95.19 135 ASP B O 1
ATOM 2976 N N . PHE B 1 136 ? 9.18 26.219 12.828 1 94.81 136 PHE B N 1
ATOM 2977 C CA . PHE B 1 136 ? 9.359 27.594 13.234 1 94.81 136 PHE B CA 1
ATOM 2978 C C . PHE B 1 136 ? 10.75 27.812 13.828 1 94.81 136 PHE B C 1
ATOM 2980 O O . PHE B 1 136 ? 11.383 28.844 13.594 1 94.81 136 PHE B O 1
ATOM 2987 N N . TYR B 1 137 ? 11.156 26.828 14.617 1 94.19 137 TYR B N 1
ATOM 2988 C CA . TYR B 1 137 ? 12.5 26.891 15.164 1 94.19 137 TYR B CA 1
ATOM 2989 C C . TYR B 1 137 ? 13.547 26.922 14.055 1 94.19 137 TYR B C 1
ATOM 2991 O O . TYR B 1 137 ? 14.461 27.75 14.086 1 94.19 137 TYR B O 1
ATOM 2999 N N . GLU B 1 138 ? 13.367 26.062 13.086 1 92 138 GLU B N 1
ATOM 3000 C CA . GLU B 1 138 ? 14.305 26.016 11.961 1 92 138 GLU B CA 1
ATOM 3001 C C . GLU B 1 138 ? 14.297 27.328 11.188 1 92 138 GLU B C 1
ATOM 3003 O O . GLU B 1 138 ? 15.344 27.844 10.789 1 92 138 GLU B O 1
ATOM 3008 N N . ILE B 1 139 ? 13.211 27.875 10.969 1 92 139 ILE B N 1
ATOM 3009 C CA . ILE B 1 139 ? 13.07 29.141 10.258 1 92 139 ILE B CA 1
ATOM 3010 C C . ILE B 1 139 ? 13.742 30.266 11.047 1 92 139 ILE B C 1
ATOM 3012 O O . ILE B 1 139 ? 14.453 31.094 10.477 1 92 139 ILE B O 1
ATOM 3016 N N . SER B 1 140 ? 13.539 30.25 12.32 1 92.56 140 SER B N 1
ATOM 3017 C CA . SER B 1 140 ? 14.172 31.266 13.172 1 92.56 140 SER B CA 1
ATOM 3018 C C . SER B 1 140 ? 15.688 31.172 13.102 1 92.56 140 SER B C 1
ATOM 3020 O O . SER B 1 140 ? 16.375 32.188 13.094 1 92.56 140 SER B O 1
ATOM 3022 N N . CYS B 1 141 ? 16.156 29.922 13.086 1 91.69 141 CYS B N 1
ATOM 3023 C CA . CYS B 1 141 ? 17.594 29.719 12.969 1 91.69 141 CYS B CA 1
ATOM 3024 C C . CYS B 1 141 ? 18.109 30.25 11.641 1 91.69 141 CYS B C 1
ATOM 3026 O O . CYS B 1 141 ? 19.188 30.875 11.586 1 91.69 141 CYS B O 1
ATOM 3028 N N . ILE B 1 142 ? 17.359 30.078 10.609 1 89.81 142 ILE B N 1
ATOM 3029 C CA . ILE B 1 142 ? 17.75 30.531 9.281 1 89.81 142 ILE B CA 1
ATOM 3030 C C . ILE B 1 142 ? 17.734 32.062 9.227 1 89.81 142 ILE B C 1
ATOM 3032 O O . ILE B 1 142 ? 18.656 32.688 8.688 1 89.81 142 ILE B O 1
ATOM 3036 N N . ILE B 1 143 ? 16.75 32.656 9.82 1 88.25 143 ILE B N 1
ATOM 3037 C CA . ILE B 1 143 ? 16.625 34.125 9.844 1 88.25 143 ILE B CA 1
ATOM 3038 C C . ILE B 1 143 ? 17.75 34.719 10.664 1 88.25 143 ILE B C 1
ATOM 3040 O O . ILE B 1 143 ? 18.359 35.719 10.266 1 88.25 143 ILE B O 1
ATOM 3044 N N . LYS B 1 144 ? 18.031 34.094 11.781 1 90.38 144 LYS B N 1
ATOM 3045 C CA . LYS B 1 144 ? 19.109 34.562 12.625 1 90.38 144 LYS B CA 1
ATOM 3046 C C . LYS B 1 144 ? 20.453 34.5 11.898 1 90.38 144 LYS B C 1
ATOM 3048 O O . LYS B 1 144 ? 21.281 35.406 12.023 1 90.38 144 LYS B O 1
ATOM 3053 N N . ALA B 1 145 ? 20.594 33.469 11.211 1 90.25 145 ALA B N 1
ATOM 3054 C CA . ALA B 1 145 ? 21.844 33.281 10.469 1 90.25 145 ALA B CA 1
ATOM 3055 C C . ALA B 1 145 ? 21.969 34.312 9.352 1 90.25 145 ALA B C 1
ATOM 3057 O O . ALA B 1 145 ? 23.078 34.688 8.984 1 90.25 145 ALA B O 1
ATOM 3058 N N . GLN B 1 146 ? 20.875 34.812 8.836 1 90 146 GLN B N 1
ATOM 3059 C CA . GLN B 1 146 ? 20.906 35.75 7.723 1 90 146 GLN B CA 1
ATOM 3060 C C . GLN B 1 146 ? 20.359 37.125 8.148 1 90 146 GLN B C 1
ATOM 3062 O O . GLN B 1 146 ? 19.75 37.812 7.344 1 90 146 GLN B O 1
ATOM 3067 N N . LYS B 1 147 ? 20.438 37.344 9.352 1 86.69 147 LYS B N 1
ATOM 3068 C CA . LYS B 1 147 ? 19.859 38.562 9.938 1 86.69 147 LYS B CA 1
ATOM 3069 C C . LYS B 1 147 ? 20.344 39.812 9.203 1 86.69 147 LYS B C 1
ATOM 3071 O O . LYS B 1 147 ? 19.562 40.719 8.969 1 86.69 147 LYS B O 1
ATOM 3076 N N . ARG B 1 148 ? 21.594 39.844 8.82 1 85.94 148 ARG B N 1
ATOM 3077 C CA . ARG B 1 148 ? 22.203 41 8.172 1 85.94 148 ARG B CA 1
ATOM 3078 C C . ARG B 1 148 ? 21.578 41.25 6.797 1 85.94 148 ARG B C 1
ATOM 3080 O O . ARG B 1 148 ? 21.469 42.375 6.355 1 85.94 148 ARG B O 1
ATOM 3087 N N . THR B 1 149 ? 21.125 40.125 6.227 1 84.56 149 THR B N 1
ATOM 3088 C CA . THR B 1 149 ? 20.547 40.188 4.891 1 84.56 149 THR B CA 1
ATOM 3089 C C . THR B 1 149 ? 19.062 40.531 4.969 1 84.56 149 THR B C 1
ATOM 3091 O O . THR B 1 149 ? 18.547 41.25 4.105 1 84.56 149 THR B O 1
ATOM 3094 N N . ILE B 1 150 ? 18.422 40.219 5.977 1 86.38 150 ILE B N 1
ATOM 3095 C CA . ILE B 1 150 ? 16.969 40.281 6.051 1 86.38 150 ILE B CA 1
ATOM 3096 C C . ILE B 1 150 ? 16.531 41.562 6.723 1 86.38 150 ILE B C 1
ATOM 3098 O O . ILE B 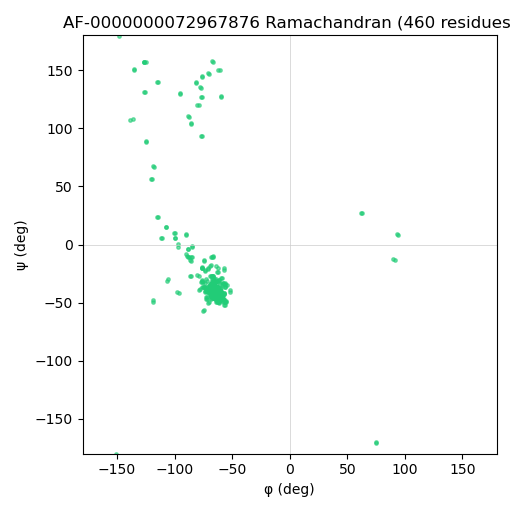1 150 ? 15.609 42.25 6.266 1 86.38 150 ILE B O 1
ATOM 3102 N N . VAL B 1 151 ? 17.25 41.938 7.789 1 84.25 151 VAL B N 1
ATOM 3103 C CA . VAL B 1 151 ? 16.844 43.125 8.578 1 84.25 151 VAL B CA 1
ATOM 3104 C C . VAL B 1 151 ? 17.609 44.344 8.094 1 84.25 151 VAL B C 1
ATOM 3106 O O . VAL B 1 151 ? 18.828 44.312 7.969 1 84.25 151 VAL B O 1
ATOM 3109 N N . PRO B 1 152 ? 16.797 45.406 7.848 1 81.06 152 PRO B N 1
ATOM 3110 C CA . PRO B 1 152 ? 17.484 46.625 7.441 1 81.06 152 PRO B CA 1
ATOM 3111 C C . PRO B 1 152 ? 18.438 47.156 8.508 1 81.06 152 PRO B C 1
ATOM 3113 O O . PRO B 1 152 ? 18.219 46.938 9.703 1 81.06 152 PRO B O 1
ATOM 3116 N N . ASP B 1 153 ? 19.469 47.812 8.055 1 78.31 153 ASP B N 1
ATOM 3117 C CA . ASP B 1 153 ? 20.5 48.375 8.93 1 78.31 153 ASP B CA 1
ATOM 3118 C C . ASP B 1 153 ? 19.906 49.281 9.984 1 78.31 153 ASP B C 1
ATOM 3120 O O . ASP B 1 153 ? 20.375 49.312 11.125 1 78.31 153 ASP B O 1
ATOM 3124 N N . CYS B 1 154 ? 18.828 50 9.602 1 79.94 154 CYS B N 1
ATOM 3125 C CA . CYS B 1 154 ? 18.234 50.969 10.508 1 79.94 154 CYS B CA 1
ATOM 3126 C C . CYS B 1 154 ? 17.156 50.344 11.375 1 79.94 154 CYS B C 1
ATOM 3128 O O . CYS B 1 154 ? 16.516 51 12.18 1 79.94 154 CYS B O 1
ATOM 3130 N N . GLY B 1 155 ? 17.031 49.031 11.336 1 78.38 155 GLY B N 1
ATOM 3131 C CA . GLY B 1 155 ? 15.984 48.344 12.078 1 78.38 155 GLY B CA 1
ATOM 3132 C C . GLY B 1 155 ? 14.617 48.5 11.453 1 78.38 155 GLY B C 1
ATOM 3133 O O . GLY B 1 155 ? 14.492 48.875 10.281 1 78.38 155 GLY B O 1
ATOM 3134 N N . VAL B 1 156 ? 13.547 48.062 12.172 1 81.44 156 VAL B N 1
ATOM 3135 C CA . VAL B 1 156 ? 12.172 48.188 11.68 1 81.44 156 VAL B CA 1
ATOM 3136 C C . VAL B 1 156 ? 11.586 49.531 12.055 1 81.44 156 VAL B C 1
ATOM 3138 O O . VAL B 1 156 ? 11.414 49.844 13.234 1 81.44 156 VAL B O 1
ATOM 3141 N N . GLN B 1 157 ? 11.383 50.406 11.094 1 84.75 157 GLN B N 1
ATOM 3142 C CA . GLN B 1 157 ? 10.93 51.75 11.367 1 84.75 157 GLN B CA 1
ATOM 3143 C C . GLN B 1 157 ? 9.469 51.938 10.984 1 84.75 157 GLN B C 1
ATOM 3145 O O . GLN B 1 157 ? 8.766 52.75 11.562 1 84.75 157 GLN B O 1
ATOM 3150 N N . ASN B 1 158 ? 8.984 51.25 10.039 1 86.94 158 ASN B N 1
ATOM 3151 C CA . ASN B 1 158 ? 7.625 51.375 9.539 1 86.94 158 ASN B CA 1
ATOM 3152 C C . ASN B 1 158 ? 7.102 50.062 8.969 1 86.94 158 ASN B C 1
ATOM 3154 O O . ASN B 1 158 ? 7.777 49.031 9.047 1 86.94 158 ASN B O 1
ATOM 3158 N N . VAL B 1 159 ? 5.871 50.094 8.492 1 88.81 159 VAL B N 1
ATOM 3159 C CA . VAL B 1 159 ? 5.199 48.906 7.973 1 88.81 159 VAL B CA 1
ATOM 3160 C C . VAL B 1 159 ? 5.879 48.438 6.684 1 88.81 159 VAL B C 1
ATOM 3162 O O . VAL B 1 159 ? 5.91 47.25 6.387 1 88.81 159 VAL B O 1
ATOM 3165 N N . ASN B 1 160 ? 6.363 49.375 6.016 1 87 160 ASN B N 1
ATOM 3166 C CA . ASN B 1 160 ? 7.07 49.031 4.785 1 87 160 ASN B CA 1
ATOM 3167 C C . ASN B 1 160 ? 8.305 48.156 5.059 1 87 160 ASN B C 1
ATOM 3169 O O . ASN B 1 160 ? 8.648 47.281 4.262 1 87 160 ASN B O 1
ATOM 3173 N N . ASP B 1 161 ? 8.945 48.438 6.176 1 87.19 161 ASP B N 1
ATOM 3174 C CA . ASP B 1 161 ? 10.109 47.656 6.562 1 87.19 161 ASP B CA 1
ATOM 3175 C C . ASP B 1 161 ? 9.719 46.219 6.887 1 87.19 161 ASP B C 1
ATOM 3177 O O . ASP B 1 161 ? 10.469 45.281 6.594 1 87.19 161 ASP B O 1
ATOM 3181 N N . LEU B 1 162 ? 8.555 46.094 7.41 1 86.62 162 LEU B N 1
ATOM 3182 C CA . LEU B 1 162 ? 8.055 44.75 7.723 1 86.62 162 LEU B CA 1
ATOM 3183 C C . LEU B 1 162 ? 7.805 43.969 6.449 1 86.62 162 LEU B C 1
ATOM 3185 O O . LEU B 1 162 ? 8.109 42.781 6.391 1 86.62 162 LEU B O 1
ATOM 3189 N N . TYR B 1 163 ? 7.254 44.625 5.535 1 88.44 163 TYR B N 1
ATOM 3190 C CA . TYR B 1 163 ? 7.004 43.969 4.25 1 88.44 163 TYR B CA 1
ATOM 3191 C C . TYR B 1 163 ? 8.312 43.562 3.584 1 88.44 163 TYR B C 1
ATOM 3193 O O . TYR B 1 163 ? 8.391 42.5 2.963 1 88.44 163 TYR B O 1
ATOM 3201 N N . LYS B 1 164 ? 9.258 44.406 3.717 1 86.38 164 LYS B N 1
ATOM 3202 C CA . LYS B 1 164 ? 10.562 44.094 3.148 1 86.38 164 LYS B CA 1
ATOM 3203 C C . LYS B 1 164 ? 11.195 42.906 3.844 1 86.38 164 LYS B C 1
ATOM 3205 O O . LYS B 1 164 ? 11.789 42.031 3.189 1 86.38 164 LYS B O 1
ATOM 3210 N N . ILE B 1 165 ? 11.094 42.906 5.133 1 86.38 165 ILE B N 1
ATOM 3211 C CA . ILE B 1 165 ? 11.633 41.781 5.914 1 86.38 165 ILE B CA 1
ATOM 3212 C C . ILE B 1 165 ? 10.945 40.469 5.504 1 86.38 165 ILE B C 1
ATOM 3214 O O . ILE B 1 165 ? 11.617 39.469 5.289 1 86.38 165 ILE B O 1
ATOM 3218 N N . LEU B 1 166 ? 9.672 40.562 5.348 1 85.62 166 LEU B N 1
ATOM 3219 C CA . LEU B 1 166 ? 8.914 39.406 4.949 1 85.62 166 LEU B CA 1
ATOM 3220 C C . LEU B 1 166 ? 9.328 38.938 3.557 1 85.62 166 LEU B C 1
ATOM 3222 O O . LEU B 1 166 ? 9.523 37.719 3.33 1 85.62 166 LEU B O 1
ATOM 3226 N N . SER B 1 167 ? 9.43 39.812 2.717 1 88.12 167 SER B N 1
ATOM 3227 C CA . SER B 1 167 ? 9.836 39.469 1.352 1 88.12 167 SER B CA 1
ATOM 3228 C C . SER B 1 167 ? 11.234 38.875 1.314 1 88.12 167 SER B C 1
ATOM 3230 O O . SER B 1 167 ? 11.469 37.906 0.605 1 88.12 167 SER B O 1
ATOM 3232 N N . ARG B 1 168 ? 12.109 39.5 2.043 1 87.88 168 ARG B N 1
ATOM 3233 C CA . ARG B 1 168 ? 13.484 39 2.082 1 87.88 168 ARG B CA 1
ATOM 3234 C C . ARG B 1 168 ? 13.547 37.625 2.734 1 87.88 168 ARG B C 1
ATOM 3236 O O . ARG B 1 168 ? 14.32 36.75 2.301 1 87.88 168 ARG B O 1
ATOM 3243 N N . THR B 1 169 ? 12.773 37.5 3.791 1 85.94 169 THR B N 1
ATOM 3244 C CA . THR B 1 169 ? 12.711 36.188 4.457 1 85.94 169 THR B CA 1
ATOM 3245 C C . THR B 1 169 ? 12.234 35.125 3.488 1 85.94 169 THR B C 1
ATOM 3247 O O . THR B 1 169 ? 12.82 34.031 3.424 1 85.94 169 THR B O 1
ATOM 3250 N N . LEU B 1 170 ? 11.258 35.375 2.752 1 86.56 170 LEU B N 1
ATOM 3251 C CA . LEU B 1 170 ? 10.719 34.438 1.78 1 86.56 170 LEU B CA 1
ATOM 3252 C C . LEU B 1 170 ? 11.75 34.125 0.707 1 86.56 170 LEU B C 1
ATOM 3254 O O . LEU B 1 170 ? 11.836 32.969 0.244 1 86.56 170 LEU B O 1
ATOM 3258 N N . THR B 1 171 ? 12.461 35.094 0.391 1 86.38 171 THR B N 1
ATOM 3259 C CA . THR B 1 171 ? 13.516 34.906 -0.592 1 86.38 171 THR B CA 1
ATOM 3260 C C . THR B 1 171 ? 14.586 33.938 -0.05 1 86.38 171 THR B C 1
ATOM 3262 O O . THR B 1 171 ? 15.047 33.062 -0.762 1 86.38 171 THR B O 1
ATOM 3265 N N . VAL B 1 172 ? 14.898 34.188 1.166 1 87.31 172 VAL B N 1
ATOM 3266 C CA . VAL B 1 172 ? 15.906 33.344 1.798 1 87.31 172 VAL B CA 1
ATOM 3267 C C . VAL B 1 172 ? 15.375 31.906 1.946 1 87.31 172 VAL B C 1
ATOM 3269 O O . VAL B 1 172 ? 16.094 30.938 1.721 1 87.31 172 VAL B O 1
ATOM 3272 N N . LEU B 1 173 ? 14.148 31.859 2.266 1 87.19 173 LEU B N 1
ATOM 3273 C CA . LEU B 1 173 ? 13.539 30.547 2.521 1 87.19 173 LEU B CA 1
ATOM 3274 C C . LEU B 1 173 ? 13.391 29.75 1.228 1 87.19 173 LEU B C 1
ATOM 3276 O O . LEU B 1 173 ? 13.297 28.531 1.257 1 87.19 173 LEU B O 1
ATOM 3280 N N . GLN B 1 174 ? 13.398 30.438 0.152 1 85.88 174 GLN B N 1
ATOM 3281 C CA . GLN B 1 174 ? 13.352 29.766 -1.141 1 85.88 174 GLN B CA 1
ATOM 3282 C C . GLN B 1 174 ? 14.586 28.875 -1.346 1 85.88 174 GLN B C 1
ATOM 3284 O O . GLN B 1 174 ? 14.539 27.906 -2.102 1 85.88 174 GLN B O 1
ATOM 3289 N N . CYS B 1 175 ? 15.531 29.234 -0.565 1 86.19 175 CYS B N 1
ATOM 3290 C CA . CYS B 1 175 ? 16.75 28.453 -0.634 1 86.19 175 CYS B CA 1
ATOM 3291 C C . CYS B 1 175 ? 16.688 27.25 0.312 1 86.19 175 CYS B C 1
ATOM 3293 O O . CYS B 1 175 ? 17.516 26.344 0.243 1 86.19 175 CYS B O 1
ATOM 3295 N N . HIS B 1 176 ? 15.703 27.328 1.075 1 89.81 176 HIS B N 1
ATOM 3296 C CA . HIS B 1 176 ? 15.461 26.234 2.016 1 89.81 176 HIS B CA 1
ATOM 3297 C C . HIS B 1 176 ? 14.117 25.562 1.753 1 89.81 176 HIS B C 1
ATOM 3299 O O . HIS B 1 176 ? 13.242 25.562 2.619 1 89.81 176 HIS B O 1
ATOM 3305 N N . LYS B 1 177 ? 13.992 24.938 0.685 1 89.12 177 LYS B N 1
ATOM 3306 C CA . LYS B 1 177 ? 12.742 24.375 0.177 1 89.12 177 LYS B CA 1
ATOM 3307 C C . LYS B 1 177 ? 12.18 23.328 1.133 1 89.12 177 LYS B C 1
ATOM 3309 O O . LYS B 1 177 ? 10.969 23.219 1.296 1 89.12 177 LYS B O 1
ATOM 3314 N N . GLY B 1 178 ? 13.031 22.641 1.805 1 92.38 178 GLY B N 1
ATOM 3315 C CA . GLY B 1 178 ? 12.602 21.609 2.729 1 92.38 178 GLY B CA 1
ATOM 3316 C C . GLY B 1 178 ? 11.75 22.141 3.867 1 92.38 178 GLY B C 1
ATOM 3317 O O . GLY B 1 178 ? 10.656 21.641 4.121 1 92.38 178 GLY B O 1
ATOM 3318 N N . VAL B 1 179 ? 12.305 23.141 4.43 1 92.56 179 VAL B N 1
ATOM 3319 C CA . VAL B 1 179 ? 11.594 23.719 5.566 1 92.56 179 VAL B CA 1
ATOM 3320 C C . VAL B 1 179 ? 10.297 24.375 5.09 1 92.56 179 VAL B C 1
ATOM 3322 O O . VAL B 1 179 ? 9.266 24.266 5.75 1 92.56 179 VAL B O 1
ATOM 3325 N N . MET B 1 180 ? 10.312 25.016 4.004 1 92.5 180 MET B N 1
ATOM 3326 C CA . MET B 1 180 ? 9.133 25.688 3.463 1 92.5 180 MET B CA 1
ATOM 3327 C C . MET B 1 180 ? 8.031 24.688 3.131 1 92.5 180 MET B C 1
ATOM 3329 O O . MET B 1 180 ? 6.879 24.891 3.504 1 92.5 180 MET B O 1
ATOM 3333 N N . ILE B 1 181 ? 8.406 23.672 2.5 1 94.69 181 ILE B N 1
ATOM 3334 C CA . ILE B 1 181 ? 7.438 22.656 2.086 1 94.69 181 ILE B CA 1
ATOM 3335 C C . ILE B 1 181 ? 6.844 21.984 3.318 1 94.69 181 ILE B C 1
ATOM 3337 O O . ILE B 1 181 ? 5.629 21.766 3.395 1 94.69 181 ILE B O 1
ATOM 3341 N N . ASP B 1 182 ? 7.676 21.688 4.211 1 96.25 182 ASP B N 1
ATOM 3342 C CA . ASP B 1 182 ? 7.203 21.062 5.434 1 96.25 182 ASP B CA 1
ATOM 3343 C C . ASP B 1 182 ? 6.27 21.984 6.207 1 96.25 182 ASP B C 1
ATOM 3345 O O . ASP B 1 182 ? 5.273 21.531 6.777 1 96.25 182 ASP B O 1
ATOM 3349 N N . THR B 1 183 ? 6.621 23.219 6.242 1 95.88 183 THR B N 1
ATOM 3350 C CA . THR B 1 183 ? 5.801 24.203 6.945 1 95.88 183 THR B CA 1
ATOM 3351 C C . THR B 1 183 ? 4.434 24.344 6.281 1 95.88 183 THR B C 1
ATOM 3353 O O . THR B 1 183 ? 3.406 24.359 6.961 1 95.88 183 THR B O 1
ATOM 3356 N N . VAL B 1 184 ? 4.422 24.453 4.992 1 95.62 184 VAL B N 1
ATOM 3357 C CA . VAL B 1 184 ? 3.162 24.562 4.258 1 95.62 184 VAL B CA 1
ATOM 3358 C C . VAL B 1 184 ? 2.318 23.312 4.496 1 95.62 184 VAL B C 1
ATOM 3360 O O . VAL B 1 184 ? 1.123 23.406 4.781 1 95.62 184 VAL B O 1
ATOM 3363 N N . LYS B 1 185 ? 2.895 22.203 4.379 1 97.56 185 LYS B N 1
ATOM 3364 C CA . LYS B 1 185 ? 2.213 20.922 4.586 1 97.56 185 LYS B CA 1
ATOM 3365 C C . LYS B 1 185 ? 1.591 20.859 5.98 1 97.56 185 LYS B C 1
ATOM 3367 O O . LYS B 1 185 ? 0.398 20.578 6.117 1 97.56 185 LYS B O 1
ATOM 3372 N N . ASN B 1 186 ? 2.391 21.141 6.977 1 98 186 ASN B N 1
ATOM 3373 C CA . ASN B 1 186 ? 1.922 21.047 8.359 1 98 186 ASN B CA 1
ATOM 3374 C C . ASN B 1 186 ? 0.884 22.125 8.664 1 98 186 ASN B C 1
ATOM 3376 O O . ASN B 1 186 ? -0.068 21.875 9.406 1 98 186 ASN B O 1
ATOM 3380 N N . ALA B 1 187 ? 1.064 23.297 8.117 1 97.56 187 ALA B N 1
ATOM 3381 C CA . ALA B 1 187 ? 0.102 24.375 8.336 1 97.56 187 ALA B CA 1
ATOM 3382 C C . ALA B 1 187 ? -1.264 24.016 7.754 1 97.56 187 ALA B C 1
ATOM 3384 O O . ALA B 1 187 ? -2.295 24.234 8.398 1 97.56 187 ALA B O 1
ATOM 3385 N N . CYS B 1 188 ? -1.235 23.469 6.625 1 98.06 188 CYS B N 1
ATOM 3386 C CA . CYS B 1 188 ? -2.486 23.047 6.012 1 98.06 188 CYS B CA 1
ATOM 3387 C C . CYS B 1 188 ? -3.104 21.875 6.781 1 98.06 188 CYS B C 1
ATOM 3389 O O . CYS B 1 188 ? -4.309 21.875 7.047 1 98.06 188 CYS B O 1
ATOM 3391 N N . ASP B 1 189 ? -2.314 20.984 7.16 1 98.38 189 ASP B N 1
ATOM 3392 C CA . ASP B 1 189 ? -2.809 19.797 7.867 1 98.38 189 ASP B CA 1
ATOM 3393 C C . ASP B 1 189 ? -3.352 20.172 9.242 1 98.38 189 ASP B C 1
ATOM 3395 O O . ASP B 1 189 ? -4.23 19.5 9.781 1 98.38 189 ASP B O 1
ATOM 3399 N N . PHE B 1 190 ? -2.834 21.25 9.797 1 98.44 190 PHE B N 1
ATOM 3400 C CA . PHE B 1 190 ? -3.176 21.672 11.156 1 98.44 190 PHE B CA 1
ATOM 3401 C C . PHE B 1 190 ? -4.676 21.906 11.289 1 98.44 190 PHE B C 1
ATOM 3403 O O . PHE B 1 190 ? -5.277 21.547 12.305 1 98.44 190 PHE B O 1
ATOM 3410 N N . PHE B 1 191 ? -5.285 22.344 10.258 1 98.19 191 PHE B N 1
ATOM 3411 C CA . PHE B 1 191 ? -6.684 22.75 10.328 1 98.19 191 PHE B CA 1
ATOM 3412 C C . PHE B 1 191 ? -7.605 21.547 10.109 1 98.19 191 PHE B C 1
ATOM 3414 O O . PHE B 1 191 ? -8.805 21.625 10.406 1 98.19 191 PHE B O 1
ATOM 3421 N N . ILE B 1 192 ? -7.109 20.516 9.664 1 98.19 192 ILE B N 1
ATOM 3422 C CA . ILE B 1 192 ? -7.957 19.375 9.344 1 98.19 192 ILE B CA 1
ATOM 3423 C C . ILE B 1 192 ? -8.406 18.688 10.633 1 98.19 192 ILE B C 1
ATOM 3425 O O . ILE B 1 192 ? -9.602 18.625 10.93 1 98.19 192 ILE B O 1
ATOM 3429 N N . PRO B 1 193 ? -7.418 18.266 11.461 1 97.94 193 PRO B N 1
ATOM 3430 C CA . PRO B 1 193 ? -7.883 17.688 12.727 1 97.94 193 PRO B CA 1
ATOM 3431 C C . PRO B 1 193 ? -8.531 18.719 13.641 1 97.94 193 PRO B C 1
ATOM 3433 O O . PRO B 1 193 ? -9.422 18.375 14.43 1 97.94 193 PRO B O 1
ATOM 3436 N N . LEU B 1 194 ? -8.125 19.953 13.555 1 97.75 194 LEU B N 1
ATOM 3437 C CA . LEU B 1 194 ? -8.734 21.016 14.344 1 97.75 194 LEU B CA 1
ATOM 3438 C C . LEU B 1 194 ? -10.219 21.141 14.031 1 97.75 194 LEU B C 1
ATOM 3440 O O . LEU B 1 194 ? -11.039 21.344 14.938 1 97.75 194 LEU B O 1
ATOM 3444 N N . THR B 1 195 ? -10.523 21.031 12.781 1 97.81 195 THR B N 1
ATOM 3445 C CA . THR B 1 195 ? -11.922 21.078 12.352 1 97.81 195 THR B CA 1
ATOM 3446 C C . THR B 1 195 ? -12.648 19.797 12.75 1 97.81 195 THR B C 1
ATOM 3448 O O . THR B 1 195 ? -13.805 19.844 13.172 1 97.81 195 THR B O 1
ATOM 3451 N N . ALA B 1 196 ? -12.023 18.672 12.617 1 96.81 196 ALA B N 1
ATOM 3452 C CA . ALA B 1 196 ? -12.633 17.406 12.977 1 96.81 196 ALA B CA 1
ATOM 3453 C C . ALA B 1 196 ? -12.984 17.359 14.461 1 96.81 196 ALA B C 1
ATOM 3455 O O . ALA B 1 196 ? -13.977 16.734 14.852 1 96.81 196 ALA B O 1
ATOM 3456 N N . LEU B 1 197 ? -12.211 18.062 15.289 1 97.31 197 LEU B N 1
ATOM 3457 C CA . LEU B 1 197 ? -12.414 18.078 16.734 1 97.31 197 LEU B CA 1
ATOM 3458 C C . LEU B 1 197 ? -13.438 19.141 17.125 1 97.31 197 LEU B C 1
ATOM 3460 O O . LEU B 1 197 ? -13.859 19.203 18.281 1 97.31 197 LEU B O 1
ATOM 3464 N N . GLY B 1 198 ? -13.766 19.984 16.141 1 96 198 GLY B N 1
ATOM 3465 C CA . GLY B 1 198 ? -14.82 20.969 16.375 1 96 198 GLY B CA 1
ATOM 3466 C C . GLY B 1 198 ? -14.297 22.312 16.844 1 96 198 GLY B C 1
ATOM 3467 O O . GLY B 1 198 ? -15.07 23.188 17.234 1 96 198 GLY B O 1
ATOM 3468 N N . HIS B 1 199 ? -13.039 22.438 16.812 1 96.44 199 HIS B N 1
ATOM 3469 C CA . HIS B 1 199 ? -12.461 23.703 17.266 1 96.44 199 HIS B CA 1
ATOM 3470 C C . HIS B 1 199 ? -12.57 24.781 16.188 1 96.44 199 HIS B C 1
ATOM 3472 O O . HIS B 1 199 ? -12.531 25.969 16.484 1 96.44 199 HIS B O 1
ATOM 3478 N N . THR B 1 200 ? -12.602 24.344 14.898 1 95.5 200 THR B N 1
ATOM 3479 C CA . THR B 1 200 ? -12.852 25.219 13.758 1 95.5 200 THR B CA 1
ATOM 3480 C C . THR B 1 200 ? -14 24.672 12.906 1 95.5 200 THR B C 1
ATOM 3482 O O . THR B 1 200 ? -14.289 23.469 12.945 1 95.5 200 THR B O 1
ATOM 3485 N N . LYS B 1 201 ? -14.672 25.516 12.117 1 95.88 201 LYS B N 1
ATOM 3486 C CA . LYS B 1 201 ? -15.836 25.125 11.336 1 95.88 201 LYS B CA 1
ATOM 3487 C C . LYS B 1 201 ? -15.609 25.344 9.844 1 95.88 201 LYS B C 1
ATOM 3489 O O . LYS B 1 201 ? -16.422 25.969 9.172 1 95.88 201 LYS B O 1
ATOM 3494 N N . LEU B 1 202 ? -14.578 24.734 9.375 1 97.25 202 LEU B N 1
ATOM 3495 C CA . LEU B 1 202 ? -14.32 24.828 7.938 1 97.25 202 LEU B CA 1
ATOM 3496 C C . LEU B 1 202 ? -15.266 23.922 7.156 1 97.25 202 LEU B C 1
ATOM 3498 O O . LEU B 1 202 ? -15.656 22.859 7.645 1 97.25 202 LEU B O 1
ATOM 3502 N N . SER B 1 203 ? -15.656 24.375 6.004 1 97 203 SER B N 1
ATOM 3503 C CA . SER B 1 203 ? -16.5 23.547 5.137 1 97 203 SER B CA 1
ATOM 3504 C C . SER B 1 203 ? -15.742 22.328 4.621 1 97 203 SER B C 1
ATOM 3506 O O . SER B 1 203 ? -14.508 22.328 4.594 1 97 203 SER B O 1
ATOM 3508 N N . PRO B 1 204 ? -16.438 21.312 4.223 1 96.69 204 PRO B N 1
ATOM 3509 C CA . PRO B 1 204 ? -15.773 20.156 3.635 1 96.69 204 PRO B CA 1
ATOM 3510 C C . PRO B 1 204 ? -14.914 20.516 2.426 1 96.69 204 PRO B C 1
ATOM 3512 O O . PRO B 1 204 ? -13.852 19.922 2.223 1 96.69 204 PRO B O 1
ATOM 3515 N N . GLY B 1 205 ? -15.359 21.422 1.665 1 97.5 205 GLY B N 1
ATOM 3516 C CA . GLY B 1 205 ? -14.57 21.891 0.535 1 97.5 205 GLY B CA 1
ATOM 3517 C C . GLY B 1 205 ? -13.25 22.5 0.946 1 97.5 205 GLY B C 1
ATOM 3518 O O . GLY B 1 205 ? -12.211 22.234 0.335 1 97.5 205 GLY B O 1
ATOM 3519 N N . ALA B 1 206 ? -13.305 23.328 1.948 1 98.06 206 ALA B N 1
ATOM 3520 C CA . ALA B 1 206 ? -12.086 23.969 2.451 1 98.06 206 ALA B CA 1
ATOM 3521 C C . ALA B 1 206 ? -11.117 22.938 3.006 1 98.06 206 ALA B C 1
ATOM 3523 O O . ALA B 1 206 ? -9.914 23 2.744 1 98.06 206 ALA B O 1
ATOM 3524 N N . VAL B 1 207 ? -11.641 21.984 3.715 1 98.25 207 VAL B N 1
ATOM 3525 C CA . VAL B 1 207 ? -10.828 20.891 4.246 1 98.25 207 VAL B CA 1
ATOM 3526 C C . VAL B 1 207 ? -10.203 20.109 3.096 1 98.25 207 VAL B C 1
ATOM 3528 O O . VAL B 1 207 ? -9.031 19.719 3.16 1 98.25 207 VAL B O 1
ATOM 3531 N N . GLY B 1 208 ? -11.023 19.891 2.076 1 98.5 208 GLY B N 1
ATOM 3532 C CA . GLY B 1 208 ? -10.523 19.219 0.888 1 98.5 208 GLY B CA 1
ATOM 3533 C C . GLY B 1 208 ? -9.336 19.922 0.256 1 98.5 208 GLY B C 1
ATOM 3534 O O . GLY B 1 208 ? -8.336 19.281 -0.078 1 98.5 208 GLY B O 1
ATOM 3535 N N . TRP B 1 209 ? -9.406 21.188 0.176 1 98.56 209 TRP B N 1
ATOM 3536 C CA . TRP B 1 209 ? -8.336 21.953 -0.435 1 98.56 209 TRP B CA 1
ATOM 3537 C C . TRP B 1 209 ? -7.07 21.906 0.418 1 98.56 209 TRP B C 1
ATOM 3539 O O . TRP B 1 209 ? -5.965 21.781 -0.109 1 98.56 209 TRP B O 1
ATOM 3549 N N . LEU B 1 210 ? -7.277 22.062 1.701 1 98.44 210 LEU B N 1
ATOM 3550 C CA . LEU B 1 210 ? -6.137 21.953 2.605 1 98.44 210 LEU B CA 1
ATOM 3551 C C . LEU B 1 210 ? -5.457 20.594 2.445 1 98.44 210 LEU B C 1
ATOM 3553 O O . LEU B 1 210 ? -4.227 20.516 2.367 1 98.44 210 LEU B O 1
ATOM 3557 N N . GLY B 1 211 ? -6.266 19.547 2.322 1 98.5 211 GLY B N 1
ATOM 3558 C CA . GLY B 1 211 ? -5.734 18.203 2.15 1 98.5 211 GLY B CA 1
ATOM 3559 C C . GLY B 1 211 ? -5.016 18.016 0.828 1 98.5 211 GLY B C 1
ATOM 3560 O O . GLY B 1 211 ? -3.98 17.344 0.769 1 98.5 211 GLY B O 1
ATOM 3561 N N . VAL B 1 212 ? -5.539 18.609 -0.173 1 98.62 212 VAL B N 1
ATOM 3562 C CA . VAL B 1 212 ? -4.938 18.5 -1.497 1 98.62 212 VAL B CA 1
ATOM 3563 C C . VAL B 1 212 ? -3.564 19.156 -1.502 1 98.62 212 VAL B C 1
ATOM 3565 O O . VAL B 1 212 ? -2.584 18.578 -1.965 1 98.62 212 VAL B O 1
ATOM 3568 N N . VAL B 1 213 ? -3.482 20.297 -0.939 1 98.25 213 VAL B N 1
ATOM 3569 C CA . VAL B 1 213 ? -2.23 21.047 -0.928 1 98.25 213 VAL B CA 1
ATOM 3570 C C . VAL B 1 213 ? -1.185 20.297 -0.108 1 98.25 213 VAL B C 1
ATOM 3572 O O . VAL B 1 213 ? -0.047 20.125 -0.551 1 98.25 213 VAL B O 1
ATOM 3575 N N . SER B 1 214 ? -1.596 19.844 1.041 1 98.06 214 SER B N 1
ATOM 3576 C CA . SER B 1 214 ? -0.643 19.141 1.89 1 98.06 214 SER B CA 1
ATOM 3577 C C . SER B 1 214 ? -0.219 17.812 1.263 1 98.06 214 SER B C 1
ATOM 3579 O O . SER B 1 214 ? 0.935 17.406 1.392 1 98.06 214 SER B O 1
ATOM 3581 N N . SER B 1 215 ? -1.129 17.156 0.544 1 98.12 215 SER B N 1
ATOM 3582 C CA . SER B 1 215 ? -0.793 15.906 -0.123 1 98.12 215 SER B CA 1
ATOM 3583 C C . SER B 1 215 ? 0.196 16.141 -1.262 1 98.12 215 SER B C 1
ATOM 3585 O O . SER B 1 215 ? 1.124 15.352 -1.45 1 98.12 215 SER B O 1
ATOM 3587 N N . LEU B 1 216 ? -0.018 17.188 -1.955 1 97.44 216 LEU B N 1
ATOM 3588 C CA . LEU B 1 216 ? 0.898 17.531 -3.039 1 97.44 216 LEU B CA 1
ATOM 3589 C C . LEU B 1 216 ? 2.289 17.844 -2.498 1 97.44 216 LEU B C 1
ATOM 3591 O O . LEU B 1 216 ? 3.295 17.422 -3.08 1 97.44 216 LEU B O 1
ATOM 3595 N N . ALA B 1 217 ? 2.311 18.562 -1.417 1 95.81 217 ALA B N 1
ATOM 3596 C CA . ALA B 1 217 ? 3.588 18.844 -0.769 1 95.81 217 ALA B CA 1
ATOM 3597 C C . ALA B 1 217 ? 4.297 17.562 -0.356 1 95.81 217 ALA B C 1
ATOM 3599 O O . ALA B 1 217 ? 5.508 17.422 -0.54 1 95.81 217 ALA B O 1
ATOM 3600 N N . GLY B 1 218 ? 3.518 16.641 0.156 1 94.75 218 GLY B N 1
ATOM 3601 C CA . GLY B 1 218 ? 4.086 15.352 0.542 1 94.75 218 GLY B CA 1
ATOM 3602 C C . GLY B 1 218 ? 4.605 14.555 -0.635 1 94.75 218 GLY B C 1
ATOM 3603 O O . GLY B 1 218 ? 5.652 13.906 -0.54 1 94.75 218 GLY B O 1
ATOM 3604 N N . LEU B 1 219 ? 3.912 14.594 -1.699 1 95.19 219 LEU B N 1
ATOM 3605 C CA . LEU B 1 219 ? 4.316 13.875 -2.9 1 95.19 219 LEU B CA 1
ATOM 3606 C C . LEU B 1 219 ? 5.586 14.477 -3.496 1 95.19 219 LEU B C 1
ATOM 3608 O O . LEU B 1 219 ? 6.438 13.75 -4.016 1 95.19 219 LEU B O 1
ATOM 3612 N N . LEU B 1 220 ? 5.688 15.781 -3.402 1 93.56 220 LEU B N 1
ATOM 3613 C CA . LEU B 1 220 ? 6.867 16.453 -3.922 1 93.56 220 LEU B CA 1
ATOM 3614 C C . LEU B 1 220 ? 8.133 15.977 -3.213 1 93.56 220 LEU B C 1
ATOM 3616 O O . LEU B 1 220 ? 9.164 15.758 -3.854 1 93.56 220 LEU B O 1
ATOM 3620 N N . VAL B 1 221 ? 7.992 15.805 -1.96 1 92.38 221 VAL B N 1
ATOM 3621 C CA . VAL B 1 221 ? 9.133 15.359 -1.162 1 92.38 221 VAL B CA 1
ATOM 3622 C C . VAL B 1 221 ? 9.5 13.93 -1.546 1 92.38 221 VAL B C 1
ATOM 3624 O O . VAL B 1 221 ? 10.68 13.57 -1.558 1 92.38 221 VAL B O 1
ATOM 3627 N N . LEU B 1 222 ? 8.562 13.125 -1.904 1 91.88 222 LEU B N 1
ATOM 3628 C CA . LEU B 1 222 ? 8.812 11.742 -2.279 1 91.88 222 LEU B CA 1
ATOM 3629 C C . LEU B 1 222 ? 9.461 11.656 -3.658 1 91.88 222 LEU B C 1
ATOM 3631 O O . LEU B 1 222 ? 10.305 10.789 -3.902 1 91.88 222 LEU B O 1
ATOM 3635 N N . VAL B 1 223 ? 9.023 12.531 -4.496 1 92 223 VAL B N 1
ATOM 3636 C CA . VAL B 1 223 ? 9.547 12.531 -5.859 1 92 223 VAL B CA 1
ATOM 3637 C C . VAL B 1 223 ? 10.961 13.094 -5.871 1 92 223 VAL B C 1
ATOM 3639 O O . VAL B 1 223 ? 11.82 12.625 -6.617 1 92 223 VAL B O 1
ATOM 3642 N N . ASP B 1 224 ? 11.203 14.109 -5.02 1 90.62 224 ASP B N 1
ATOM 3643 C CA . ASP B 1 224 ? 12.523 14.719 -4.883 1 90.62 224 ASP B CA 1
ATOM 3644 C C . ASP B 1 224 ? 12.992 14.688 -3.43 1 90.62 224 ASP B C 1
ATOM 3646 O O . ASP B 1 224 ? 12.875 15.688 -2.715 1 90.62 224 ASP B O 1
ATOM 3650 N N . PRO B 1 225 ? 13.625 13.602 -3.156 1 85 225 PRO B N 1
ATOM 3651 C CA . PRO B 1 225 ? 14.016 13.438 -1.756 1 85 225 PRO B CA 1
ATOM 3652 C C . PRO B 1 225 ? 15.062 14.461 -1.312 1 85 225 PRO B C 1
ATOM 3654 O O . PRO B 1 225 ? 15.312 14.609 -0.113 1 85 225 PRO B O 1
ATOM 3657 N N . LYS B 1 226 ? 15.672 15.25 -2.229 1 82.75 226 LYS B N 1
ATOM 3658 C CA . LYS B 1 226 ? 16.672 16.266 -1.891 1 82.75 226 LYS B CA 1
ATOM 3659 C C . LYS B 1 226 ? 16.031 17.422 -1.133 1 82.75 226 LYS B C 1
ATOM 3661 O O . LYS B 1 226 ? 16.719 18.156 -0.41 1 82.75 226 LYS B O 1
ATOM 3666 N N . ILE B 1 227 ? 14.789 17.469 -1.264 1 81.88 227 ILE B N 1
ATOM 3667 C CA . ILE B 1 227 ? 14.141 18.625 -0.632 1 81.88 227 ILE B CA 1
ATOM 3668 C C . ILE B 1 227 ? 13.531 18.203 0.704 1 81.88 227 ILE B C 1
ATOM 3670 O O . ILE B 1 227 ? 12.844 18.984 1.355 1 81.88 227 ILE B O 1
ATOM 3674 N N . LYS B 1 228 ? 13.859 17.062 1.077 1 82.81 228 LYS B N 1
ATOM 3675 C CA . LYS B 1 228 ? 13.344 16.578 2.354 1 82.81 228 LYS B CA 1
ATOM 3676 C C . LYS B 1 228 ? 14.102 17.203 3.525 1 82.81 228 LYS B C 1
ATOM 3678 O O . LYS B 1 228 ? 15.328 17.266 3.516 1 82.81 228 LYS B O 1
ATOM 3683 N N . LEU B 1 229 ? 13.211 17.625 4.484 1 79.38 229 LEU B N 1
ATOM 3684 C CA . LEU B 1 229 ? 13.797 18.156 5.707 1 79.38 229 LEU B CA 1
ATOM 3685 C C . LEU B 1 229 ? 14.328 17.047 6.598 1 79.38 229 LEU B C 1
ATOM 3687 O O . LEU B 1 229 ? 13.656 16.031 6.797 1 79.38 229 LEU B O 1
ATOM 3691 N N . SER B 1 230 ? 15.68 17.172 7.031 1 72.94 230 SER B N 1
ATOM 3692 C CA . SER B 1 230 ? 16.297 16.156 7.883 1 72.94 230 SER B CA 1
ATOM 3693 C C . SER B 1 230 ? 16.875 16.781 9.148 1 72.94 230 SER B C 1
ATOM 3695 O O . SER B 1 230 ? 17.578 17.781 9.078 1 72.94 230 SER B O 1
ATOM 3697 N N . PRO B 1 231 ? 16.516 16.125 10.281 1 71.19 231 PRO B N 1
ATOM 3698 C CA . PRO B 1 231 ? 15.625 14.977 10.477 1 71.19 231 PRO B CA 1
ATOM 3699 C C . PRO B 1 231 ? 14.148 15.359 10.508 1 71.19 231 PRO B C 1
ATOM 3701 O O . PRO B 1 231 ? 13.812 16.5 10.82 1 71.19 231 PRO B O 1
ATOM 3704 N N . ALA B 1 232 ? 13.383 14.617 9.922 1 64.94 232 ALA B N 1
ATOM 3705 C CA . ALA B 1 232 ? 11.938 14.859 9.953 1 64.94 232 ALA B CA 1
ATOM 3706 C C . ALA B 1 232 ? 11.172 13.586 10.297 1 64.94 232 ALA B C 1
ATOM 3708 O O . ALA B 1 232 ? 11.609 12.484 9.961 1 64.94 232 ALA B O 1
#

Radius of gyration: 27.19 Å; Cα contacts (8 Å, |Δi|>4): 569; chains: 2; bounding box: 52×102×48 Å

Solvent-accessible surface area (backbone atoms only — not comparable to full-atom values): 23034 Å² total; per-residue (Å²): 109,67,64,56,49,51,34,58,46,22,36,67,39,44,42,35,52,37,46,28,53,22,18,48,23,36,30,48,22,51,72,28,60,86,74,37,68,69,57,21,54,32,25,49,41,45,24,50,52,33,54,52,44,43,35,60,70,46,56,70,45,33,57,51,42,54,58,60,46,63,71,43,76,72,47,84,56,61,69,56,33,54,28,51,47,52,17,42,51,25,41,24,50,14,42,50,29,38,42,52,41,43,35,31,76,58,54,69,44,93,58,64,57,69,60,34,50,49,51,18,33,50,24,41,42,50,15,36,51,27,48,46,52,41,39,51,51,52,49,48,52,51,46,62,74,39,35,80,77,33,45,54,93,86,51,80,82,51,70,66,44,50,53,48,30,50,52,40,45,52,57,55,40,64,75,37,51,20,54,49,43,51,40,52,25,36,59,34,49,48,52,45,33,36,29,75,73,63,79,41,87,70,51,62,39,57,48,11,50,30,40,32,53,24,24,50,42,51,44,48,33,69,75,39,61,86,43,47,51,83,90,115,107,66,64,56,50,50,34,58,45,22,35,67,40,45,42,36,53,39,46,28,52,22,19,48,23,35,31,48,23,52,71,29,61,85,77,37,68,68,57,21,53,33,24,50,40,46,24,49,49,32,53,52,45,43,37,59,70,46,56,71,45,32,54,50,41,54,59,59,46,61,71,44,76,74,48,81,54,61,69,57,33,53,27,50,48,51,15,42,52,25,38,25,52,13,41,50,28,38,44,54,39,43,36,31,76,56,54,69,42,93,59,65,56,66,60,34,50,48,51,19,32,50,25,41,41,50,15,37,50,28,47,46,51,40,39,52,51,53,49,50,52,52,45,62,74,38,37,81,78,34,46,55,94,84,51,81,82,52,71,66,45,51,54,47,30,50,51,41,45,52,56,56,40,63,76,37,49,20,54,49,44,51,41,52,24,37,59,35,48,46,52,46,34,37,29,75,72,60,78,41,86,70,51,61,37,56,45,12,50,30,40,32,53,23,23,50,43,52,44,49,33,69,75,38,60,87,42,48,52,83,91,115

Secondary structure (DSSP, 8-state):
-HHHHHHHHBHHHHHHHHHHHHHHHHHHHHHTTTT-HHHHHHHHHHHHHHHHHHHHHTTTHHHHHHHHHHGGGG-S-HHHHHHHHHHHHHHHHHHHHHHHHHHHHTTSS---HHHHHHHHHHHHHHHHHHHHHHHHHHHHHHHHHTHHHHS-TT---SHHHHHHHHHHHHHHHTT-HHHHHHHHHHHHHHHHHHHHTTSS---HHHHHHHHHHHHHHHHHHHH-GGG--S--/-HHHHHHHHBHHHHHHHHHHHHHHHHHHHHHTTTT-HHHHHHHHHHHHHHHHHHHHHTTTHHHHHHHHHHGGGG-S-HHHHHHHHHHHHHHHHHHHHHHHHHHHHTTSS---HHHHHHHHHHHHHHHHHHHHHHHHHHHHHHHHHTHHHHS-TT---SHHHHHHHHHHHHHHHTT-HHHHHHHHHHHHHHHHHHHHTTSS---HHHHHHHHHHHHHHHHHHHH-GGG--S--

Sequence (464 aa):
MDTWVKLNGQTAGRDKTARLLQYLSRILWHRLQHSNKDQVNAFKNLEFQLSTFRKLLRFGKCLDVIYSTVALFDHGDSTVRHTIILSRIANSLFLLADHLLWLGRADVCNIDTQKWSRISNKYWLYSITMNLVRDFYEISCIIKAQKRTIVPDCGVQNVNDLYKILSRTLTVLQCHKGVMIDTVKNACDFFIPLTALGHTKLSPGAVGWLGVVSSLAGLLVLVDPKIKLSPAMDTWVKLNGQTAGRDKTARLLQYLSRILWHRLQHSNKDQVNAFKNLEFQLSTFRKLLRFGKCLDVIYSTVALFDHGDSTVRHTIILSRIANSLFLLADHLLWLGRADVCNIDTQKWSRISNKYWLYSITMNLVRDFYEISCIIKAQKRTIVPDCGVQNVNDLYKILSRTLTVLQCHKGVMIDTVKNACDFFIPLTALGHTKLSPGAVGWLGVVSSLAGLLVLVDPKIKLSPA

Foldseek 3Di:
DVLVVLLVVDLLSLLLVLLLLLLVLLLVLLVCVPPDPVSNVVSVVSNVVSLLVNLVSCVPVLVVLLVVLVVLCPPDDPLLSVLQSLLSNLQSQLSVLSNVLSCCVVVVDPDDNLVSLLSNLVSNLRNLVSLLVSLVVVLVVQCVVCVPQQADPVGQDDPVRVVSSVVSSVVSCVVQLASVLSNLLSVLVNVLSCVVNPVDPDDSNSNSVSSNSNSVSSNVCVSPVVNHDPPD/DVLVVLLVVDLLSLLLVLLLLLLVLLLVLLVCVPPDPVSNVVSVVSNVVSLLVNLVSCVPVLVVLLVVLVVLCPPDDPLLSVLQSQLSNLQSQLSVLSNVLSCCVVVVDPDDNLVSLLSNLVSNLRSLVSLLVSLVVVLVVQCVVCVPQQADPVGDDDPVRVVSSVVSSVVSCVVQLASVLSNLLSVLVNVLSCVVNPVDPDDSNSNSVSSNSNSVSSNVCVSPVVNHDPPD

pLDDT: mean 92.17, std 5.88, range [64.94, 98.62]

InterPro domains:
  IPR008733 Peroxisomal biogenesis factor 11 [PF05648] (1-220)

Organism: Tribolium castaneum (NCBI:txid7070)